Protein AF-0000000084595390 (afdb_homodimer)

pLDDT: mean 94.35, std 9.34, range [32.56, 98.94]

Sequence (746 aa):
MSGANEVYTLRWGIVATGNMAKQFVEDLLLDPSTRGVNDIRHIVHAVCSSSGADRAKQFIESNIGGNATAVAYGSLEEFLKDPEVDVVYVSSITSAHYANVKLCLEAKKPVLCEKAFTMNAAQTSALISLSKSTTTFLAEALWTRYFPITSHIYTLLHTQRALGKIHRVSSDLSLDFAVNLPNHGIKDPLVGGGALLAVGVYPLTWAMLALYEGEKEKELPEVAAQMVMQEIDEAKGVLEVADEQTNASLLFRKSRATAVVSCSLNMRTSPGRGVLIQGEKGHLMVPWSPHRPESYTLDIYKTKTSTASTETKEFPIPGKGLFFQADAVARALREGKIEPDEYKLEDSLALMKVLDEIRKQGGLKYRPELEALMSGANEVYTLRWGIVATGNMAKQFVEDLLLDPSTRGVNDIRHIVHAVCSSSGADRAKQFIESNIGGNATAVAYGSLEEFLKDPEVDVVYVSSITSAHYANVKLCLEAKKPVLCEKAFTMNAAQTSALISLSKSTTTFLAEALWTRYFPITSHIYTLLHTQRALGKIHRVSSDLSLDFAVNLPNHGIKDPLVGGGALLAVGVYPLTWAMLALYEGEKEKELPEVAAQMVMQEIDEAKGVLEVADEQTNASLLFRKSRATAVVSCSLNMRTSPGRGVLIQGEKGHLMVPWSPHRPESYTLDIYKTKTSTASTETKEFPIPGKGLFFQADAVARALREGKIEPDEYKLEDSLALMKVLDEIRKQGGLKYRPELEAL

Foldseek 3Di:
DDDDLAAQEAEEEEEAQDPVSLQLLLVLQPDPVVVPDDRYHYAHAEYEHCCAQVVRVVSCCVRVHDPHNHHGGNDLVVVLPDPRHQAYEADAQQLCQLVSLLVNLVSLHAYEYEFPNHLFLVSLVVSVVSCVVSVHAYHYLLLLLLAPVNVVVLCCCQVVVVQPQWAEKEAEFEAAPDPPPVPDSQWDVQRPHAFCRNPQLLRLVVVCSRPAPRDPDGDQWDKDKAFAWDDADVVVPRHATYTAKMWMKTADPVSNHIYITIYGHRDGDDQFRGMWIHHDFWIKGFGPPSSQTFKMKTFGAPDPVHTPDIDMDGHDDDRRRSVSVVVQVSVCVVVSHNYGPSDDSVSSSSSSNNSVVNCVNHVNDDDPSSVDD/DDDDLAAQEAEEEEEAQDPVSLQLLLVLQPDPVVVPDDRYHYAHAEYEHCCAQVVRVVSCCVRVHDPHNHHGGNDLVVVLPPPRHQAYEADAQQLCQLVSLLVNLVSLHAYEYEFPNHLFLVSLVVSVVSCVVSVHAYHYLLLLLLAPVNVVVLCCCQVVVVQPQWAEKEAEFEAAPVDDPDPDSQWDVQRPHAFCRNPQLLRLVVVCSRPAPRDPDGDQWDKDKAFAWDDADVVVPRPATYTAKMWMKTADPVSNHIYITIYGHRDGDDQFRGMWIHHDFWIKGFGPPSSQTFKMKTFGAPDPVHTPDIDMDGHDDDRRRSVSVVVQVSVCVVVSHNYGPSDDSVSSSSSSNNSVVNCVNHVNDDDPSSVDD

Structure (mmCIF, N/CA/C/O backbone):
data_AF-0000000084595390-model_v1
#
loop_
_entity.id
_entity.type
_entity.pdbx_description
1 polymer 'D-xylose 1-dehydrogenase (NADP(+), D-xylono-1,5-lactone-forming)'
#
loop_
_atom_site.group_PDB
_atom_site.id
_atom_site.type_symbol
_atom_site.label_atom_id
_atom_site.label_alt_id
_atom_site.label_comp_id
_atom_site.label_asym_id
_atom_site.label_entity_id
_atom_site.label_seq_id
_atom_site.pdbx_PDB_ins_code
_atom_site.Cartn_x
_atom_site.Cartn_y
_atom_site.Cartn_z
_atom_site.occupancy
_atom_site.B_iso_or_equiv
_atom_site.auth_seq_id
_atom_site.auth_comp_id
_atom_site.auth_asym_id
_atom_site.auth_atom_id
_atom_site.pdbx_PDB_model_num
ATOM 1 N N . MET A 1 1 ? 21.797 -31.141 -44 1 32.56 1 MET A N 1
ATOM 2 C CA . MET A 1 1 ? 20.625 -30.281 -44.219 1 32.56 1 MET A CA 1
ATOM 3 C C . MET A 1 1 ? 19.453 -30.719 -43.344 1 32.56 1 MET A C 1
ATOM 5 O O . MET A 1 1 ? 18.328 -30.266 -43.531 1 32.56 1 MET A O 1
ATOM 9 N N . SER A 1 2 ? 19.578 -32.031 -42.75 1 33.97 2 SER A N 1
ATOM 10 C CA . SER A 1 2 ? 18.688 -33.188 -42.562 1 33.97 2 SER A CA 1
ATOM 11 C C . SER A 1 2 ? 17.484 -32.812 -41.719 1 33.97 2 SER A C 1
ATOM 13 O O . SER A 1 2 ? 16.359 -33.219 -42 1 33.97 2 SER A O 1
ATOM 15 N N . GLY A 1 3 ? 17.625 -32.688 -40.281 1 40.16 3 GLY A N 1
ATOM 16 C CA . GLY A 1 3 ? 16.875 -33.312 -39.188 1 40.16 3 GLY A CA 1
ATOM 17 C C . GLY A 1 3 ? 15.508 -32.688 -39 1 40.16 3 GLY A C 1
ATOM 18 O O . GLY A 1 3 ? 15.398 -31.469 -38.75 1 40.16 3 GLY A O 1
ATOM 19 N N . ALA A 1 4 ? 14.469 -32.938 -39.625 1 45.81 4 ALA A N 1
ATOM 20 C CA . ALA A 1 4 ? 13.055 -32.562 -39.656 1 45.81 4 ALA A CA 1
ATOM 21 C C . ALA A 1 4 ? 12.531 -32.219 -38.281 1 45.81 4 ALA A C 1
ATOM 23 O O . ALA A 1 4 ? 12.711 -32.969 -37.312 1 45.81 4 ALA A O 1
ATOM 24 N N . ASN A 1 5 ? 12.5 -31 -37.688 1 58.16 5 ASN A N 1
ATOM 25 C CA . ASN A 1 5 ? 12.156 -30.375 -36.406 1 58.16 5 ASN A CA 1
ATOM 26 C C . ASN A 1 5 ? 10.906 -31 -35.812 1 58.16 5 ASN A C 1
ATOM 28 O O . ASN A 1 5 ? 9.789 -30.531 -36.094 1 58.16 5 ASN A O 1
ATOM 32 N N . GLU A 1 6 ? 10.867 -32.375 -35.469 1 84.25 6 GLU A N 1
ATOM 33 C CA . GLU A 1 6 ? 9.773 -33.219 -34.969 1 84.25 6 GLU A CA 1
ATOM 34 C C . GLU A 1 6 ? 9.102 -32.594 -33.75 1 84.25 6 GLU A C 1
ATOM 36 O O . GLU A 1 6 ? 9.781 -32.094 -32.844 1 84.25 6 GLU A O 1
ATOM 41 N N . VAL A 1 7 ? 7.754 -32.562 -33.812 1 94.75 7 VAL A N 1
ATOM 42 C CA . VAL A 1 7 ? 6.91 -32 -32.75 1 94.75 7 VAL A CA 1
ATOM 43 C C . VAL A 1 7 ? 6.965 -32.938 -31.516 1 94.75 7 VAL A C 1
ATOM 45 O O . VAL A 1 7 ? 6.805 -34.156 -31.641 1 94.75 7 VAL A O 1
ATOM 48 N N . TYR A 1 8 ? 7.406 -32.438 -30.438 1 97.25 8 TYR A N 1
ATOM 49 C CA . TYR A 1 8 ? 7.406 -33.156 -29.172 1 97.25 8 TYR A CA 1
ATOM 50 C C . TYR A 1 8 ? 6 -33.25 -28.609 1 97.25 8 TYR A C 1
ATOM 52 O O . TYR A 1 8 ? 5.391 -32.25 -28.25 1 97.25 8 TYR A O 1
ATOM 60 N N . THR A 1 9 ? 5.453 -34.5 -28.5 1 97.44 9 THR A N 1
ATOM 61 C CA . THR A 1 9 ? 4.105 -34.688 -27.984 1 97.44 9 THR A CA 1
ATOM 62 C C . THR A 1 9 ? 4.141 -35.094 -26.5 1 97.44 9 THR A C 1
ATOM 64 O O . THR A 1 9 ? 4.832 -36.031 -26.125 1 97.44 9 THR A O 1
ATOM 67 N N . LEU A 1 10 ? 3.492 -34.406 -25.719 1 98.31 10 LEU A N 1
ATOM 68 C CA . LEU A 1 10 ? 3.416 -34.656 -24.281 1 98.31 10 LEU A CA 1
ATOM 69 C C . LEU A 1 10 ? 2.018 -35.125 -23.891 1 98.31 10 LEU A C 1
ATOM 71 O O . LEU A 1 10 ? 1.027 -34.469 -24.188 1 98.31 10 LEU A O 1
ATOM 75 N N . ARG A 1 11 ? 1.816 -36.281 -23.234 1 98.44 11 ARG A N 1
ATOM 76 C CA . ARG A 1 11 ? 0.546 -36.844 -22.781 1 98.44 11 ARG A CA 1
ATOM 77 C C . ARG A 1 11 ? 0.302 -36.531 -21.312 1 98.44 11 ARG A C 1
ATOM 79 O O . ARG A 1 11 ? 1.022 -37.031 -20.438 1 98.44 11 ARG A O 1
ATOM 86 N N . TRP A 1 12 ? -0.708 -35.75 -21.125 1 98.75 12 TRP A N 1
ATOM 87 C CA . TRP A 1 12 ? -1.002 -35.25 -19.797 1 98.75 12 TRP A CA 1
ATOM 88 C C . TRP A 1 12 ? -1.979 -36.156 -19.062 1 98.75 12 TRP A C 1
ATOM 90 O O . TRP A 1 12 ? -2.936 -36.656 -19.656 1 98.75 12 TRP A O 1
ATOM 100 N N . GLY A 1 13 ? -1.714 -36.406 -17.844 1 98.81 13 GLY A N 1
ATOM 101 C CA . GLY A 1 13 ? -2.709 -36.875 -16.875 1 98.81 13 GLY A CA 1
ATOM 102 C C . GLY A 1 13 ? -3.234 -35.75 -15.992 1 98.81 13 GLY A C 1
ATOM 103 O O . GLY A 1 13 ? -2.455 -35 -15.422 1 98.81 13 GLY A O 1
ATOM 104 N N . ILE A 1 14 ? -4.551 -35.688 -15.859 1 98.81 14 ILE A N 1
ATOM 105 C CA . ILE A 1 14 ? -5.199 -34.625 -15.07 1 98.81 14 ILE A CA 1
ATOM 106 C C . ILE A 1 14 ? -5.715 -35.219 -13.758 1 98.81 14 ILE A C 1
ATOM 108 O O . ILE A 1 14 ? -6.488 -36.188 -13.766 1 98.81 14 ILE A O 1
ATOM 112 N N . VAL A 1 15 ? -5.191 -34.625 -12.648 1 98.69 15 VAL A N 1
ATOM 113 C CA . VAL A 1 15 ? -5.648 -35.094 -11.336 1 98.69 15 VAL A CA 1
ATOM 114 C C . VAL A 1 15 ? -6.629 -34.062 -10.758 1 98.69 15 VAL A C 1
ATOM 116 O O . VAL A 1 15 ? -6.266 -32.906 -10.516 1 98.69 15 VAL A O 1
ATOM 119 N N . ALA A 1 16 ? -7.812 -34.5 -10.375 1 97.5 16 ALA A N 1
ATOM 120 C CA . ALA A 1 16 ? -8.961 -33.75 -9.906 1 97.5 16 ALA A CA 1
ATOM 121 C C . ALA A 1 16 ? -9.695 -33.094 -11.078 1 97.5 16 ALA A C 1
ATOM 123 O O . ALA A 1 16 ? -9.156 -33 -12.18 1 97.5 16 ALA A O 1
ATOM 124 N N . THR A 1 17 ? -10.945 -32.719 -10.898 1 97.25 17 THR A N 1
ATOM 125 C CA . THR A 1 17 ? -11.805 -32.312 -12 1 97.25 17 THR A CA 1
ATOM 126 C C . THR A 1 17 ? -12.5 -30.984 -11.68 1 97.25 17 THR A C 1
ATOM 128 O O . THR A 1 17 ? -13.656 -30.766 -12.055 1 97.25 17 THR A O 1
ATOM 131 N N . GLY A 1 18 ? -11.828 -30.172 -10.898 1 94.19 18 GLY A N 1
ATOM 132 C CA . GLY A 1 18 ? -12.398 -28.875 -10.539 1 94.19 18 GLY A CA 1
ATOM 133 C C . GLY A 1 18 ? -12.242 -27.828 -11.633 1 94.19 18 GLY A C 1
ATOM 134 O O . GLY A 1 18 ? -11.914 -28.172 -12.773 1 94.19 18 GLY A O 1
ATOM 135 N N . ASN A 1 19 ? -12.539 -26.641 -11.32 1 93.31 19 ASN A N 1
ATOM 136 C CA . ASN A 1 19 ? -12.57 -25.531 -12.266 1 93.31 19 ASN A CA 1
ATOM 137 C C . ASN A 1 19 ? -11.203 -25.312 -12.914 1 93.31 19 ASN A C 1
ATOM 139 O O . ASN A 1 19 ? -11.125 -25.016 -14.109 1 93.31 19 ASN A O 1
ATOM 143 N N . MET A 1 20 ? -10.156 -25.422 -12.172 1 95.25 20 MET A N 1
ATOM 144 C CA . MET A 1 20 ? -8.828 -25.203 -12.742 1 95.25 20 MET A CA 1
ATOM 145 C C . MET A 1 20 ? -8.469 -26.297 -13.734 1 95.25 20 MET A C 1
ATOM 147 O O . MET A 1 20 ? -7.824 -26.047 -14.75 1 95.25 20 MET A O 1
ATOM 151 N N . ALA A 1 21 ? -8.836 -27.484 -13.398 1 98.12 21 ALA A N 1
ATOM 152 C CA . ALA A 1 21 ? -8.648 -28.578 -14.352 1 98.12 21 ALA A CA 1
ATOM 153 C C . ALA A 1 21 ? -9.352 -28.266 -15.672 1 98.12 21 ALA A C 1
ATOM 155 O O . ALA A 1 21 ? -8.766 -28.453 -16.75 1 98.12 21 ALA A O 1
ATOM 156 N N . LYS A 1 22 ? -10.586 -27.781 -15.539 1 97.81 22 LYS A N 1
ATOM 157 C CA . LYS A 1 22 ? -11.359 -27.422 -16.719 1 97.81 22 LYS A CA 1
ATOM 158 C C . LYS A 1 22 ? -10.648 -26.359 -17.547 1 97.81 22 LYS A C 1
ATOM 160 O O . LYS A 1 22 ? -10.453 -26.516 -18.75 1 97.81 22 LYS A O 1
ATOM 165 N N . GLN A 1 23 ? -10.242 -25.312 -16.906 1 97.81 23 GLN A N 1
ATOM 166 C CA . GLN A 1 23 ? -9.594 -24.203 -17.594 1 97.81 23 GLN A CA 1
ATOM 167 C C . GLN A 1 23 ? -8.273 -24.641 -18.219 1 97.81 23 GLN A C 1
ATOM 169 O O . GLN A 1 23 ? -7.945 -24.25 -19.344 1 97.81 23 GLN A O 1
ATOM 174 N N . PHE A 1 24 ? -7.559 -25.469 -17.516 1 98.44 24 PHE A N 1
ATOM 175 C CA . PHE A 1 24 ? -6.281 -25.953 -18.031 1 98.44 24 PHE A CA 1
ATOM 176 C C . PHE A 1 24 ? -6.477 -26.781 -19.281 1 98.44 24 PHE A C 1
ATOM 178 O O . PHE A 1 24 ? -5.801 -26.562 -20.297 1 98.44 24 PHE A O 1
ATOM 185 N N . VAL A 1 25 ? -7.387 -27.672 -19.25 1 98.12 25 VAL A N 1
ATOM 186 C CA . VAL A 1 25 ? -7.641 -28.578 -20.375 1 98.12 25 VAL A CA 1
ATOM 187 C C . VAL A 1 25 ? -8.148 -27.766 -21.562 1 98.12 25 VAL A C 1
ATOM 189 O O . VAL A 1 25 ? -7.715 -28 -22.703 1 98.12 25 VAL A O 1
ATOM 192 N N . GLU A 1 26 ? -9.016 -26.828 -21.312 1 97.06 26 GLU A N 1
ATOM 193 C CA . GLU A 1 26 ? -9.539 -25.969 -22.375 1 97.06 26 GLU A CA 1
ATOM 194 C C . GLU A 1 26 ? -8.406 -25.234 -23.094 1 97.06 26 GLU A C 1
ATOM 196 O O . GLU A 1 26 ? -8.375 -25.188 -24.328 1 97.06 26 GLU A O 1
ATOM 201 N N . ASP A 1 27 ? -7.488 -24.75 -22.344 1 97.69 27 ASP A N 1
ATOM 202 C CA . ASP A 1 27 ? -6.359 -24.016 -22.922 1 97.69 27 ASP A CA 1
ATOM 203 C C . ASP A 1 27 ? -5.367 -24.969 -23.578 1 97.69 27 ASP A C 1
ATOM 205 O O . ASP A 1 27 ? -4.812 -24.672 -24.641 1 97.69 27 ASP A O 1
ATOM 209 N N . LEU A 1 28 ? -5.156 -26.047 -22.906 1 97.06 28 LEU A N 1
ATOM 210 C CA . LEU A 1 28 ? -4.195 -27.047 -23.359 1 97.06 28 LEU A CA 1
ATOM 211 C C . LEU A 1 28 ? -4.52 -27.531 -24.766 1 97.06 28 LEU A C 1
ATOM 213 O O . LEU A 1 28 ? -3.615 -27.781 -25.562 1 97.06 28 LEU A O 1
ATOM 217 N N . LEU A 1 29 ? -5.754 -27.609 -25.078 1 94.81 29 LEU A N 1
ATOM 218 C CA . LEU A 1 29 ? -6.215 -28.25 -26.312 1 94.81 29 LEU A CA 1
ATOM 219 C C . LEU A 1 29 ? -6.344 -27.219 -27.438 1 94.81 29 LEU A C 1
ATOM 221 O O . LEU A 1 29 ? -6.633 -27.578 -28.578 1 94.81 29 LEU A O 1
ATOM 225 N N . LEU A 1 30 ? -6.094 -25.969 -27.125 1 95.5 30 LEU A N 1
ATOM 226 C CA . LEU A 1 30 ? -6.047 -24.969 -28.188 1 95.5 30 LEU A CA 1
ATOM 227 C C . LEU A 1 30 ? -4.898 -25.266 -29.156 1 95.5 30 LEU A C 1
ATOM 229 O O . LEU A 1 30 ? -3.828 -25.703 -28.734 1 95.5 30 LEU A O 1
ATOM 233 N N . ASP A 1 31 ? -5.133 -24.938 -30.391 1 94.62 31 ASP A N 1
ATOM 234 C CA . ASP A 1 31 ? -4.102 -25.109 -31.406 1 94.62 31 ASP A CA 1
ATOM 235 C C . ASP A 1 31 ? -2.846 -24.312 -31.062 1 94.62 31 ASP A C 1
ATOM 237 O O . ASP A 1 31 ? -2.906 -23.094 -30.875 1 94.62 31 ASP A O 1
ATOM 241 N N . PRO A 1 32 ? -1.761 -25.062 -30.953 1 94.38 32 PRO A N 1
ATOM 242 C CA . PRO A 1 32 ? -0.523 -24.375 -30.578 1 94.38 32 PRO A CA 1
ATOM 243 C C . PRO A 1 32 ? -0.166 -23.25 -31.547 1 94.38 32 PRO A C 1
ATOM 245 O O . PRO A 1 32 ? 0.532 -22.297 -31.172 1 94.38 32 PRO A O 1
ATOM 248 N N . SER A 1 33 ? -0.595 -23.266 -32.75 1 93.25 33 SER A N 1
ATOM 249 C CA . SER A 1 33 ? -0.293 -22.234 -33.75 1 93.25 33 SER A CA 1
ATOM 250 C C . SER A 1 33 ? -0.895 -20.891 -33.344 1 93.25 33 SER A C 1
ATOM 252 O O . SER A 1 33 ? -0.435 -19.844 -33.812 1 93.25 33 SER A O 1
ATOM 254 N N . THR A 1 34 ? -1.891 -20.906 -32.531 1 93.94 34 THR A N 1
ATOM 255 C CA . THR A 1 34 ? -2.539 -19.672 -32.062 1 93.94 34 THR A CA 1
ATOM 256 C C . THR A 1 34 ? -1.58 -18.844 -31.219 1 93.94 34 THR A C 1
ATOM 258 O O . THR A 1 34 ? -1.812 -17.641 -31 1 93.94 34 THR A O 1
ATOM 261 N N . ARG A 1 35 ? -0.532 -19.531 -30.766 1 94.25 35 ARG A N 1
ATOM 262 C CA . ARG A 1 35 ? 0.464 -18.812 -29.969 1 94.25 35 ARG A CA 1
ATOM 263 C C . ARG A 1 35 ? 1.858 -18.984 -30.562 1 94.25 35 ARG A C 1
ATOM 265 O O . ARG A 1 35 ? 2.859 -18.891 -29.859 1 94.25 35 ARG A O 1
ATOM 272 N N . GLY A 1 36 ? 1.902 -19.328 -31.797 1 93.19 36 GLY A N 1
ATOM 273 C CA . GLY A 1 36 ? 3.139 -19.359 -32.562 1 93.19 36 GLY A CA 1
ATOM 274 C C . GLY A 1 36 ? 4.02 -20.547 -32.219 1 93.19 36 GLY A C 1
ATOM 275 O O . GLY A 1 36 ? 5.238 -20.5 -32.375 1 93.19 36 GLY A O 1
ATOM 276 N N . VAL A 1 37 ? 3.441 -21.609 -31.625 1 95.56 37 VAL A N 1
ATOM 277 C CA . VAL A 1 37 ? 4.207 -22.781 -31.203 1 95.56 37 VAL A CA 1
ATOM 278 C C . VAL A 1 37 ? 4.051 -23.906 -32.219 1 95.56 37 VAL A C 1
ATOM 280 O O . VAL A 1 37 ? 2.934 -24.25 -32.625 1 95.56 37 VAL A O 1
ATOM 283 N N . ASN A 1 38 ? 5.168 -24.469 -32.688 1 95.31 38 ASN A N 1
ATOM 284 C CA . ASN A 1 38 ? 5.117 -25.547 -33.688 1 95.31 38 ASN A CA 1
ATOM 285 C C . ASN A 1 38 ? 6.004 -26.719 -33.281 1 95.31 38 ASN A C 1
ATOM 287 O O . ASN A 1 38 ? 6.098 -27.703 -34 1 95.31 38 ASN A O 1
ATOM 291 N N . ASP A 1 39 ? 6.559 -26.625 -32.125 1 95.62 39 ASP A N 1
ATOM 292 C CA . ASP A 1 39 ? 7.539 -27.625 -31.734 1 95.62 39 ASP A CA 1
ATOM 293 C C . ASP A 1 39 ? 6.961 -28.578 -30.688 1 95.62 39 ASP A C 1
ATOM 295 O O . ASP A 1 39 ? 7.555 -29.609 -30.391 1 95.62 39 ASP A O 1
ATOM 299 N N . ILE A 1 40 ? 5.809 -28.25 -30.156 1 95.81 40 ILE A N 1
ATOM 300 C CA . ILE A 1 40 ? 5.215 -29.031 -29.078 1 95.81 40 ILE A CA 1
ATOM 301 C C . ILE A 1 40 ? 3.746 -29.312 -29.391 1 95.81 40 ILE A C 1
ATOM 303 O O . ILE A 1 40 ? 3.1 -28.531 -30.109 1 95.81 40 ILE A O 1
ATOM 307 N N . ARG A 1 41 ? 3.277 -30.422 -28.938 1 96.31 41 ARG A N 1
ATOM 308 C CA . ARG A 1 41 ? 1.871 -30.812 -28.969 1 96.31 41 ARG A CA 1
ATOM 309 C C . ARG A 1 41 ? 1.451 -31.453 -27.641 1 96.31 41 ARG A C 1
ATOM 311 O O . ARG A 1 41 ? 2.195 -32.25 -27.078 1 96.31 41 ARG A O 1
ATOM 318 N N . HIS A 1 42 ? 0.271 -31.094 -27.172 1 97.75 42 HIS A N 1
ATOM 319 C CA . HIS A 1 42 ? -0.247 -31.641 -25.922 1 97.75 42 HIS A CA 1
ATOM 320 C C . HIS A 1 42 ? -1.458 -32.531 -26.172 1 97.75 42 HIS A C 1
ATOM 322 O O . HIS A 1 42 ? -2.293 -32.219 -27.031 1 97.75 42 HIS A O 1
ATOM 328 N N . ILE A 1 43 ? -1.557 -33.625 -25.469 1 96.56 43 ILE A N 1
ATOM 329 C CA . ILE A 1 43 ? -2.713 -34.5 -25.469 1 96.56 43 ILE A CA 1
ATOM 330 C C . ILE A 1 43 ? -3.143 -34.812 -24.031 1 96.56 43 ILE A C 1
ATOM 332 O O . ILE A 1 43 ? -2.303 -34.938 -23.141 1 96.56 43 ILE A O 1
ATOM 336 N N . VAL A 1 44 ? -4.457 -34.781 -23.844 1 98.38 44 VAL A N 1
ATOM 337 C CA . VAL A 1 44 ? -4.957 -35.312 -22.578 1 98.38 44 VAL A CA 1
ATOM 338 C C . VAL A 1 44 ? -5.141 -36.812 -22.672 1 98.38 44 VAL A C 1
ATOM 340 O O . VAL A 1 44 ? -6.02 -37.312 -23.391 1 98.38 44 VAL A O 1
ATOM 343 N N . HIS A 1 45 ? -4.367 -37.531 -21.906 1 98.25 45 HIS A N 1
ATOM 344 C CA . HIS A 1 45 ? -4.387 -38.969 -22.016 1 98.25 45 HIS A CA 1
ATOM 345 C C . HIS A 1 45 ? -5.262 -39.594 -20.938 1 98.25 45 HIS A C 1
ATOM 347 O O . HIS A 1 45 ? -5.902 -40.625 -21.188 1 98.25 45 HIS A O 1
ATOM 353 N N . ALA A 1 46 ? -5.25 -39 -19.75 1 98.56 46 ALA A N 1
ATOM 354 C CA . ALA A 1 46 ? -5.973 -39.594 -18.625 1 98.56 46 ALA A CA 1
ATOM 355 C C . ALA A 1 46 ? -6.492 -38.531 -17.672 1 98.56 46 ALA A C 1
ATOM 357 O O . ALA A 1 46 ? -5.93 -37.438 -17.578 1 98.56 46 ALA A O 1
ATOM 358 N N . VAL A 1 47 ? -7.609 -38.844 -17.031 1 98.62 47 VAL A N 1
ATOM 359 C CA . VAL A 1 47 ? -8.195 -38 -15.984 1 98.62 47 VAL A CA 1
ATOM 360 C C . VAL A 1 47 ? -8.523 -38.875 -14.766 1 98.62 47 VAL A C 1
ATOM 362 O O . VAL A 1 47 ? -9.047 -39.969 -14.906 1 98.62 47 VAL A O 1
ATOM 365 N N . CYS A 1 48 ? -8.133 -38.344 -13.609 1 98.31 48 CYS A N 1
ATOM 366 C CA . CYS A 1 48 ? -8.391 -39.031 -12.352 1 98.31 48 CYS A CA 1
ATOM 367 C C . CYS A 1 48 ? -9.25 -38.188 -11.422 1 98.31 48 CYS A C 1
ATOM 369 O O . CYS A 1 48 ? -9.016 -37 -11.289 1 98.31 48 CYS A O 1
ATOM 371 N N . SER A 1 49 ? -10.258 -38.812 -10.836 1 97.38 49 SER A N 1
ATOM 372 C CA . SER A 1 49 ? -11.07 -38.156 -9.812 1 97.38 49 SER A CA 1
ATOM 373 C C . SER A 1 49 ? -11.172 -39.031 -8.562 1 97.38 49 SER A C 1
ATOM 375 O O . SER A 1 49 ? -11.516 -40.219 -8.641 1 97.38 49 SER A O 1
ATOM 377 N N . SER A 1 50 ? -10.891 -38.344 -7.488 1 92.62 50 SER A N 1
ATOM 378 C CA . SER A 1 50 ? -11.016 -39.062 -6.227 1 92.62 50 SER A CA 1
ATOM 379 C C . SER A 1 50 ? -12.477 -39.406 -5.93 1 92.62 50 SER A C 1
ATOM 381 O O . SER A 1 50 ? -12.758 -40.25 -5.078 1 92.62 50 SER A O 1
ATOM 383 N N . SER A 1 51 ? -13.391 -38.781 -6.582 1 93.5 51 SER A N 1
ATOM 384 C CA . SER A 1 51 ? -14.812 -39.062 -6.406 1 93.5 51 SER A CA 1
ATOM 385 C C . SER A 1 51 ? -15.25 -40.281 -7.23 1 93.5 51 SER A C 1
ATOM 387 O O . SER A 1 51 ? -16.406 -40.688 -7.16 1 93.5 51 SER A O 1
ATOM 389 N N . GLY A 1 52 ? -14.375 -40.75 -8.125 1 95.31 52 GLY A N 1
ATOM 390 C CA . GLY A 1 52 ? -14.664 -41.938 -8.875 1 95.31 52 GLY A CA 1
ATOM 391 C C . GLY A 1 52 ? -14.43 -41.781 -10.367 1 95.31 52 GLY A C 1
ATOM 392 O O . GLY A 1 52 ? -14.305 -40.688 -10.867 1 95.31 52 GLY A O 1
ATOM 393 N N . ALA A 1 53 ? -14.391 -42.938 -11 1 96.69 53 ALA A N 1
ATOM 394 C CA . ALA A 1 53 ? -14.117 -42.969 -12.438 1 96.69 53 ALA A CA 1
ATOM 395 C C . ALA A 1 53 ? -15.242 -42.312 -13.219 1 96.69 53 ALA A C 1
ATOM 397 O O . ALA A 1 53 ? -15.008 -41.719 -14.273 1 96.69 53 ALA A O 1
ATOM 398 N N . ASP A 1 54 ? -16.438 -42.406 -12.672 1 97.44 54 ASP A N 1
ATOM 399 C CA . ASP A 1 54 ? -17.578 -41.781 -13.359 1 97.44 54 ASP A CA 1
ATOM 400 C C . ASP A 1 54 ? -17.422 -40.281 -13.469 1 97.44 54 ASP A C 1
ATOM 402 O O . ASP A 1 54 ? -17.75 -39.688 -14.508 1 97.44 54 ASP A O 1
ATOM 406 N N . ARG A 1 55 ? -16.953 -39.719 -12.391 1 97.31 55 ARG A N 1
ATOM 407 C CA . ARG A 1 55 ? -16.719 -38.281 -12.406 1 97.31 55 ARG A CA 1
ATOM 408 C C . ARG A 1 55 ? -15.641 -37.906 -13.422 1 97.31 55 ARG A C 1
ATOM 410 O O . ARG A 1 55 ? -15.758 -36.906 -14.125 1 97.31 55 ARG A O 1
ATOM 417 N N . ALA A 1 56 ? -14.602 -38.656 -13.453 1 97.88 56 ALA A N 1
ATOM 418 C CA . ALA A 1 56 ? -13.539 -38.469 -14.438 1 97.88 56 ALA A CA 1
ATOM 419 C C . ALA A 1 56 ? -14.078 -38.594 -15.859 1 97.88 56 ALA A C 1
ATOM 421 O O . ALA A 1 56 ? -13.734 -37.781 -16.734 1 97.88 56 ALA A O 1
ATOM 422 N N . LYS A 1 57 ? -14.93 -39.531 -16.078 1 97.12 57 LYS A N 1
ATOM 423 C CA . LYS A 1 57 ? -15.539 -39.719 -17.391 1 97.12 57 LYS A CA 1
ATOM 424 C C . LYS A 1 57 ? -16.391 -38.531 -17.781 1 97.12 57 LYS A C 1
ATOM 426 O O . LYS A 1 57 ? -16.359 -38.094 -18.922 1 97.12 57 LYS A O 1
ATOM 431 N N . GLN A 1 58 ? -17.156 -38.094 -16.844 1 97.12 58 GLN A N 1
ATOM 432 C CA . GLN A 1 58 ? -18 -36.938 -17.094 1 97.12 58 GLN A CA 1
ATOM 433 C C . GLN A 1 58 ? -17.141 -35.719 -17.469 1 97.12 58 GLN A C 1
ATOM 435 O O . GLN A 1 58 ? -17.516 -34.969 -18.375 1 97.12 58 GLN A O 1
ATOM 440 N N . PHE A 1 59 ? -16.094 -35.531 -16.734 1 97.75 59 PHE A N 1
ATOM 441 C CA . PHE A 1 59 ? -15.18 -34.438 -17.031 1 97.75 59 PHE A CA 1
ATOM 442 C C . PHE A 1 59 ? -14.648 -34.562 -18.453 1 97.75 59 PHE A C 1
ATOM 444 O O . PHE A 1 59 ? -14.609 -33.562 -19.188 1 97.75 59 PHE A O 1
ATOM 451 N N . ILE A 1 60 ? -14.227 -35.719 -18.875 1 97.81 60 ILE A N 1
ATOM 452 C CA . ILE A 1 60 ? -13.68 -35.969 -20.203 1 97.81 60 ILE A CA 1
ATOM 453 C C . ILE A 1 60 ? -14.727 -35.625 -21.266 1 97.81 60 ILE A C 1
ATOM 455 O O . ILE A 1 60 ? -14.445 -34.875 -22.219 1 97.81 60 ILE A O 1
ATOM 459 N N . GLU A 1 61 ? -15.898 -36.062 -21.109 1 96.31 61 GLU A N 1
ATOM 460 C CA . GLU A 1 61 ? -16.969 -35.844 -22.078 1 96.31 61 GLU A CA 1
ATOM 461 C C . GLU A 1 61 ? -17.312 -34.344 -22.203 1 96.31 61 GLU A C 1
ATOM 463 O O . GLU A 1 61 ? -17.5 -33.844 -23.312 1 96.31 61 GLU A O 1
ATOM 468 N N . SER A 1 62 ? -17.312 -33.719 -21.094 1 95.88 62 SER A N 1
ATOM 469 C CA . SER A 1 62 ? -17.766 -32.344 -21.047 1 95.88 62 SER A CA 1
ATOM 470 C C . SER A 1 62 ? -16.688 -31.391 -21.578 1 95.88 62 SER A C 1
ATOM 472 O O . SER A 1 62 ? -17 -30.359 -22.172 1 95.88 62 SER A O 1
ATOM 474 N N . ASN A 1 63 ? -15.383 -31.75 -21.344 1 95.94 63 ASN A N 1
ATOM 475 C CA . ASN A 1 63 ? -14.336 -30.75 -21.578 1 95.94 63 ASN A CA 1
ATOM 476 C C . ASN A 1 63 ? -13.43 -31.156 -22.734 1 95.94 63 ASN A C 1
ATOM 478 O O . ASN A 1 63 ? -12.703 -30.328 -23.281 1 95.94 63 ASN A O 1
ATOM 482 N N . ILE A 1 64 ? -13.414 -32.312 -23.094 1 94 64 ILE A N 1
ATOM 483 C CA . ILE A 1 64 ? -12.562 -32.781 -24.188 1 94 64 ILE A CA 1
ATOM 484 C C . ILE A 1 64 ? -13.43 -33.219 -25.359 1 94 64 ILE A C 1
ATOM 486 O O . ILE A 1 64 ? -13.133 -32.875 -26.516 1 94 64 ILE A O 1
ATOM 490 N N . GLY A 1 65 ? -14.539 -33.812 -25.062 1 89.5 65 GLY A N 1
ATOM 491 C CA . GLY A 1 65 ? -15.484 -34.219 -26.078 1 89.5 65 GLY A CA 1
ATOM 492 C C . GLY A 1 65 ? -15.789 -35.719 -26.047 1 89.5 65 GLY A C 1
ATOM 493 O O . GLY A 1 65 ? -15.047 -36.5 -25.453 1 89.5 65 GLY A O 1
ATOM 494 N N . GLY A 1 66 ? -16.828 -36.125 -26.703 1 82.19 66 GLY A N 1
ATOM 495 C CA . GLY A 1 66 ? -17.312 -37.5 -26.703 1 82.19 66 GLY A CA 1
ATOM 496 C C . GLY A 1 66 ? -16.391 -38.469 -27.391 1 82.19 66 GLY A C 1
ATOM 497 O O . GLY A 1 66 ? -16.406 -39.688 -27.109 1 82.19 66 GLY A O 1
ATOM 498 N N . ASN A 1 67 ? -15.594 -38.062 -28.328 1 82 67 ASN A N 1
ATOM 499 C CA . ASN A 1 67 ? -14.68 -38.938 -29.062 1 82 67 ASN A CA 1
ATOM 500 C C . ASN A 1 67 ? -13.281 -38.906 -28.453 1 82 67 ASN A C 1
ATOM 502 O O . ASN A 1 67 ? -12.312 -39.344 -29.078 1 82 67 ASN A O 1
ATOM 506 N N . ALA A 1 68 ? -13.305 -38.438 -27.234 1 85.69 68 ALA A N 1
ATOM 507 C CA . ALA A 1 68 ? -12.008 -38.375 -26.547 1 85.69 68 ALA A CA 1
ATOM 508 C C . ALA A 1 68 ? -11.477 -39.75 -26.25 1 85.69 68 ALA A C 1
ATOM 510 O O . ALA A 1 68 ? -12.242 -40.656 -25.922 1 85.69 68 ALA A O 1
ATOM 511 N N . THR A 1 69 ? -10.164 -39.938 -26.328 1 90.62 69 THR A N 1
ATOM 512 C CA . THR A 1 69 ? -9.523 -41.219 -26.062 1 90.62 69 THR A CA 1
ATOM 513 C C . THR A 1 69 ? -8.914 -41.25 -24.672 1 90.62 69 THR A C 1
ATOM 515 O O . THR A 1 69 ? -8.312 -42.25 -24.25 1 90.62 69 THR A O 1
ATOM 518 N N . ALA A 1 70 ? -9.172 -40.219 -23.938 1 96.81 70 ALA A N 1
ATOM 519 C CA . ALA A 1 70 ? -8.617 -40.125 -22.594 1 96.81 70 ALA A CA 1
ATOM 520 C C . ALA A 1 70 ? -9.219 -41.188 -21.688 1 96.81 70 ALA A C 1
ATOM 522 O O . ALA A 1 70 ? -10.414 -41.5 -21.781 1 96.81 70 ALA A O 1
ATOM 523 N N . VAL A 1 71 ? -8.461 -41.719 -20.828 1 97.81 71 VAL A N 1
ATOM 524 C CA . VAL A 1 71 ? -8.875 -42.812 -19.922 1 97.81 71 VAL A CA 1
ATOM 525 C C . VAL A 1 71 ? -9.312 -42.188 -18.578 1 97.81 71 VAL A C 1
ATOM 527 O O . VAL A 1 71 ? -8.664 -41.281 -18.062 1 97.81 71 VAL A O 1
ATOM 530 N N . ALA A 1 72 ? -10.383 -42.688 -18.047 1 98 72 ALA A N 1
ATOM 531 C CA . ALA A 1 72 ? -10.891 -42.25 -16.766 1 98 72 ALA A CA 1
ATOM 532 C C . ALA A 1 72 ? -10.461 -43.188 -15.641 1 98 72 ALA A C 1
ATOM 534 O O . ALA A 1 72 ? -10.578 -44.406 -15.758 1 98 72 ALA A O 1
ATOM 535 N N . TYR A 1 73 ? -9.93 -42.656 -14.586 1 98.19 73 TYR A N 1
ATOM 536 C CA . TYR A 1 73 ? -9.523 -43.406 -13.414 1 98.19 73 TYR A CA 1
ATOM 537 C C . TYR A 1 73 ? -10.25 -42.938 -12.164 1 98.19 73 TYR A C 1
ATOM 539 O O . TYR A 1 73 ? -10.508 -41.719 -12.008 1 98.19 73 TYR A O 1
ATOM 547 N N . GLY A 1 74 ? -10.484 -43.812 -11.234 1 97.19 74 GLY A N 1
ATOM 548 C CA . GLY A 1 74 ? -11.148 -43.5 -9.984 1 97.19 74 GLY A CA 1
ATOM 549 C C . GLY A 1 74 ? -10.195 -43.375 -8.805 1 97.19 74 GLY A C 1
ATOM 550 O O . GLY A 1 74 ? -10.625 -43.094 -7.684 1 97.19 74 GLY A O 1
ATOM 551 N N . SER A 1 75 ? -8.961 -43.656 -9.125 1 96.5 75 SER A N 1
ATOM 552 C CA . SER A 1 75 ? -7.961 -43.562 -8.07 1 96.5 75 SER A CA 1
ATOM 553 C C . SER A 1 75 ? -6.617 -43.125 -8.633 1 96.5 75 SER A C 1
ATOM 555 O O . SER A 1 75 ? -6.254 -43.469 -9.75 1 96.5 75 SER A O 1
ATOM 557 N N . LEU A 1 76 ? -5.906 -42.375 -7.781 1 97.5 76 LEU A N 1
ATOM 558 C CA . LEU A 1 76 ? -4.586 -41.906 -8.172 1 97.5 76 LEU A CA 1
ATOM 559 C C . LEU A 1 76 ? -3.609 -43.062 -8.328 1 97.5 76 LEU A C 1
ATOM 561 O O . LEU A 1 76 ? -2.75 -43.062 -9.211 1 97.5 76 LEU A O 1
ATOM 565 N N . GLU A 1 77 ? -3.746 -44.062 -7.527 1 96.62 77 GLU A N 1
ATOM 566 C CA . GLU A 1 77 ? -2.869 -45.219 -7.582 1 96.62 77 GLU A CA 1
ATOM 567 C C . GLU A 1 77 ? -2.951 -45.906 -8.945 1 96.62 77 GLU A C 1
ATOM 569 O O . GLU A 1 77 ? -1.923 -46.219 -9.547 1 96.62 77 GLU A O 1
ATOM 574 N N . GLU A 1 78 ? -4.168 -46.156 -9.406 1 97.12 78 GLU A N 1
ATOM 575 C CA . GLU A 1 78 ? -4.352 -46.781 -10.719 1 97.12 78 GLU A CA 1
ATOM 576 C C . GLU A 1 78 ? -3.889 -45.844 -11.836 1 97.12 78 GLU A C 1
ATOM 578 O O . GLU A 1 78 ? -3.27 -46.312 -12.805 1 97.12 78 GLU A O 1
ATOM 583 N N . PHE A 1 79 ? -4.266 -44.656 -11.68 1 97.69 79 PHE A N 1
ATOM 584 C CA . PHE A 1 79 ? -3.902 -43.594 -12.625 1 97.69 79 PHE A CA 1
ATOM 585 C C . PHE A 1 79 ? -2.393 -43.562 -12.836 1 97.69 79 PHE A C 1
ATOM 587 O O . PHE A 1 79 ? -1.926 -43.469 -13.977 1 97.69 79 PHE A O 1
ATOM 594 N N . LEU A 1 80 ? -1.559 -43.719 -11.773 1 98.31 80 LEU A N 1
ATOM 595 C CA . LEU A 1 80 ? -0.111 -43.562 -11.805 1 98.31 80 LEU A CA 1
ATOM 596 C C . LEU A 1 80 ? 0.572 -44.781 -12.406 1 98.31 80 LEU A C 1
ATOM 598 O O . LEU A 1 80 ? 1.751 -44.719 -12.766 1 98.31 80 LEU A O 1
ATOM 602 N N . LYS A 1 81 ? -0.139 -45.875 -12.594 1 97.75 81 LYS A N 1
ATOM 603 C CA . LYS A 1 81 ? 0.404 -47.062 -13.211 1 97.75 81 LYS A CA 1
ATOM 604 C C . LYS A 1 81 ? 0.331 -47 -14.734 1 97.75 81 LYS A C 1
ATOM 606 O O . LYS A 1 81 ? 0.93 -47.812 -15.438 1 97.75 81 LYS A O 1
ATOM 611 N N . ASP A 1 82 ? -0.395 -46.031 -15.242 1 98.19 82 ASP A N 1
ATOM 612 C CA . ASP A 1 82 ? -0.535 -45.875 -16.688 1 98.19 82 ASP A CA 1
ATOM 613 C C . ASP A 1 82 ? 0.777 -45.406 -17.312 1 98.19 82 ASP A C 1
ATOM 615 O O . ASP A 1 82 ? 1.209 -44.281 -17.094 1 98.19 82 ASP A O 1
ATOM 619 N N . PRO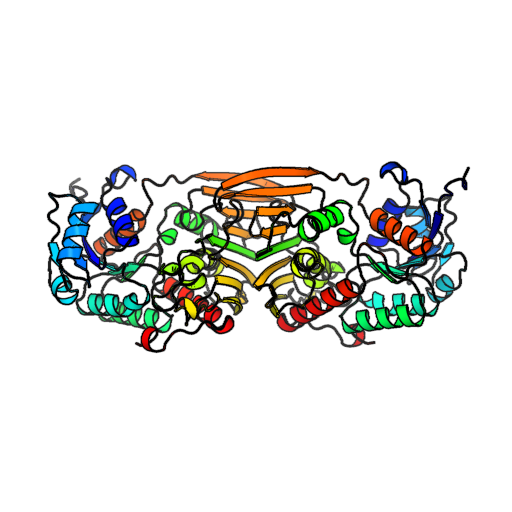 A 1 83 ? 1.396 -46.25 -18.094 1 97.56 83 PRO A N 1
ATOM 620 C CA . PRO A 1 83 ? 2.701 -45.906 -18.656 1 97.56 83 PRO A CA 1
ATOM 621 C C . PRO A 1 83 ? 2.604 -44.812 -19.734 1 97.56 83 PRO A C 1
ATOM 623 O O . PRO A 1 83 ? 3.623 -44.25 -20.141 1 97.56 83 PRO A O 1
ATOM 626 N N . GLU A 1 84 ? 1.415 -44.469 -20.141 1 97.75 84 GLU A N 1
ATOM 627 C CA . GLU A 1 84 ? 1.259 -43.531 -21.234 1 97.75 84 GLU A CA 1
ATOM 628 C C . GLU A 1 84 ? 1.022 -42.125 -20.703 1 97.75 84 GLU A C 1
ATOM 630 O O . GLU A 1 84 ? 0.858 -41.188 -21.469 1 97.75 84 GLU A O 1
ATOM 635 N N . VAL A 1 85 ? 1.009 -41.938 -19.406 1 98.5 85 VAL A N 1
ATOM 636 C CA . VAL A 1 85 ? 0.996 -40.625 -18.812 1 98.5 85 VAL A CA 1
ATOM 637 C C . VAL A 1 85 ? 2.426 -40.094 -18.672 1 98.5 85 VAL A C 1
ATOM 639 O O . VAL A 1 85 ? 3.205 -40.625 -17.875 1 98.5 85 VAL A O 1
ATOM 642 N N . ASP A 1 86 ? 2.736 -39.062 -19.391 1 98.62 86 ASP A N 1
ATOM 643 C CA . ASP A 1 86 ? 4.09 -38.5 -19.391 1 98.62 86 ASP A CA 1
ATOM 644 C C . ASP A 1 86 ? 4.277 -37.5 -18.25 1 98.62 86 ASP A C 1
ATOM 646 O O . ASP A 1 86 ? 5.383 -37.344 -17.734 1 98.62 86 ASP A O 1
ATOM 650 N N . VAL A 1 87 ? 3.258 -36.812 -17.906 1 98.88 87 VAL A N 1
ATOM 651 C CA . VAL A 1 87 ? 3.303 -35.75 -16.891 1 98.88 87 VAL A CA 1
ATOM 652 C C . VAL A 1 87 ? 1.923 -35.562 -16.266 1 98.88 87 VAL A C 1
ATOM 654 O O . VAL A 1 87 ? 0.903 -35.812 -16.906 1 98.88 87 VAL A O 1
ATOM 657 N N . VAL A 1 88 ? 1.931 -35.188 -15.039 1 98.94 88 VAL A N 1
ATOM 658 C CA . VAL A 1 88 ? 0.679 -35.062 -14.297 1 98.94 88 VAL A CA 1
ATOM 659 C C . VAL A 1 88 ? 0.433 -33.594 -13.938 1 98.94 88 VAL A C 1
ATOM 661 O O . VAL A 1 88 ? 1.328 -32.938 -13.422 1 98.94 88 VAL A O 1
ATOM 664 N N . TYR A 1 89 ? -0.725 -33.062 -14.242 1 98.88 89 TYR A N 1
ATOM 665 C CA . TYR A 1 89 ? -1.23 -31.812 -13.719 1 98.88 89 TYR A CA 1
ATOM 666 C C . TYR A 1 89 ? -2.078 -32.031 -12.469 1 98.88 89 TYR A C 1
ATOM 668 O O . TYR A 1 89 ? -3.166 -32.625 -12.547 1 98.88 89 TYR A O 1
ATOM 676 N N . VAL A 1 90 ? -1.562 -31.609 -11.344 1 98.88 90 VAL A N 1
ATOM 677 C CA . VAL A 1 90 ? -2.279 -31.781 -10.086 1 98.88 90 VAL A CA 1
ATOM 678 C C . VAL A 1 90 ? -3.078 -30.516 -9.781 1 98.88 90 VAL A C 1
ATOM 680 O O . VAL A 1 90 ? -2.502 -29.469 -9.477 1 98.88 90 VAL A O 1
ATOM 683 N N . SER A 1 91 ? -4.414 -30.641 -9.812 1 98 91 SER A N 1
ATOM 684 C CA . SER A 1 91 ? -5.297 -29.5 -9.602 1 98 91 SER A CA 1
ATOM 685 C C . SER A 1 91 ? -6.305 -29.781 -8.492 1 98 91 SER A C 1
ATOM 687 O O . SER A 1 91 ? -7.445 -29.312 -8.547 1 98 91 SER A O 1
ATOM 689 N N . SER A 1 92 ? -5.953 -30.672 -7.555 1 96.31 92 SER A N 1
ATOM 690 C CA . SER A 1 92 ? -6.766 -30.922 -6.371 1 96.31 92 SER A CA 1
ATOM 691 C C . SER A 1 92 ? -6.844 -29.703 -5.473 1 96.31 92 SER A C 1
ATOM 693 O O . SER A 1 92 ? -6.273 -28.656 -5.789 1 96.31 92 SER A O 1
ATOM 695 N N . ILE A 1 93 ? -7.648 -29.812 -4.43 1 94.5 93 ILE A N 1
ATOM 696 C CA . ILE A 1 93 ? -7.641 -28.766 -3.41 1 94.5 93 ILE A CA 1
ATOM 697 C C . ILE A 1 93 ? -6.242 -28.641 -2.807 1 94.5 93 ILE A C 1
ATOM 699 O O . ILE A 1 93 ? -5.496 -29.625 -2.744 1 94.5 93 ILE A O 1
ATOM 703 N N . THR A 1 94 ? -5.906 -27.516 -2.318 1 96.44 94 THR A N 1
ATOM 704 C CA . THR A 1 94 ? -4.543 -27.203 -1.893 1 96.44 94 THR A CA 1
ATOM 705 C C . THR A 1 94 ? -4.102 -28.156 -0.778 1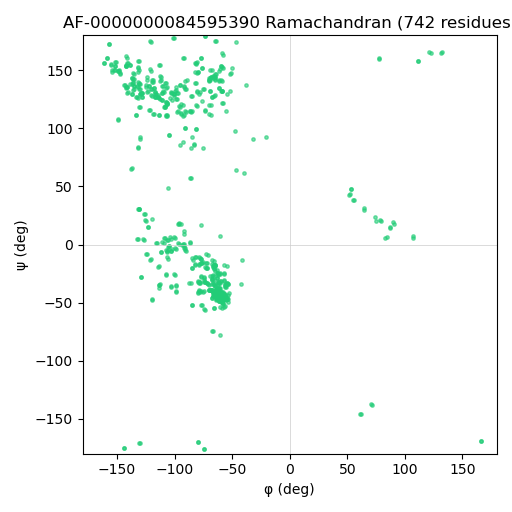 96.44 94 THR A C 1
ATOM 707 O O . THR A 1 94 ? -2.959 -28.609 -0.761 1 96.44 94 THR A O 1
ATOM 710 N N . SER A 1 95 ? -5.012 -28.469 0.057 1 96.12 95 SER A N 1
ATOM 711 C CA . SER A 1 95 ? -4.676 -29.312 1.195 1 96.12 95 SER A CA 1
ATOM 712 C C . SER A 1 95 ? -4.316 -30.719 0.746 1 96.12 95 SER A C 1
ATOM 714 O O . SER A 1 95 ? -3.766 -31.5 1.521 1 96.12 95 SER A O 1
ATOM 716 N N . ALA A 1 96 ? -4.602 -31.062 -0.466 1 96.56 96 ALA A N 1
ATOM 717 C CA . ALA A 1 96 ? -4.305 -32.375 -0.983 1 96.56 96 ALA A CA 1
ATOM 718 C C . ALA A 1 96 ? -3.074 -32.375 -1.886 1 96.56 96 ALA A C 1
ATOM 720 O O . ALA A 1 96 ? -2.619 -33.406 -2.352 1 96.56 96 ALA A O 1
ATOM 721 N N . HIS A 1 97 ? -2.521 -31.188 -2.158 1 98.5 97 HIS A N 1
ATOM 722 C CA . HIS A 1 97 ? -1.399 -31.062 -3.082 1 98.5 97 HIS A CA 1
ATOM 723 C C . HIS A 1 97 ? -0.216 -31.922 -2.625 1 98.5 97 HIS A C 1
ATOM 725 O O . HIS A 1 97 ? 0.304 -32.719 -3.395 1 98.5 97 HIS A O 1
ATOM 731 N N . TYR A 1 98 ? 0.132 -31.734 -1.38 1 98.62 98 TYR A N 1
ATOM 732 C CA . TYR A 1 98 ? 1.324 -32.406 -0.887 1 98.62 98 TYR A CA 1
ATOM 733 C C . TYR A 1 98 ? 1.213 -33.906 -1.084 1 98.62 98 TYR A C 1
ATOM 735 O O . TYR A 1 98 ? 2.096 -34.531 -1.678 1 98.62 98 TYR A O 1
ATOM 743 N N . ALA A 1 99 ? 0.146 -34.469 -0.604 1 98.06 99 ALA A N 1
ATOM 744 C CA . ALA A 1 99 ? -0.047 -35.906 -0.674 1 98.06 99 ALA A CA 1
ATOM 745 C C . ALA A 1 99 ? -0.081 -36.406 -2.123 1 98.06 99 ALA A C 1
ATOM 747 O O . ALA A 1 99 ? 0.559 -37.375 -2.469 1 98.06 99 ALA A O 1
ATOM 748 N N . ASN A 1 100 ? -0.833 -35.719 -2.98 1 98.56 100 ASN A N 1
ATOM 749 C CA . ASN A 1 100 ? -0.962 -36.125 -4.379 1 98.56 100 ASN A CA 1
ATOM 750 C C . ASN A 1 100 ? 0.367 -36 -5.117 1 98.56 100 ASN A C 1
ATOM 752 O O . ASN A 1 100 ? 0.75 -36.938 -5.855 1 98.56 100 ASN A O 1
ATOM 756 N N . VAL A 1 101 ? 1.067 -34.938 -4.938 1 98.88 101 VAL A N 1
ATOM 757 C CA . VAL A 1 101 ? 2.344 -34.719 -5.613 1 98.88 101 VAL A CA 1
ATOM 758 C C . VAL A 1 101 ? 3.361 -35.75 -5.133 1 98.88 101 VAL A C 1
ATOM 760 O O . VAL A 1 101 ? 4.129 -36.281 -5.93 1 98.88 101 VAL A O 1
ATOM 763 N N . LYS A 1 102 ? 3.367 -35.969 -3.83 1 98.81 102 LYS A N 1
ATOM 764 C CA . LYS A 1 102 ? 4.277 -36.938 -3.27 1 98.81 102 LYS A CA 1
ATOM 765 C C . LYS A 1 102 ? 4.09 -38.312 -3.943 1 98.81 102 LYS A C 1
ATOM 767 O O . LYS A 1 102 ? 5.062 -38.938 -4.352 1 98.81 102 LYS A O 1
ATOM 772 N N . LEU A 1 103 ? 2.869 -38.75 -4.059 1 98.56 103 LEU A N 1
ATOM 773 C CA . LEU A 1 103 ? 2.574 -40.031 -4.695 1 98.56 103 LEU A CA 1
ATOM 774 C C . LEU A 1 103 ? 3.057 -40.031 -6.141 1 98.56 103 LEU A C 1
ATOM 776 O O . LEU A 1 103 ? 3.602 -41.031 -6.609 1 98.56 103 LEU A O 1
ATOM 780 N N . CYS A 1 104 ? 2.846 -38.969 -6.844 1 98.88 104 CYS A N 1
ATOM 781 C CA . CYS A 1 104 ? 3.297 -38.844 -8.227 1 98.88 104 CYS A CA 1
ATOM 782 C C . CYS A 1 104 ? 4.812 -38.969 -8.32 1 98.88 104 CYS A C 1
ATOM 784 O O . CYS A 1 104 ? 5.328 -39.719 -9.156 1 98.88 104 CYS A O 1
ATOM 786 N N . LEU A 1 105 ? 5.527 -38.281 -7.496 1 98.81 105 LEU A N 1
ATOM 787 C CA . LEU A 1 105 ? 6.984 -38.281 -7.523 1 98.81 105 LEU A CA 1
ATOM 788 C C . LEU A 1 105 ? 7.527 -39.656 -7.156 1 98.81 105 LEU A C 1
ATOM 790 O O . LEU A 1 105 ? 8.5 -40.125 -7.75 1 98.81 105 LEU A O 1
ATOM 794 N N . GLU A 1 106 ? 6.895 -40.25 -6.184 1 98.38 106 GLU A N 1
ATOM 795 C CA . GLU A 1 106 ? 7.297 -41.625 -5.801 1 98.38 106 GLU A CA 1
ATOM 796 C C . GLU A 1 106 ? 7.129 -42.594 -6.961 1 98.38 106 GLU A C 1
ATOM 798 O O . GLU A 1 106 ? 7.895 -43.531 -7.094 1 98.38 106 GLU A O 1
ATOM 803 N N . ALA A 1 107 ? 6.168 -42.344 -7.809 1 98.44 107 ALA A N 1
ATOM 804 C CA . ALA A 1 107 ? 5.918 -43.156 -8.992 1 98.44 107 ALA A CA 1
ATOM 805 C C . ALA A 1 107 ? 6.766 -42.688 -10.172 1 98.44 107 ALA A C 1
ATOM 807 O O . ALA A 1 107 ? 6.613 -43.188 -11.297 1 98.44 107 ALA A O 1
ATOM 808 N N . LYS A 1 108 ? 7.598 -41.656 -9.953 1 98.12 108 LYS A N 1
ATOM 809 C CA . LYS A 1 108 ? 8.516 -41.094 -10.93 1 98.12 108 LYS A CA 1
ATOM 810 C C . LYS A 1 108 ? 7.746 -40.469 -12.094 1 98.12 108 LYS A C 1
ATOM 812 O O . LYS A 1 108 ? 8.164 -40.562 -13.25 1 98.12 108 LYS A O 1
ATOM 817 N N . LYS A 1 109 ? 6.609 -39.969 -11.781 1 98.69 109 LYS A N 1
ATOM 818 C CA . LYS A 1 109 ? 5.832 -39.219 -12.75 1 98.69 109 LYS A CA 1
ATOM 819 C C . LYS A 1 109 ? 6.102 -37.719 -12.617 1 98.69 109 LYS A C 1
ATOM 821 O O . LYS A 1 109 ? 5.934 -37.156 -11.531 1 98.69 109 LYS A O 1
ATOM 826 N N . PRO A 1 110 ? 6.602 -37.031 -13.688 1 98.88 110 PRO A N 1
ATOM 827 C CA . PRO A 1 110 ? 6.73 -35.594 -13.672 1 98.88 110 PRO A CA 1
ATOM 828 C C . PRO A 1 110 ? 5.438 -34.875 -13.266 1 98.88 110 PRO A C 1
ATOM 830 O O . PRO A 1 110 ? 4.344 -35.375 -13.594 1 98.88 110 PRO A O 1
ATOM 833 N N . VAL A 1 111 ? 5.605 -33.688 -12.562 1 98.94 111 VAL A N 1
ATOM 834 C CA . VAL A 1 111 ? 4.41 -33.062 -12 1 98.94 111 VAL A CA 1
ATOM 835 C C . VAL A 1 111 ? 4.434 -31.562 -12.266 1 98.94 111 VAL A C 1
ATOM 837 O O . VAL A 1 111 ? 5.473 -30.922 -12.109 1 98.94 111 VAL A O 1
ATOM 840 N N . LEU A 1 112 ? 3.33 -31 -12.719 1 98.94 112 LEU A N 1
ATOM 841 C CA . LEU A 1 112 ? 2.938 -29.594 -12.602 1 98.94 112 LEU A CA 1
ATOM 842 C C . LEU A 1 112 ? 1.8 -29.438 -11.594 1 98.94 112 LEU A C 1
ATOM 844 O O . LEU A 1 112 ? 0.676 -29.875 -11.852 1 98.94 112 LEU A O 1
ATOM 848 N N . CYS A 1 113 ? 2.062 -28.828 -10.469 1 98.94 113 C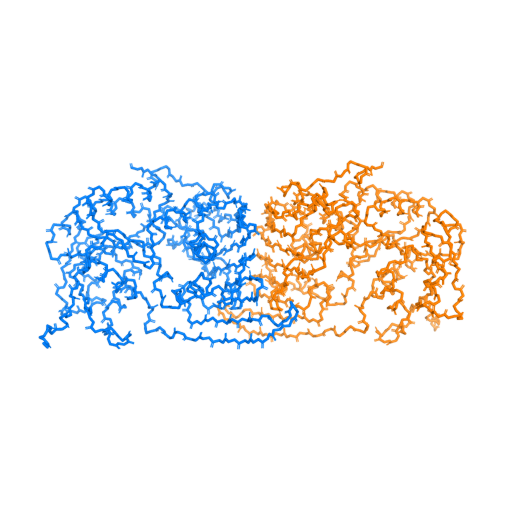YS A N 1
ATOM 849 C CA . CYS A 1 113 ? 1.085 -28.734 -9.391 1 98.94 113 CYS A CA 1
ATOM 850 C C . CYS A 1 113 ? 0.531 -27.312 -9.281 1 98.94 113 CYS A C 1
ATOM 852 O O . CYS A 1 113 ? 1.292 -26.344 -9.273 1 98.94 113 CYS A O 1
ATOM 854 N N . GLU A 1 114 ? -0.707 -27.156 -9.141 1 98.56 114 GLU A N 1
ATOM 855 C CA . GLU A 1 114 ? -1.393 -25.875 -9.016 1 98.56 114 GLU A CA 1
ATOM 856 C C . GLU A 1 114 ? -0.869 -25.078 -7.824 1 98.56 114 GLU A C 1
ATOM 858 O O . GLU A 1 114 ? -0.411 -25.656 -6.84 1 98.56 114 GLU A O 1
ATOM 863 N N . LYS A 1 115 ? -0.961 -23.797 -7.922 1 98.19 115 LYS A N 1
ATOM 864 C CA . LYS A 1 115 ? -0.665 -22.891 -6.824 1 98.19 115 LYS A CA 1
ATOM 865 C C . LYS A 1 115 ? -1.848 -22.766 -5.867 1 98.19 115 LYS A C 1
ATOM 867 O O . LYS A 1 115 ? -2.998 -22.953 -6.273 1 98.19 115 LYS A O 1
ATOM 872 N N . ALA A 1 116 ? -1.786 -22.438 -4.723 1 97.31 116 ALA A N 1
ATOM 873 C CA . ALA A 1 116 ? -0.511 -22.391 -4.012 1 97.31 116 ALA A CA 1
ATOM 874 C C . ALA A 1 116 ? 0.128 -23.781 -3.957 1 97.31 116 ALA A C 1
ATOM 876 O O . ALA A 1 116 ? -0.571 -24.797 -3.848 1 97.31 116 ALA A O 1
ATOM 877 N N . PHE A 1 117 ? 1.36 -23.828 -3.939 1 98.19 117 PHE A N 1
ATOM 878 C CA . PHE A 1 117 ? 2.07 -25.078 -4.164 1 98.19 117 PHE A CA 1
ATOM 879 C C . PHE A 1 117 ? 1.668 -26.125 -3.127 1 98.19 117 PHE A C 1
ATOM 881 O O . PHE A 1 117 ? 1.278 -27.25 -3.482 1 98.19 117 PHE A O 1
ATOM 888 N N . THR A 1 118 ? 1.786 -25.797 -1.905 1 98.44 118 THR A N 1
ATOM 889 C CA . THR A 1 118 ? 1.381 -26.609 -0.762 1 98.44 118 THR A CA 1
ATOM 890 C C . THR A 1 118 ? 0.834 -25.719 0.358 1 98.44 118 THR A C 1
ATOM 892 O O . THR A 1 118 ? 0.647 -24.516 0.174 1 98.44 118 THR A O 1
ATOM 895 N N . MET A 1 119 ? 0.527 -26.344 1.502 1 97.75 119 MET A N 1
ATOM 896 C CA . MET A 1 119 ? -0.053 -25.594 2.617 1 97.75 119 MET A CA 1
ATOM 897 C C . MET A 1 119 ? 1 -24.734 3.299 1 97.75 119 MET A C 1
ATOM 899 O O . MET A 1 119 ? 0.668 -23.719 3.928 1 97.75 119 MET A O 1
ATOM 903 N N . ASN A 1 120 ? 2.238 -25.172 3.244 1 97.94 120 ASN A N 1
ATOM 904 C CA . ASN A 1 120 ? 3.312 -24.422 3.889 1 97.94 120 ASN A CA 1
ATOM 905 C C . ASN A 1 120 ? 4.668 -24.734 3.264 1 97.94 120 ASN A C 1
ATOM 907 O O . ASN A 1 120 ? 4.77 -25.594 2.387 1 97.94 120 ASN A O 1
ATOM 911 N N . ALA A 1 121 ? 5.656 -24 3.678 1 98.69 121 ALA A N 1
ATOM 912 C CA . ALA A 1 121 ? 7 -24.109 3.115 1 98.69 121 ALA A CA 1
ATOM 913 C C . ALA A 1 121 ? 7.617 -25.469 3.424 1 98.69 121 ALA A C 1
ATOM 915 O O . ALA A 1 121 ? 8.375 -26.016 2.613 1 98.69 121 ALA A O 1
ATOM 916 N N . ALA A 1 122 ? 7.305 -26.016 4.566 1 98.75 122 ALA A N 1
ATOM 917 C CA . ALA A 1 122 ? 7.867 -27.312 4.938 1 98.75 122 ALA A CA 1
ATOM 918 C C . ALA A 1 122 ? 7.441 -28.391 3.955 1 98.75 122 ALA A C 1
ATOM 920 O O . ALA A 1 122 ? 8.266 -29.203 3.523 1 98.75 122 ALA A O 1
ATOM 921 N N . GLN A 1 123 ? 6.207 -28.406 3.588 1 98.81 123 GLN A N 1
ATOM 922 C CA . GLN A 1 123 ? 5.703 -29.359 2.605 1 98.81 123 GLN A CA 1
ATOM 923 C C . GLN A 1 123 ? 6.355 -29.141 1.243 1 98.81 123 GLN A C 1
ATOM 925 O O . GLN A 1 123 ? 6.738 -30.109 0.572 1 98.81 123 GLN A O 1
ATOM 930 N N . THR A 1 124 ? 6.453 -27.922 0.844 1 98.88 124 THR A N 1
ATOM 931 C CA . THR A 1 124 ? 7.105 -27.594 -0.42 1 98.88 124 THR A CA 1
ATOM 932 C C . THR A 1 124 ? 8.547 -28.094 -0.427 1 98.88 124 THR A C 1
ATOM 934 O O . THR A 1 124 ? 8.984 -28.719 -1.39 1 98.88 124 THR A O 1
ATOM 937 N N . SER A 1 125 ? 9.227 -27.781 0.645 1 98.88 125 SER A N 1
ATOM 938 C CA . SER A 1 125 ? 10.617 -28.203 0.772 1 98.88 125 SER A CA 1
ATOM 939 C C . SER A 1 125 ? 10.742 -29.719 0.667 1 98.88 125 SER A C 1
ATOM 941 O O . SER A 1 125 ? 11.648 -30.234 0.008 1 98.88 125 SER A O 1
ATOM 943 N N . ALA A 1 126 ? 9.867 -30.406 1.266 1 98.88 126 ALA A N 1
ATOM 944 C CA . ALA A 1 126 ? 9.883 -31.875 1.235 1 98.88 126 ALA A CA 1
ATOM 945 C C . ALA A 1 126 ? 9.672 -32.406 -0.183 1 98.88 126 ALA A C 1
ATOM 947 O O . ALA A 1 126 ? 10.344 -33.344 -0.613 1 98.88 126 ALA A O 1
ATOM 948 N N . LEU A 1 127 ? 8.758 -31.812 -0.888 1 98.94 127 LEU A N 1
ATOM 949 C CA . LEU A 1 127 ? 8.484 -32.25 -2.254 1 98.94 127 LEU A CA 1
ATOM 950 C C . LEU A 1 127 ? 9.68 -31.969 -3.162 1 98.94 127 LEU A C 1
ATOM 952 O O . LEU A 1 127 ? 10.008 -32.781 -4.031 1 98.94 127 LEU A O 1
ATOM 956 N N . ILE A 1 128 ? 10.289 -30.812 -2.977 1 98.94 128 ILE A N 1
ATOM 957 C CA . ILE A 1 128 ? 11.469 -30.469 -3.762 1 98.94 128 ILE A CA 1
ATOM 958 C C . ILE A 1 128 ? 12.57 -31.484 -3.508 1 98.94 128 ILE A C 1
ATOM 960 O O . ILE A 1 128 ? 13.211 -31.969 -4.449 1 98.94 128 ILE A O 1
ATOM 964 N N . SER A 1 129 ? 12.781 -31.797 -2.275 1 98.81 129 SER A N 1
ATOM 965 C CA . SER A 1 129 ? 13.781 -32.812 -1.919 1 98.81 129 SER A CA 1
ATOM 966 C C . SER A 1 129 ? 13.469 -34.156 -2.574 1 98.81 129 SER A C 1
ATOM 968 O O . SER A 1 129 ? 14.375 -34.812 -3.092 1 98.81 129 SER A O 1
ATOM 970 N N . LEU A 1 130 ? 12.227 -34.531 -2.533 1 98.81 130 LEU A N 1
ATOM 971 C CA . LEU A 1 130 ? 11.812 -35.781 -3.135 1 98.81 130 LEU A CA 1
ATOM 972 C C . LEU A 1 130 ? 12.023 -35.781 -4.645 1 98.81 130 LEU A C 1
ATOM 974 O O . LEU A 1 130 ? 12.492 -36.75 -5.227 1 98.81 130 LEU A O 1
ATOM 978 N N . SER A 1 131 ? 11.648 -34.719 -5.277 1 98.88 131 SER A N 1
ATOM 979 C CA . SER A 1 131 ? 11.867 -34.562 -6.707 1 98.88 131 SER A CA 1
ATOM 980 C C . SER A 1 131 ? 13.336 -34.75 -7.062 1 98.88 131 SER A C 1
ATOM 982 O O . SER A 1 131 ? 13.664 -35.438 -8.016 1 98.88 131 SER A O 1
ATOM 984 N N . LYS A 1 132 ? 14.211 -34.125 -6.316 1 98.5 132 LYS A N 1
ATOM 985 C CA . LYS A 1 132 ? 15.648 -34.25 -6.547 1 98.5 132 LYS A CA 1
ATOM 986 C C . LYS A 1 132 ? 16.125 -35.688 -6.328 1 98.5 132 LYS A C 1
ATOM 988 O O . LYS A 1 132 ? 16.891 -36.219 -7.141 1 98.5 132 LYS A O 1
ATOM 993 N N . SER A 1 133 ? 15.656 -36.281 -5.305 1 98.19 133 SER A N 1
ATOM 994 C CA . SER A 1 133 ? 16.109 -37.594 -4.953 1 98.19 133 SER A CA 1
ATOM 995 C C . SER A 1 133 ? 15.672 -38.625 -5.992 1 98.19 133 SER A C 1
ATOM 997 O O . SER A 1 133 ? 16.375 -39.625 -6.238 1 98.19 133 SER A O 1
ATOM 999 N N . THR A 1 134 ? 14.57 -38.406 -6.609 1 97.69 134 THR A N 1
ATOM 1000 C CA . THR A 1 134 ? 14.055 -39.344 -7.602 1 97.69 134 THR A CA 1
ATOM 1001 C C . THR A 1 134 ? 14.398 -38.875 -9.016 1 97.69 134 THR A C 1
ATOM 1003 O O . THR A 1 134 ? 14.086 -39.562 -9.992 1 97.69 134 THR A O 1
ATOM 1006 N N . THR A 1 135 ? 15.023 -37.688 -9.109 1 98.31 135 THR A N 1
ATOM 1007 C CA . THR A 1 135 ? 15.32 -37.062 -10.391 1 98.31 135 THR A CA 1
ATOM 1008 C C . THR A 1 135 ? 14.062 -36.969 -11.25 1 98.31 135 THR A C 1
ATOM 1010 O O . THR A 1 135 ? 14.086 -37.312 -12.43 1 98.31 135 THR A O 1
ATOM 1013 N N . THR A 1 136 ? 13 -36.594 -10.656 1 98.81 136 THR A N 1
ATOM 1014 C CA . THR A 1 136 ? 11.711 -36.469 -11.32 1 98.81 136 THR A CA 1
ATOM 1015 C C . THR A 1 136 ? 11.297 -35 -11.422 1 98.81 136 THR A C 1
ATOM 1017 O O . THR A 1 136 ? 11.422 -34.25 -10.453 1 98.81 136 THR A O 1
ATOM 1020 N N . PHE A 1 137 ? 10.797 -34.562 -12.523 1 98.88 137 PHE A N 1
ATOM 1021 C CA . PHE A 1 137 ? 10.406 -33.188 -12.812 1 98.88 137 PHE A CA 1
ATOM 1022 C C . PHE A 1 137 ? 9.305 -32.75 -11.867 1 98.88 137 PHE A C 1
ATOM 1024 O O . PHE A 1 137 ? 8.367 -33.5 -11.586 1 98.88 137 PHE A O 1
ATOM 1031 N N . LEU A 1 138 ? 9.477 -31.516 -11.336 1 98.94 138 LEU A N 1
ATOM 1032 C CA . LEU A 1 138 ? 8.484 -30.875 -10.484 1 98.94 138 LEU A CA 1
ATOM 1033 C C . LEU A 1 138 ? 8.391 -29.375 -10.797 1 98.94 138 LEU A C 1
ATOM 1035 O O . LEU A 1 138 ? 9.414 -28.719 -10.977 1 98.94 138 LEU A O 1
ATOM 1039 N N . ALA A 1 139 ? 7.152 -28.906 -10.883 1 98.94 139 ALA A N 1
ATOM 1040 C CA . ALA A 1 139 ? 6.941 -27.469 -11.094 1 98.94 139 ALA A CA 1
ATOM 1041 C C . ALA A 1 139 ? 5.652 -27 -10.43 1 98.94 139 ALA A C 1
ATOM 1043 O O . ALA A 1 139 ? 4.727 -27.797 -10.227 1 98.94 139 ALA A O 1
ATOM 1044 N N . GLU A 1 140 ? 5.707 -25.75 -10.016 1 98.94 140 GLU A N 1
ATOM 1045 C CA . GLU A 1 140 ? 4.5 -25.094 -9.531 1 98.94 140 GLU A CA 1
ATOM 1046 C C . GLU A 1 140 ? 3.762 -24.391 -10.656 1 98.94 140 GLU A C 1
ATOM 1048 O O . GLU A 1 140 ? 4.371 -23.672 -11.453 1 98.94 140 GLU A O 1
ATOM 1053 N N . ALA A 1 141 ? 2.465 -24.594 -10.688 1 98.75 141 ALA A N 1
ATOM 1054 C CA . ALA A 1 141 ? 1.61 -23.953 -11.68 1 98.75 141 ALA A CA 1
ATOM 1055 C C . ALA A 1 141 ? 1.166 -22.578 -11.227 1 98.75 141 ALA A C 1
ATOM 1057 O O . ALA A 1 141 ? -0.033 -22.297 -11.125 1 98.75 141 ALA A O 1
ATOM 1058 N N . LEU A 1 142 ? 2.086 -21.734 -10.945 1 98.56 142 LEU A N 1
ATOM 1059 C CA . LEU A 1 142 ? 1.847 -20.297 -10.828 1 98.56 142 LEU A CA 1
ATOM 1060 C C . LEU A 1 142 ? 1.87 -19.625 -12.203 1 98.56 142 LEU A C 1
ATOM 1062 O O . LEU A 1 142 ? 2.879 -19.031 -12.594 1 98.56 142 LEU A O 1
ATOM 1066 N N . TRP A 1 143 ? 0.783 -19.625 -12.844 1 98.5 143 TRP A N 1
ATOM 1067 C CA . TRP A 1 143 ? 0.713 -19.422 -14.289 1 98.5 143 TRP A CA 1
ATOM 1068 C C . TRP A 1 143 ? 1.237 -18.031 -14.656 1 98.5 143 TRP A C 1
ATOM 1070 O O . TRP A 1 143 ? 1.799 -17.844 -15.742 1 98.5 143 TRP A O 1
ATOM 1080 N N . THR A 1 144 ? 1.165 -17.078 -13.727 1 98.62 144 THR A N 1
ATOM 1081 C CA . THR A 1 144 ? 1.661 -15.727 -13.969 1 98.62 144 THR A CA 1
ATOM 1082 C C . THR A 1 144 ? 3.137 -15.75 -14.359 1 98.62 144 THR A C 1
ATOM 1084 O O . THR A 1 144 ? 3.586 -14.93 -15.156 1 98.62 144 THR A O 1
ATOM 1087 N N . ARG A 1 145 ? 3.871 -16.688 -13.875 1 98.62 145 ARG A N 1
ATOM 1088 C CA . ARG A 1 145 ? 5.312 -16.75 -14.094 1 98.62 145 ARG A CA 1
ATOM 1089 C C . ARG A 1 145 ? 5.633 -17.297 -15.477 1 98.62 145 ARG A C 1
ATOM 1091 O O . ARG A 1 145 ? 6.773 -17.219 -15.938 1 98.62 145 ARG A O 1
ATOM 1098 N N . TYR A 1 146 ? 4.652 -17.828 -16.172 1 98.62 146 TYR A N 1
ATOM 1099 C CA . TYR A 1 146 ? 4.93 -18.516 -17.422 1 98.62 146 TYR A CA 1
ATOM 1100 C C . TYR A 1 146 ? 4.484 -17.672 -18.609 1 98.62 146 TYR A C 1
ATOM 1102 O O . TYR A 1 146 ? 4.754 -18.016 -19.766 1 98.62 146 TYR A O 1
ATOM 1110 N N . PHE A 1 147 ? 3.822 -16.531 -18.344 1 98.5 147 PHE A N 1
ATOM 1111 C CA . PHE A 1 147 ? 3.391 -15.656 -19.422 1 98.5 147 PHE A CA 1
ATOM 1112 C C . PHE A 1 147 ? 4.586 -14.984 -20.094 1 98.5 147 PHE A C 1
ATOM 1114 O O . PHE A 1 147 ? 5.531 -14.578 -19.422 1 98.5 147 PHE A O 1
ATOM 1121 N N . PRO A 1 148 ? 4.547 -14.789 -21.422 1 97.81 148 PRO A N 1
ATOM 1122 C CA . PRO A 1 148 ? 5.617 -14.07 -22.125 1 97.81 148 PRO A CA 1
ATOM 1123 C C . PRO A 1 148 ? 5.867 -12.68 -21.547 1 97.81 148 PRO A C 1
ATOM 1125 O O . PRO A 1 148 ? 7.016 -12.242 -21.469 1 97.81 148 PRO A O 1
ATOM 1128 N N . ILE A 1 149 ? 4.887 -12 -21.125 1 98.5 149 ILE A N 1
ATOM 1129 C CA . ILE A 1 149 ? 5.023 -10.648 -20.578 1 98.5 149 ILE A CA 1
ATOM 1130 C C . ILE A 1 149 ? 5.855 -10.688 -19.297 1 98.5 149 ILE A C 1
ATOM 1132 O O . ILE A 1 149 ? 6.668 -9.797 -19.047 1 98.5 149 ILE A O 1
ATOM 1136 N N . THR A 1 150 ? 5.684 -11.688 -18.469 1 98.62 150 THR A N 1
ATOM 1137 C CA . THR A 1 150 ? 6.406 -11.766 -17.203 1 98.62 150 THR A CA 1
ATOM 1138 C C . THR A 1 150 ? 7.902 -11.969 -17.453 1 98.62 150 THR A C 1
ATOM 1140 O O . THR A 1 150 ? 8.734 -11.32 -16.812 1 98.62 150 THR A O 1
ATOM 1143 N N . SER A 1 151 ? 8.242 -12.852 -18.359 1 97.75 151 SER A N 1
ATOM 1144 C CA . SER A 1 151 ? 9.648 -13.031 -18.734 1 97.75 151 SER A CA 1
ATOM 1145 C C . SER A 1 151 ? 10.234 -11.75 -19.312 1 97.75 151 SER A C 1
ATOM 1147 O O . SER A 1 151 ? 11.383 -11.406 -19.031 1 97.75 151 SER A O 1
ATOM 1149 N N . HIS A 1 152 ? 9.438 -11.125 -20.156 1 98.44 152 HIS A N 1
ATOM 1150 C CA . HIS A 1 152 ? 9.867 -9.859 -20.734 1 98.44 152 HIS A CA 1
ATOM 1151 C C . HIS A 1 152 ? 10.156 -8.82 -19.656 1 98.44 152 HIS A C 1
ATOM 1153 O O . HIS A 1 152 ? 11.195 -8.164 -19.672 1 98.44 152 HIS A O 1
ATOM 1159 N N . ILE A 1 153 ? 9.281 -8.68 -18.688 1 98.75 153 ILE A N 1
ATOM 1160 C CA . ILE A 1 153 ? 9.438 -7.73 -17.594 1 98.75 153 ILE A CA 1
ATOM 1161 C C . ILE A 1 153 ? 10.664 -8.102 -16.766 1 98.75 153 ILE A C 1
ATOM 1163 O O . ILE A 1 153 ? 11.43 -7.23 -16.344 1 98.75 153 ILE A O 1
ATOM 1167 N N . TYR A 1 154 ? 10.852 -9.391 -16.484 1 98.44 154 TYR A N 1
ATOM 1168 C CA . TYR A 1 154 ? 12.039 -9.836 -15.781 1 98.44 154 TYR A CA 1
ATOM 1169 C C . TYR A 1 154 ? 13.305 -9.352 -16.484 1 98.44 154 TYR A C 1
ATOM 1171 O O . TYR A 1 154 ? 14.219 -8.828 -15.836 1 98.44 154 TYR A O 1
ATOM 1179 N N . THR A 1 155 ? 13.336 -9.516 -17.766 1 98.31 155 THR A N 1
ATOM 1180 C CA . THR A 1 155 ? 14.484 -9.086 -18.562 1 98.31 155 THR A CA 1
ATOM 1181 C C . THR A 1 155 ? 14.672 -7.574 -18.453 1 98.31 155 THR A C 1
ATOM 1183 O O . THR A 1 155 ? 15.797 -7.094 -18.281 1 98.31 155 THR A O 1
ATOM 1186 N N . LEU A 1 156 ? 13.594 -6.816 -18.578 1 98.31 156 LEU A N 1
ATOM 1187 C CA . LEU A 1 156 ? 13.641 -5.363 -18.469 1 98.31 156 LEU A CA 1
ATOM 1188 C C . LEU A 1 156 ? 14.234 -4.938 -17.141 1 98.31 156 LEU A C 1
ATOM 1190 O O . LEU A 1 156 ? 15.062 -4.023 -17.078 1 98.31 156 LEU A O 1
ATOM 1194 N N . LEU A 1 157 ? 13.844 -5.602 -16.047 1 98.38 157 LEU A N 1
ATOM 1195 C CA . LEU A 1 157 ? 14.203 -5.188 -14.703 1 98.38 157 LEU A CA 1
ATOM 1196 C C . LEU A 1 157 ? 15.633 -5.609 -14.367 1 98.38 157 LEU A C 1
ATOM 1198 O O . LEU A 1 157 ? 16.391 -4.836 -13.781 1 98.38 157 LEU A O 1
ATOM 1202 N N . HIS A 1 158 ? 16.031 -6.824 -14.789 1 97.56 158 HIS A N 1
ATOM 1203 C CA . HIS A 1 158 ? 17.234 -7.402 -14.195 1 97.56 158 HIS A CA 1
ATOM 1204 C C . HIS A 1 158 ? 18.359 -7.523 -15.227 1 97.56 158 HIS A C 1
ATOM 1206 O O . HIS A 1 158 ? 19.531 -7.461 -14.875 1 97.56 158 HIS A O 1
ATOM 1212 N N . THR A 1 159 ? 18 -7.797 -16.422 1 97.62 159 THR A N 1
ATOM 1213 C CA . THR A 1 159 ? 19.016 -7.891 -17.469 1 97.62 159 THR A CA 1
ATOM 1214 C C . THR A 1 159 ? 19.328 -6.512 -18.047 1 97.62 159 THR A C 1
ATOM 1216 O O . THR A 1 159 ? 20.484 -6.086 -18.047 1 97.62 159 THR A O 1
ATOM 1219 N N . GLN A 1 160 ? 18.297 -5.797 -18.453 1 97.81 160 GLN A N 1
ATOM 1220 C CA . GLN A 1 160 ? 18.484 -4.48 -19.047 1 97.81 160 GLN A CA 1
ATOM 1221 C C . GLN A 1 160 ? 18.594 -3.396 -17.984 1 97.81 160 GLN A C 1
ATOM 1223 O O . GLN A 1 160 ? 19.062 -2.291 -18.266 1 97.81 160 GLN A O 1
ATOM 1228 N N . ARG A 1 161 ? 18.125 -3.676 -16.812 1 97.44 161 ARG A N 1
ATOM 1229 C CA . ARG A 1 161 ? 18.141 -2.746 -15.688 1 97.44 161 ARG A CA 1
ATOM 1230 C C . ARG A 1 161 ? 17.516 -1.412 -16.062 1 97.44 161 ARG A C 1
ATOM 1232 O O . ARG A 1 161 ? 18.062 -0.351 -15.781 1 97.44 161 ARG A O 1
ATOM 1239 N N . ALA A 1 162 ? 16.359 -1.563 -16.688 1 97.12 162 ALA A N 1
ATOM 1240 C CA . ALA A 1 162 ? 15.664 -0.403 -17.25 1 97.12 162 ALA A CA 1
ATOM 1241 C C . ALA A 1 162 ? 15.281 0.586 -16.156 1 97.12 162 ALA A C 1
ATOM 1243 O O . ALA A 1 162 ? 15.195 1.791 -16.391 1 97.12 162 ALA A O 1
ATOM 1244 N N . LEU A 1 163 ? 15.133 0.166 -14.906 1 96.69 163 LEU A N 1
ATOM 1245 C CA . LEU A 1 163 ? 14.695 1.029 -13.812 1 96.69 163 LEU A CA 1
ATOM 1246 C C . LEU A 1 163 ? 15.859 1.364 -12.891 1 96.69 163 LEU A C 1
ATOM 1248 O O . LEU A 1 163 ? 15.68 2.049 -11.883 1 96.69 163 LEU A O 1
ATOM 1252 N N . GLY A 1 164 ? 17.062 0.91 -13.242 1 95.75 164 GLY A N 1
ATOM 1253 C CA . GLY A 1 164 ? 18.141 0.993 -12.266 1 95.75 164 GLY A CA 1
ATOM 1254 C C . GLY A 1 164 ? 17.859 0.2 -11 1 95.75 164 GLY A C 1
ATOM 1255 O O . GLY A 1 164 ? 17.281 -0.889 -11.062 1 95.75 164 GLY A O 1
ATOM 1256 N N . LYS A 1 165 ? 18.344 0.757 -9.898 1 94.88 165 LYS A N 1
ATOM 1257 C CA . LYS A 1 165 ? 18.031 0.119 -8.625 1 94.88 165 LYS A CA 1
ATOM 1258 C C . LYS A 1 165 ? 16.547 0.229 -8.305 1 94.88 165 LYS A C 1
ATOM 1260 O O . LYS A 1 165 ? 15.977 1.319 -8.359 1 94.88 165 LYS A O 1
ATOM 1265 N N . ILE A 1 166 ? 15.906 -0.893 -8.016 1 97.06 166 ILE A N 1
ATOM 1266 C CA . ILE A 1 166 ? 14.5 -0.877 -7.629 1 97.06 166 ILE A CA 1
ATOM 1267 C C . ILE A 1 166 ? 14.375 -0.502 -6.152 1 97.06 166 ILE A C 1
ATOM 1269 O O . ILE A 1 166 ? 15.07 -1.07 -5.301 1 97.06 166 ILE A O 1
ATOM 1273 N N . HIS A 1 167 ? 13.484 0.458 -5.824 1 95.88 167 HIS A N 1
ATOM 1274 C CA . HIS A 1 167 ? 13.328 0.955 -4.461 1 95.88 167 HIS A CA 1
ATOM 1275 C C . HIS A 1 167 ? 12.086 0.37 -3.799 1 95.88 167 HIS A C 1
ATOM 1277 O O . HIS A 1 167 ? 12.086 0.111 -2.594 1 95.88 167 HIS A O 1
ATOM 1283 N N . ARG A 1 168 ? 11.102 0.209 -4.586 1 97.69 168 ARG A N 1
ATOM 1284 C CA . ARG A 1 168 ? 9.914 -0.317 -3.922 1 97.69 168 ARG A CA 1
ATOM 1285 C C . ARG A 1 168 ? 8.938 -0.914 -4.934 1 97.69 168 ARG A C 1
ATOM 1287 O O . ARG A 1 168 ? 8.984 -0.575 -6.117 1 97.69 168 ARG A O 1
ATOM 1294 N N . VAL A 1 169 ? 8.117 -1.792 -4.484 1 98.62 169 VAL A N 1
ATOM 1295 C CA . VAL A 1 169 ? 7.051 -2.459 -5.227 1 98.62 169 VAL A CA 1
ATOM 1296 C C . VAL A 1 169 ? 5.738 -2.355 -4.453 1 98.62 169 VAL A C 1
ATOM 1298 O O . VAL A 1 169 ? 5.715 -2.523 -3.232 1 98.62 169 VAL A O 1
ATOM 1301 N N . SER A 1 170 ? 4.699 -1.951 -5.066 1 98.44 170 SER A N 1
ATOM 1302 C CA . SER A 1 170 ? 3.336 -2.084 -4.559 1 98.44 170 SER A CA 1
ATOM 1303 C C . SER A 1 170 ? 2.508 -3.018 -5.438 1 98.44 170 SER A C 1
ATOM 1305 O O . SER A 1 170 ? 2.455 -2.848 -6.656 1 98.44 170 SER A O 1
ATOM 1307 N N . SER A 1 171 ? 1.915 -3.975 -4.879 1 98.56 171 SER A N 1
ATOM 1308 C CA . SER A 1 171 ? 1.175 -4.98 -5.629 1 98.56 171 SER A CA 1
ATOM 1309 C C . SER A 1 171 ? -0.098 -5.395 -4.898 1 98.56 171 SER A C 1
ATOM 1311 O O . SER A 1 171 ? -0.084 -5.594 -3.684 1 98.56 171 SER A O 1
ATOM 1313 N N . ASP A 1 172 ? -1.199 -5.496 -5.645 1 98.31 172 ASP A N 1
ATOM 1314 C CA . ASP A 1 172 ? -2.51 -5.828 -5.094 1 98.31 172 ASP A CA 1
ATOM 1315 C C . ASP A 1 172 ? -3.283 -6.754 -6.027 1 98.31 172 ASP A C 1
ATOM 1317 O O . ASP A 1 172 ? -3.309 -6.543 -7.238 1 98.31 172 ASP A O 1
ATOM 1321 N N . LEU A 1 173 ? -3.787 -7.777 -5.504 1 98 173 LEU A N 1
ATOM 1322 C CA . LEU A 1 173 ? -4.84 -8.555 -6.148 1 98 173 LEU A CA 1
ATOM 1323 C C . LEU A 1 173 ? -5.961 -8.875 -5.168 1 98 173 LEU A C 1
ATOM 1325 O O . LEU A 1 173 ? -5.773 -9.672 -4.242 1 98 173 LEU A O 1
ATOM 1329 N N . SER A 1 174 ? -7.016 -8.297 -5.418 1 95.56 174 SER A N 1
ATOM 1330 C CA . SER A 1 174 ? -8.219 -8.477 -4.609 1 95.56 174 SER A CA 1
ATOM 1331 C C . SER A 1 174 ? -9.438 -8.727 -5.484 1 95.56 174 SER A C 1
ATOM 1333 O O . SER A 1 174 ? -9.578 -8.125 -6.551 1 95.56 174 SER A O 1
ATOM 1335 N N . LEU A 1 175 ? -10.141 -9.641 -5.039 1 91.19 175 LEU A N 1
ATOM 1336 C CA . LEU A 1 175 ? -11.359 -10.039 -5.723 1 91.19 175 LEU A CA 1
ATOM 1337 C C . LEU A 1 175 ? -12.562 -9.961 -4.785 1 91.19 175 LEU A C 1
ATOM 1339 O O . LEU A 1 175 ? -12.422 -10.188 -3.58 1 91.19 175 LEU A O 1
ATOM 1343 N N . ASP A 1 176 ? -13.641 -9.594 -5.34 1 86.81 176 ASP A N 1
ATOM 1344 C CA . ASP A 1 176 ? -14.852 -9.57 -4.527 1 86.81 176 ASP A CA 1
ATOM 1345 C C . ASP A 1 176 ? -15.648 -10.859 -4.699 1 86.81 176 ASP A C 1
ATOM 1347 O O . ASP A 1 176 ? -16.469 -10.969 -5.613 1 86.81 176 ASP A O 1
ATOM 1351 N N . PHE A 1 177 ? -15.234 -11.773 -3.91 1 77.19 177 PHE A N 1
ATOM 1352 C CA . PHE A 1 177 ? -15.992 -13.016 -3.908 1 77.19 177 PHE A CA 1
ATOM 1353 C C . PHE A 1 177 ? -17.188 -12.93 -2.961 1 77.19 177 PHE A C 1
ATOM 1355 O O . PHE A 1 177 ? -17.016 -12.648 -1.771 1 77.19 177 PHE A O 1
ATOM 1362 N N . ALA A 1 178 ? -18.375 -12.516 -3.527 1 59.69 178 ALA A N 1
ATOM 1363 C CA . ALA A 1 178 ? -19.625 -12.289 -2.801 1 59.69 178 ALA A CA 1
ATOM 1364 C C . ALA A 1 178 ? -19.812 -13.336 -1.71 1 59.69 178 ALA A C 1
ATOM 1366 O O . ALA A 1 178 ? -19.328 -14.461 -1.824 1 59.69 178 ALA A O 1
ATOM 1367 N N . VAL A 1 179 ? -20.266 -12.773 -0.528 1 51.34 179 VAL A N 1
ATOM 1368 C CA . VAL A 1 179 ? -20.578 -13.391 0.758 1 51.34 179 VAL A CA 1
ATOM 1369 C C . VAL A 1 179 ? -21.344 -14.695 0.537 1 51.34 179 VAL A C 1
ATOM 1371 O O . VAL A 1 179 ? -21.156 -15.656 1.286 1 51.34 179 VAL A O 1
ATOM 1374 N N . ASN A 1 180 ? -22.109 -14.719 -0.431 1 50.97 180 ASN A N 1
ATOM 1375 C CA . ASN A 1 180 ? -23.047 -15.836 -0.399 1 50.97 180 ASN A CA 1
ATOM 1376 C C . ASN A 1 180 ? -22.391 -17.141 -0.815 1 50.97 180 ASN A C 1
ATOM 1378 O O . ASN A 1 180 ? -23.062 -18.125 -1.117 1 50.97 180 ASN A O 1
ATOM 1382 N N . LEU A 1 181 ? -20.984 -16.969 -0.737 1 55.22 181 LEU A N 1
ATOM 1383 C CA . LEU A 1 181 ? -20.531 -18.281 -1.208 1 55.22 181 LEU A CA 1
ATOM 1384 C C . LEU A 1 181 ? -20.016 -19.125 -0.049 1 55.22 181 LEU A C 1
ATOM 1386 O O . LEU A 1 181 ? -18.812 -19.375 0.046 1 55.22 181 LEU A O 1
ATOM 1390 N N . PRO A 1 182 ? -20.797 -19.203 1.057 1 53.97 182 PRO A N 1
ATOM 1391 C CA . PRO A 1 182 ? -20.312 -19.984 2.191 1 53.97 182 PRO A CA 1
ATOM 1392 C C . PRO A 1 182 ? -19.656 -21.297 1.761 1 53.97 182 PRO A C 1
ATOM 1394 O O . PRO A 1 182 ? -18.812 -21.844 2.482 1 53.97 182 PRO A O 1
ATOM 1397 N N . ASN A 1 183 ? -19.875 -21.625 0.532 1 61.78 183 ASN A N 1
ATOM 1398 C CA . ASN A 1 183 ? -19.469 -22.984 0.209 1 61.78 183 ASN A CA 1
ATOM 1399 C C . ASN A 1 183 ? -18.406 -23 -0.89 1 61.78 183 ASN A C 1
ATOM 1401 O O . ASN A 1 183 ? -18.156 -24.047 -1.501 1 61.78 183 ASN A O 1
ATOM 1405 N N . HIS A 1 184 ? -17.797 -21.797 -0.917 1 75.44 184 HIS A N 1
ATOM 1406 C CA . HIS A 1 184 ? -16.75 -21.859 -1.938 1 75.44 184 HIS A CA 1
ATOM 1407 C C . HIS A 1 184 ? -15.383 -22.109 -1.312 1 75.44 184 HIS A C 1
ATOM 1409 O O . HIS A 1 184 ? -15.016 -21.453 -0.334 1 75.44 184 HIS A O 1
ATOM 1415 N N . GLY A 1 185 ? -14.688 -22.984 -1.92 1 82.75 185 GLY A N 1
ATOM 1416 C CA . GLY A 1 185 ? -13.398 -23.422 -1.411 1 82.75 185 GLY A CA 1
ATOM 1417 C C . GLY A 1 185 ? -12.414 -22.281 -1.238 1 82.75 185 GLY A C 1
ATOM 1418 O O . GLY A 1 185 ? -11.523 -22.344 -0.388 1 82.75 185 GLY A O 1
ATOM 1419 N N . ILE A 1 186 ? -12.727 -21.203 -1.881 1 85.31 186 ILE A N 1
ATOM 1420 C CA . ILE A 1 186 ? -11.773 -20.109 -1.888 1 85.31 186 ILE A CA 1
ATOM 1421 C C . ILE A 1 186 ? -11.734 -19.453 -0.509 1 85.31 186 ILE A C 1
ATOM 1423 O O . ILE A 1 186 ? -10.758 -18.781 -0.157 1 85.31 186 ILE A O 1
ATOM 1427 N N . LYS A 1 187 ? -12.797 -19.672 0.284 1 87.25 187 LYS A N 1
ATOM 1428 C CA . LYS A 1 187 ? -12.867 -19.062 1.608 1 87.25 187 LYS A CA 1
ATOM 1429 C C . LYS A 1 187 ? -12.625 -20.094 2.705 1 87.25 187 LYS A C 1
ATOM 1431 O O . LYS A 1 187 ? -12.523 -19.734 3.883 1 87.25 187 LYS A O 1
ATOM 1436 N N . ASP A 1 188 ? -12.531 -21.344 2.332 1 88.5 188 ASP A N 1
ATOM 1437 C CA . ASP A 1 188 ? -12.5 -22.438 3.293 1 88.5 188 ASP A CA 1
ATOM 1438 C C . ASP A 1 188 ? -11.07 -22.766 3.713 1 88.5 188 ASP A C 1
ATOM 1440 O O . ASP A 1 188 ? -10.281 -23.281 2.918 1 88.5 188 ASP A O 1
ATOM 1444 N N . PRO A 1 189 ? -10.742 -22.531 5.004 1 89.75 189 PRO A N 1
ATOM 1445 C CA . PRO A 1 189 ? -9.367 -22.797 5.441 1 89.75 189 PRO A CA 1
ATOM 1446 C C . PRO A 1 189 ? -9.008 -24.281 5.387 1 89.75 189 PRO A C 1
ATOM 1448 O O . PRO A 1 189 ? -7.824 -24.625 5.324 1 89.75 189 PRO A O 1
ATOM 1451 N N . LEU A 1 190 ? -9.945 -25.125 5.328 1 90.06 190 LEU A N 1
ATOM 1452 C CA . LEU A 1 190 ? -9.703 -26.562 5.367 1 90.06 190 LEU A CA 1
ATOM 1453 C C . LEU A 1 190 ? -9.172 -27.062 4.027 1 90.06 190 LEU A C 1
ATOM 1455 O O . LEU A 1 190 ? -8.617 -28.156 3.943 1 90.06 190 LEU A O 1
ATOM 1459 N N . VAL A 1 191 ? -9.32 -26.266 3.051 1 90.62 191 VAL A N 1
ATOM 1460 C CA . VAL A 1 191 ? -8.844 -26.688 1.738 1 90.62 191 VAL A CA 1
ATOM 1461 C C . VAL A 1 191 ? -7.836 -25.672 1.2 1 90.62 191 VAL A C 1
ATOM 1463 O O . VAL A 1 191 ? -7.602 -25.594 -0.008 1 90.62 191 VAL A O 1
ATOM 1466 N N . GLY A 1 192 ? -7.348 -24.828 2.066 1 87.94 192 GLY A N 1
ATOM 1467 C CA . GLY A 1 192 ? -6.328 -23.875 1.678 1 87.94 192 GLY A CA 1
ATOM 1468 C C . GLY A 1 192 ? -6.906 -22.547 1.19 1 87.94 192 GLY A C 1
ATOM 1469 O O . GLY A 1 192 ? -6.242 -21.797 0.472 1 87.94 192 GLY A O 1
ATOM 1470 N N . GLY A 1 193 ? -8.141 -22.344 1.528 1 90.25 193 GLY A N 1
ATOM 1471 C CA . GLY A 1 193 ? -8.766 -21.078 1.167 1 90.25 193 GLY A CA 1
ATOM 1472 C C . GLY A 1 193 ? -8.289 -19.906 2.008 1 90.25 193 GLY A C 1
ATOM 1473 O O . GLY A 1 193 ? -7.465 -20.078 2.906 1 90.25 193 GLY A O 1
ATOM 1474 N N . GLY A 1 194 ? -8.867 -18.703 1.673 1 94.31 194 GLY A N 1
ATOM 1475 C CA . GLY A 1 194 ? -8.43 -17.438 2.25 1 94.31 194 GLY A CA 1
ATOM 1476 C C . GLY A 1 194 ? -7.738 -16.531 1.249 1 94.31 194 GLY A C 1
ATOM 1477 O O . GLY A 1 194 ? -7.168 -17.016 0.264 1 94.31 194 GLY A O 1
ATOM 1478 N N . ALA A 1 195 ? -7.742 -15.305 1.554 1 96.69 195 ALA A N 1
ATOM 1479 C CA . ALA A 1 195 ? -7.195 -14.328 0.615 1 96.69 195 ALA A CA 1
ATOM 1480 C C . ALA A 1 195 ? -5.715 -14.594 0.349 1 96.69 195 ALA A C 1
ATOM 1482 O O . ALA A 1 195 ? -5.266 -14.547 -0.799 1 96.69 195 ALA A O 1
ATOM 1483 N N . LEU A 1 196 ? -4.988 -14.914 1.361 1 97.75 196 LEU A N 1
ATOM 1484 C CA . LEU A 1 196 ? -3.537 -15.016 1.25 1 97.75 196 LEU A CA 1
ATOM 1485 C C . LEU A 1 196 ? -3.141 -16.172 0.329 1 97.75 196 LEU A C 1
ATOM 1487 O O . LEU A 1 196 ? -2.479 -15.953 -0.69 1 97.75 196 LEU A O 1
ATOM 1491 N N . LEU A 1 197 ? -3.605 -17.344 0.582 1 95.88 197 LEU A N 1
ATOM 1492 C CA . LEU A 1 197 ? -3.146 -18.5 -0.18 1 95.88 197 LEU A CA 1
ATOM 1493 C C . LEU A 1 197 ? -3.836 -18.562 -1.538 1 95.88 197 LEU A C 1
ATOM 1495 O O . LEU A 1 197 ? -3.232 -19 -2.525 1 95.88 197 LEU A O 1
ATOM 1499 N N . ALA A 1 198 ? -5.066 -18.125 -1.56 1 93.75 198 ALA A N 1
ATOM 1500 C CA . ALA A 1 198 ? -5.844 -18.234 -2.791 1 93.75 198 ALA A CA 1
ATOM 1501 C C . ALA A 1 198 ? -5.445 -17.156 -3.793 1 93.75 198 ALA A C 1
ATOM 1503 O O . ALA A 1 198 ? -5.387 -17.406 -4.996 1 93.75 198 ALA A O 1
ATOM 1504 N N . VAL A 1 199 ? -5.203 -15.961 -3.283 1 95.81 199 VAL A N 1
ATOM 1505 C CA . VAL A 1 199 ? -5.023 -14.867 -4.23 1 95.81 199 VAL A CA 1
ATOM 1506 C C . VAL A 1 199 ? -3.738 -14.102 -3.9 1 95.81 199 VAL A C 1
ATOM 1508 O O . VAL A 1 199 ? -3.1 -13.539 -4.793 1 95.81 199 VAL A O 1
ATOM 1511 N N . GLY A 1 200 ? -3.303 -14.094 -2.643 1 98 200 GLY A N 1
ATOM 1512 C CA . GLY A 1 200 ? -2.154 -13.336 -2.186 1 98 200 GLY A CA 1
ATOM 1513 C C . GLY A 1 200 ? -0.846 -13.797 -2.795 1 98 200 GLY A C 1
ATOM 1514 O O . GLY A 1 200 ? 0.141 -13.062 -2.801 1 98 200 GLY A O 1
ATOM 1515 N N . VAL A 1 201 ? -0.804 -14.977 -3.344 1 98.44 201 VAL A N 1
ATOM 1516 C CA . VAL A 1 201 ? 0.393 -15.508 -3.986 1 98.44 201 VAL A CA 1
ATOM 1517 C C . VAL A 1 201 ? 0.77 -14.641 -5.184 1 98.44 201 VAL A C 1
ATOM 1519 O O . VAL A 1 201 ? 1.948 -14.516 -5.523 1 98.44 201 VAL A O 1
ATOM 1522 N N . TYR A 1 202 ? -0.222 -14.023 -5.781 1 98.62 202 TYR A N 1
ATOM 1523 C CA . TYR A 1 202 ? 0.02 -13.305 -7.027 1 98.62 202 TYR A CA 1
ATOM 1524 C C . TYR A 1 202 ? 0.706 -11.969 -6.766 1 98.62 202 TYR A C 1
ATOM 1526 O O . TYR A 1 202 ? 1.767 -11.688 -7.324 1 98.62 202 TYR A O 1
ATOM 1534 N N . PRO A 1 203 ? 0.133 -11.156 -5.855 1 98.69 203 PRO A N 1
ATOM 1535 C CA . PRO A 1 203 ? 0.887 -9.93 -5.586 1 98.69 203 PRO A CA 1
ATOM 1536 C C . PRO A 1 203 ? 2.27 -10.203 -5 1 98.69 203 PRO A C 1
ATOM 1538 O O . PRO A 1 203 ? 3.219 -9.469 -5.273 1 98.69 203 PRO A O 1
ATOM 1541 N N . LEU A 1 204 ? 2.383 -11.211 -4.227 1 98.81 204 LEU A N 1
ATOM 1542 C CA . LEU A 1 204 ? 3.688 -11.562 -3.68 1 98.81 204 LEU A CA 1
ATOM 1543 C C . LEU A 1 204 ? 4.648 -11.984 -4.789 1 98.81 204 LEU A C 1
ATOM 1545 O O . LEU A 1 204 ? 5.844 -11.703 -4.715 1 98.81 204 LEU A O 1
ATOM 1549 N N . THR A 1 205 ? 4.164 -12.641 -5.797 1 98.81 205 THR A N 1
ATOM 1550 C CA . THR A 1 205 ? 4.973 -13.062 -6.938 1 98.81 205 THR A CA 1
ATOM 1551 C C . THR A 1 205 ? 5.645 -11.859 -7.594 1 98.81 205 THR A C 1
ATOM 1553 O O . THR A 1 205 ? 6.836 -11.898 -7.906 1 98.81 205 THR A O 1
ATOM 1556 N N . TRP A 1 206 ? 4.961 -10.781 -7.77 1 98.88 206 TRP A N 1
ATOM 1557 C CA . TRP A 1 206 ? 5.52 -9.594 -8.406 1 98.88 206 TRP A CA 1
ATOM 1558 C C . TRP A 1 206 ? 6.582 -8.953 -7.52 1 98.88 206 TRP A C 1
ATOM 1560 O O . TRP A 1 206 ? 7.605 -8.477 -8.016 1 98.88 206 TRP A O 1
ATOM 1570 N N . ALA A 1 207 ? 6.328 -8.938 -6.227 1 98.81 207 ALA A N 1
ATOM 1571 C CA . ALA A 1 207 ? 7.312 -8.406 -5.289 1 98.81 207 ALA A CA 1
ATOM 1572 C C . ALA A 1 207 ? 8.602 -9.227 -5.312 1 98.81 207 ALA A C 1
ATOM 1574 O O . ALA A 1 207 ? 9.695 -8.664 -5.406 1 98.81 207 ALA A O 1
ATOM 1575 N N . MET A 1 208 ? 8.461 -10.539 -5.27 1 98.81 208 MET A N 1
ATOM 1576 C CA . MET A 1 208 ? 9.617 -11.43 -5.223 1 98.81 208 MET A CA 1
ATOM 1577 C C . MET A 1 208 ? 10.367 -11.422 -6.551 1 98.81 208 MET A C 1
ATOM 1579 O O . MET A 1 208 ? 11.602 -11.492 -6.574 1 98.81 208 MET A O 1
ATOM 1583 N N . LEU A 1 209 ? 9.594 -11.375 -7.633 1 98.62 209 LEU A N 1
ATOM 1584 C CA . LEU A 1 209 ? 10.211 -11.281 -8.953 1 98.62 209 LEU A CA 1
ATOM 1585 C C . LEU A 1 209 ? 11.094 -10.047 -9.055 1 98.62 209 LEU A C 1
ATOM 1587 O O . LEU A 1 209 ? 12.227 -10.125 -9.547 1 98.62 209 LEU A O 1
ATOM 1591 N N . ALA A 1 210 ? 10.648 -8.93 -8.555 1 98.56 210 ALA A N 1
ATOM 1592 C CA . ALA A 1 210 ? 11.312 -7.641 -8.734 1 98.56 210 ALA A CA 1
ATOM 1593 C C . ALA A 1 210 ? 12.484 -7.492 -7.766 1 98.56 210 ALA A C 1
ATOM 1595 O O . ALA A 1 210 ? 13.5 -6.875 -8.094 1 98.56 210 ALA A O 1
ATOM 1596 N N . LEU A 1 211 ? 12.359 -8.109 -6.547 1 98.44 211 LEU A N 1
ATOM 1597 C CA . LEU A 1 211 ? 13.281 -7.676 -5.496 1 98.44 211 LEU A CA 1
ATOM 1598 C C . LEU A 1 211 ? 14.117 -8.844 -4.996 1 98.44 211 LEU A C 1
ATOM 1600 O O . LEU A 1 211 ? 15.078 -8.648 -4.25 1 98.44 211 LEU A O 1
ATOM 1604 N N . TYR A 1 212 ? 13.766 -10.047 -5.336 1 98.12 212 TYR A N 1
ATOM 1605 C CA . TYR A 1 212 ? 14.453 -11.211 -4.797 1 98.12 212 TYR A CA 1
ATOM 1606 C C . TYR A 1 212 ? 15.094 -12.031 -5.91 1 98.12 212 TYR A C 1
ATOM 1608 O O . TYR A 1 212 ? 16.312 -12.25 -5.914 1 98.12 212 TYR A O 1
ATOM 1616 N N . GLU A 1 213 ? 14.414 -12.336 -6.977 1 94.94 213 GLU A N 1
ATOM 1617 C CA . GLU A 1 213 ? 14.781 -13.383 -7.926 1 94.94 213 GLU A CA 1
ATOM 1618 C C . GLU A 1 213 ? 15.961 -12.953 -8.789 1 94.94 213 GLU A C 1
ATOM 1620 O O . GLU A 1 213 ? 16.781 -13.781 -9.203 1 94.94 213 GLU A O 1
ATOM 1625 N N . GLY A 1 214 ? 16.031 -11.664 -9.047 1 92.44 214 GLY A N 1
ATOM 1626 C CA . GLY A 1 214 ? 17.094 -11.188 -9.914 1 92.44 214 GLY A CA 1
ATOM 1627 C C . GLY A 1 214 ? 18.344 -10.766 -9.156 1 92.44 214 GLY A C 1
ATOM 1628 O O . GLY A 1 214 ? 19.344 -10.375 -9.758 1 92.44 214 GLY A O 1
ATOM 1629 N N . GLU A 1 215 ? 18.312 -10.891 -7.852 1 91.69 215 GLU A N 1
ATOM 1630 C CA . GLU A 1 215 ? 19.422 -10.414 -7.035 1 91.69 215 GLU A CA 1
ATOM 1631 C C . GLU A 1 215 ? 20.562 -11.43 -6.992 1 91.69 215 GLU A C 1
ATOM 1633 O O . GLU A 1 215 ? 20.312 -12.633 -6.926 1 91.69 215 GLU A O 1
ATOM 1638 N N . LYS A 1 216 ? 21.734 -10.93 -7.078 1 87.38 216 LYS A N 1
ATOM 1639 C CA . LYS A 1 216 ? 22.906 -11.781 -6.977 1 87.38 216 LYS A CA 1
ATOM 1640 C C . LYS A 1 216 ? 22.969 -12.484 -5.621 1 87.38 216 LYS A C 1
ATOM 1642 O O . LYS A 1 216 ? 23.203 -13.688 -5.547 1 87.38 216 LYS A O 1
ATOM 1647 N N . GLU A 1 217 ? 22.781 -11.656 -4.621 1 89.69 217 GLU A N 1
ATOM 1648 C CA . GLU A 1 217 ? 22.672 -12.188 -3.266 1 89.69 217 GLU A CA 1
ATOM 1649 C C . GLU A 1 217 ? 21.219 -12.164 -2.777 1 89.69 217 GLU A C 1
ATOM 1651 O O . GLU A 1 217 ? 20.781 -11.172 -2.205 1 89.69 217 GLU A O 1
ATOM 1656 N N . LYS A 1 218 ? 20.562 -13.328 -2.975 1 93.12 218 LYS A N 1
ATOM 1657 C CA . LYS A 1 218 ? 19.156 -13.422 -2.604 1 93.12 218 LYS A CA 1
ATOM 1658 C C . LYS A 1 218 ? 18.984 -13.383 -1.087 1 93.12 218 LYS A C 1
ATOM 1660 O O . LYS A 1 218 ? 19.766 -13.977 -0.351 1 93.12 218 LYS A O 1
ATOM 1665 N N . GLU A 1 219 ? 18.094 -12.578 -0.655 1 94.44 219 GLU A N 1
ATOM 1666 C CA . GLU A 1 219 ? 17.719 -12.469 0.753 1 94.44 219 GLU A CA 1
ATOM 1667 C C . GLU A 1 219 ? 16.203 -12.469 0.927 1 94.44 219 GLU A C 1
ATOM 1669 O O . GLU A 1 219 ? 15.492 -11.703 0.274 1 94.44 219 GLU A O 1
ATOM 1674 N N . LEU A 1 220 ? 15.758 -13.414 1.809 1 98.19 220 LEU A N 1
ATOM 1675 C CA . LEU A 1 220 ? 14.336 -13.336 2.133 1 98.19 220 LEU A CA 1
ATOM 1676 C C . LEU A 1 220 ? 14.016 -12.039 2.861 1 98.19 220 LEU A C 1
ATOM 1678 O O . LEU A 1 220 ? 14.805 -11.578 3.691 1 98.19 220 LEU A O 1
ATOM 1682 N N . PRO A 1 221 ? 12.922 -11.484 2.637 1 98.69 221 PRO A N 1
ATOM 1683 C CA . PRO A 1 221 ? 12.57 -10.219 3.271 1 98.69 221 PRO A CA 1
ATOM 1684 C C . PRO A 1 221 ? 12.156 -10.383 4.73 1 98.69 221 PRO A C 1
ATOM 1686 O O . PRO A 1 221 ? 11.664 -11.445 5.121 1 98.69 221 PRO A O 1
ATOM 1689 N N . GLU A 1 222 ? 12.391 -9.32 5.523 1 98.69 222 GLU A N 1
ATOM 1690 C CA . GLU A 1 222 ? 11.633 -9.164 6.762 1 98.69 222 GLU A CA 1
ATOM 1691 C C . GLU A 1 222 ? 10.172 -8.82 6.48 1 98.69 222 GLU A C 1
ATOM 1693 O O . GLU A 1 222 ? 9.875 -8.055 5.566 1 98.69 222 GLU A O 1
ATOM 1698 N N . VAL A 1 223 ? 9.281 -9.414 7.301 1 98.88 223 VAL A N 1
ATOM 1699 C CA . VAL A 1 223 ? 7.859 -9.273 7.02 1 98.88 223 VAL A CA 1
ATOM 1700 C C . VAL A 1 223 ? 7.176 -8.547 8.18 1 98.88 223 VAL A C 1
ATOM 1702 O O . VAL A 1 223 ? 7.492 -8.789 9.344 1 98.88 223 VAL A O 1
ATOM 1705 N N . ALA A 1 224 ? 6.32 -7.586 7.91 1 98.88 224 ALA A N 1
ATOM 1706 C CA . ALA A 1 224 ? 5.305 -7.031 8.805 1 98.88 224 ALA A CA 1
ATOM 1707 C C . ALA A 1 224 ? 3.91 -7.164 8.195 1 98.88 224 ALA A C 1
ATOM 1709 O O . ALA A 1 224 ? 3.615 -6.543 7.168 1 98.88 224 ALA A O 1
ATOM 1710 N N . ALA A 1 225 ? 3.035 -7.949 8.828 1 98.81 225 ALA A N 1
ATOM 1711 C CA . ALA A 1 225 ? 1.78 -8.289 8.164 1 98.81 225 ALA A CA 1
ATOM 1712 C C . ALA A 1 225 ? 0.61 -8.242 9.141 1 98.81 225 ALA A C 1
ATOM 1714 O O . ALA A 1 225 ? 0.803 -8.359 10.352 1 98.81 225 ALA A O 1
ATOM 1715 N N . GLN A 1 226 ? -0.537 -8.016 8.625 1 98.69 226 GLN A N 1
ATOM 1716 C CA . GLN A 1 226 ? -1.8 -8.062 9.352 1 98.69 226 GLN A CA 1
ATOM 1717 C C . GLN A 1 226 ? -2.908 -8.664 8.5 1 98.69 226 GLN A C 1
ATOM 1719 O O . GLN A 1 226 ? -2.854 -8.609 7.266 1 98.69 226 GLN A O 1
ATOM 1724 N N . MET A 1 227 ? -3.916 -9.258 9.234 1 98.31 227 MET A N 1
ATOM 1725 C CA . MET A 1 227 ? -5.039 -9.883 8.539 1 98.31 227 MET A CA 1
ATOM 1726 C C . MET A 1 227 ? -6.363 -9.5 9.195 1 98.31 227 MET A C 1
ATOM 1728 O O . MET A 1 227 ? -6.422 -9.289 10.406 1 98.31 227 MET A O 1
ATOM 1732 N N . VAL A 1 228 ? -7.336 -9.312 8.367 1 97.56 228 VAL A N 1
ATOM 1733 C CA . VAL A 1 228 ? -8.719 -9.406 8.812 1 97.56 228 VAL A CA 1
ATOM 1734 C C . VAL A 1 228 ? -9.266 -10.812 8.531 1 97.56 228 VAL A C 1
ATOM 1736 O O . VAL A 1 228 ? -9.297 -11.25 7.379 1 97.56 228 VAL A O 1
ATOM 1739 N N . MET A 1 229 ? -9.648 -11.508 9.578 1 95.56 229 MET A N 1
ATOM 1740 C CA . MET A 1 229 ? -10.195 -12.852 9.422 1 95.56 229 MET A CA 1
ATOM 1741 C C . MET A 1 229 ? -11.656 -12.797 9 1 95.56 229 MET A C 1
ATOM 1743 O O . MET A 1 229 ? -12.375 -11.859 9.352 1 95.56 229 MET A O 1
ATOM 1747 N N . GLN A 1 230 ? -12.039 -13.773 8.25 1 92.62 230 GLN A N 1
ATOM 1748 C CA . GLN A 1 230 ? -13.461 -13.938 7.996 1 92.62 230 GLN A CA 1
ATOM 1749 C C . GLN A 1 230 ? -14.234 -14.109 9.305 1 92.62 230 GLN A C 1
ATOM 1751 O O . GLN A 1 230 ? -13.641 -14.383 10.344 1 92.62 230 GLN A O 1
ATOM 1756 N N . GLU A 1 231 ? -15.539 -13.922 9.203 1 90.31 231 GLU A N 1
ATOM 1757 C CA . GLU A 1 231 ? -16.344 -14.07 10.406 1 90.31 231 GLU A CA 1
ATOM 1758 C C . GLU A 1 231 ? -16.812 -15.508 10.594 1 90.31 231 GLU A C 1
ATOM 1760 O O . GLU A 1 231 ? -17.156 -16.188 9.617 1 90.31 231 GLU A O 1
ATOM 1765 N N . ILE A 1 232 ? -16.781 -15.867 11.859 1 88.69 232 ILE A N 1
ATOM 1766 C CA . ILE A 1 232 ? -17.359 -17.156 12.227 1 88.69 232 ILE A CA 1
ATOM 1767 C C . ILE A 1 232 ? -18.891 -17.047 12.203 1 88.69 232 ILE A C 1
ATOM 1769 O O . ILE A 1 232 ? -19.453 -16.047 12.656 1 88.69 232 ILE A O 1
ATOM 1773 N N . ASP A 1 233 ? -19.453 -18.016 11.602 1 87.12 233 ASP A N 1
ATOM 1774 C CA . ASP A 1 233 ? -20.906 -18.141 11.586 1 87.12 233 ASP A CA 1
ATOM 1775 C C . ASP A 1 233 ? -21.328 -19.547 12.008 1 87.12 233 ASP A C 1
ATOM 1777 O O . ASP A 1 233 ? -21.562 -20.406 11.164 1 87.12 233 ASP A O 1
ATOM 1781 N N . GLU A 1 234 ? -21.547 -19.594 13.266 1 87.5 234 GLU A N 1
ATOM 1782 C CA . GLU A 1 234 ? -21.859 -20.906 13.805 1 87.5 234 GLU A CA 1
ATOM 1783 C C . GLU A 1 234 ? -23.188 -21.422 13.281 1 87.5 234 GLU A C 1
ATOM 1785 O O . GLU A 1 234 ? -23.344 -22.625 13.023 1 87.5 234 GLU A O 1
ATOM 1790 N N . ALA A 1 235 ? -24.078 -20.547 13.18 1 87.75 235 ALA A N 1
ATOM 1791 C CA . ALA A 1 235 ? -25.406 -20.922 12.703 1 87.75 235 ALA A CA 1
ATOM 1792 C C . ALA A 1 235 ? -25.344 -21.5 11.289 1 87.75 235 ALA A C 1
ATOM 1794 O O . ALA A 1 235 ? -26.141 -22.375 10.93 1 87.75 235 ALA A O 1
ATOM 1795 N N . LYS A 1 236 ? -24.328 -21.109 10.617 1 83 236 LYS A N 1
ATOM 1796 C CA . LYS A 1 236 ? -24.172 -21.594 9.242 1 83 236 LYS A CA 1
ATOM 1797 C C . LYS A 1 236 ? -23.094 -22.672 9.164 1 83 236 LYS A C 1
ATOM 1799 O O . LYS A 1 236 ? -22.656 -23.031 8.07 1 83 236 LYS A O 1
ATOM 1804 N N . GLY A 1 237 ? -22.641 -23.016 10.359 1 80.5 237 GLY A N 1
ATOM 1805 C CA . GLY A 1 237 ? -21.672 -24.109 10.414 1 80.5 237 GLY A CA 1
ATOM 1806 C C . GLY A 1 237 ? -20.25 -23.656 10.125 1 80.5 237 GLY A C 1
ATOM 1807 O O . GLY A 1 237 ? -19.375 -24.484 9.875 1 80.5 237 GLY A O 1
ATOM 1808 N N . VAL A 1 238 ? -20.031 -22.344 9.977 1 82.5 238 VAL A N 1
ATOM 1809 C CA . VAL A 1 238 ? -18.703 -21.797 9.773 1 82.5 238 VAL A CA 1
ATOM 1810 C C . VAL A 1 238 ? -17.984 -21.672 11.125 1 82.5 238 VAL A C 1
ATOM 1812 O O . VAL A 1 238 ? -18.172 -20.672 11.828 1 82.5 238 VAL A O 1
ATOM 1815 N N . LEU A 1 239 ? -17.141 -22.625 11.414 1 85.81 239 LEU A N 1
ATOM 1816 C CA . LEU A 1 239 ? -16.5 -22.688 12.727 1 85.81 239 LEU A CA 1
ATOM 1817 C C . LEU A 1 239 ? -15.031 -22.297 12.625 1 85.81 239 LEU A C 1
ATOM 1819 O O . LEU A 1 239 ? -14.422 -21.906 13.625 1 85.81 239 LEU A O 1
ATOM 1823 N N . GLU A 1 240 ? -14.477 -22.484 11.484 1 89.44 240 GLU A N 1
ATOM 182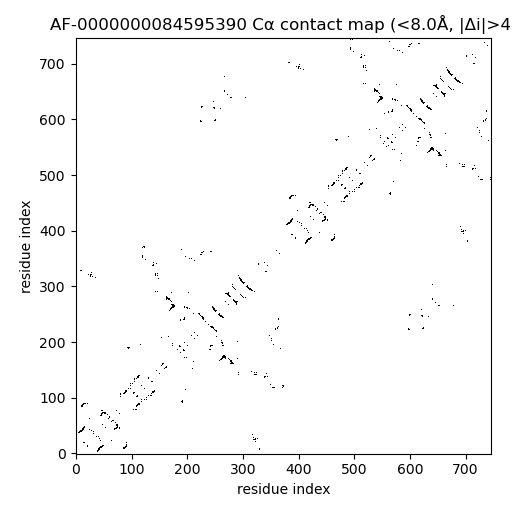4 C CA . GLU A 1 240 ? -13.102 -22.109 11.18 1 89.44 240 GLU A CA 1
ATOM 1825 C C . GLU A 1 240 ? -13.047 -21.188 9.961 1 89.44 240 GLU A C 1
ATOM 1827 O O . GLU A 1 240 ? -13.758 -21.406 8.977 1 89.44 240 GLU A O 1
ATOM 1832 N N . VAL A 1 241 ? -12.25 -20.156 10.109 1 91.5 241 VAL A N 1
ATOM 1833 C CA . VAL A 1 241 ? -12.234 -19.203 9.016 1 91.5 241 VAL A CA 1
ATOM 1834 C C . VAL A 1 241 ? -10.797 -18.875 8.617 1 91.5 241 VAL A C 1
ATOM 1836 O O . VAL A 1 241 ? -9.867 -19.078 9.406 1 91.5 241 VAL A O 1
ATOM 1839 N N . ALA A 1 242 ? -10.672 -18.516 7.379 1 94.56 242 ALA A N 1
ATOM 1840 C CA . ALA A 1 242 ? -9.414 -17.984 6.863 1 94.56 242 ALA A CA 1
ATOM 1841 C C . ALA A 1 242 ? -9.469 -16.469 6.754 1 94.56 242 ALA A C 1
ATOM 1843 O O . ALA A 1 242 ? -10.445 -15.844 7.176 1 94.56 242 ALA A O 1
ATOM 1844 N N . ASP A 1 243 ? -8.359 -15.906 6.344 1 96.69 243 ASP A N 1
ATOM 1845 C CA . ASP A 1 243 ? -8.289 -14.453 6.199 1 96.69 243 ASP A CA 1
ATOM 1846 C C . ASP A 1 243 ? -9.219 -13.969 5.086 1 96.69 243 ASP A C 1
ATOM 1848 O O . ASP A 1 243 ? -9.367 -14.633 4.062 1 96.69 243 ASP A O 1
ATOM 1852 N N . GLU A 1 244 ? -9.781 -12.82 5.305 1 95.44 244 GLU A N 1
ATOM 1853 C CA . GLU A 1 244 ? -10.57 -12.109 4.305 1 95.44 244 GLU A CA 1
ATOM 1854 C C . GLU A 1 244 ? -9.742 -11.031 3.609 1 95.44 244 GLU A C 1
ATOM 1856 O O . GLU A 1 244 ? -9.898 -10.789 2.412 1 95.44 244 GLU A O 1
ATOM 1861 N N . GLN A 1 245 ? -8.953 -10.367 4.375 1 97.38 245 GLN A N 1
ATOM 1862 C CA . GLN A 1 245 ? -8.016 -9.352 3.912 1 97.38 245 GLN A CA 1
ATOM 1863 C C . GLN A 1 245 ? -6.625 -9.578 4.5 1 97.38 245 GLN A C 1
ATOM 1865 O O . GLN A 1 245 ? -6.492 -9.945 5.668 1 97.38 245 GLN A O 1
ATOM 1870 N N . THR A 1 246 ? -5.645 -9.391 3.719 1 98.69 246 THR A N 1
ATOM 1871 C CA . THR A 1 246 ? -4.266 -9.492 4.18 1 98.69 246 THR A CA 1
ATOM 1872 C C . THR A 1 246 ? -3.418 -8.359 3.605 1 98.69 246 THR A C 1
ATOM 1874 O O . THR A 1 246 ? -3.5 -8.055 2.414 1 98.69 246 THR A O 1
ATOM 1877 N N . ASN A 1 247 ? -2.684 -7.645 4.449 1 98.88 247 ASN A N 1
ATOM 1878 C CA . ASN A 1 247 ? -1.646 -6.691 4.078 1 98.88 247 ASN A CA 1
ATOM 1879 C C . ASN A 1 247 ? -0.284 -7.098 4.633 1 98.88 247 ASN A C 1
ATOM 1881 O O . ASN A 1 247 ? -0.187 -7.559 5.773 1 98.88 247 ASN A O 1
ATOM 1885 N N . ALA A 1 248 ? 0.738 -6.918 3.822 1 98.88 248 ALA A N 1
ATOM 1886 C CA . ALA A 1 248 ? 2.092 -7.191 4.297 1 98.88 248 ALA A CA 1
ATOM 1887 C C . ALA A 1 248 ? 3.09 -6.191 3.719 1 98.88 248 ALA A C 1
ATOM 1889 O O . ALA A 1 248 ? 2.986 -5.805 2.553 1 98.88 248 ALA A O 1
ATOM 1890 N N . SER A 1 249 ? 3.957 -5.738 4.527 1 98.81 249 SER A N 1
ATOM 1891 C CA . SER A 1 249 ? 5.16 -5.02 4.117 1 98.81 249 SER A CA 1
ATOM 1892 C C . SER A 1 249 ? 6.383 -5.93 4.141 1 98.81 249 SER A C 1
ATOM 1894 O O . SER A 1 249 ? 6.602 -6.66 5.109 1 98.81 249 SER A O 1
ATOM 1896 N N . LEU A 1 250 ? 7.086 -5.906 3.064 1 98.88 250 LEU A N 1
ATOM 1897 C CA . LEU A 1 250 ? 8.328 -6.656 2.943 1 98.88 250 LEU A CA 1
ATOM 1898 C C . LEU A 1 250 ? 9.531 -5.719 2.912 1 98.88 250 LEU A C 1
ATOM 1900 O O . LEU A 1 250 ? 9.531 -4.73 2.172 1 98.88 250 LEU A O 1
ATOM 1904 N N . LEU A 1 251 ? 10.531 -6.023 3.709 1 98.69 251 LEU A N 1
ATOM 1905 C CA . LEU A 1 251 ? 11.766 -5.242 3.736 1 98.69 251 LEU A CA 1
ATOM 1906 C C . LEU A 1 251 ? 12.961 -6.094 3.332 1 98.69 251 LEU A C 1
ATOM 1908 O O . LEU A 1 251 ? 13.281 -7.078 4.004 1 98.69 251 LEU A O 1
ATOM 1912 N N . PHE A 1 252 ? 13.477 -5.758 2.209 1 98.12 252 PHE A N 1
ATOM 1913 C CA . PHE A 1 252 ? 14.734 -6.355 1.768 1 98.12 252 PHE A CA 1
ATOM 1914 C C . PHE A 1 252 ? 15.922 -5.516 2.221 1 98.12 252 PHE A C 1
ATOM 1916 O O . PHE A 1 252 ? 16.281 -4.527 1.574 1 98.12 252 PHE A O 1
ATOM 1923 N N . ARG A 1 253 ? 16.578 -5.891 3.264 1 95.19 253 A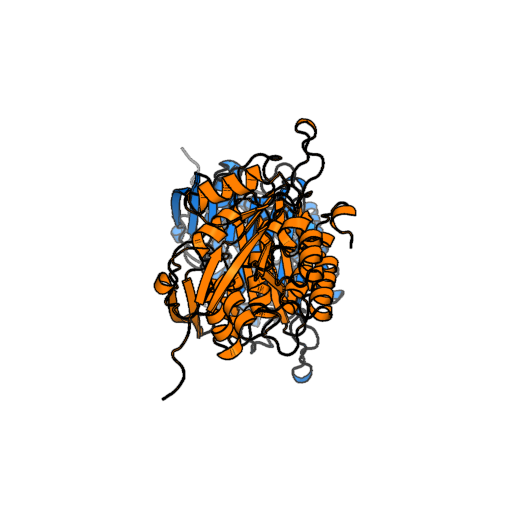RG A N 1
ATOM 1924 C CA . ARG A 1 253 ? 17.562 -5.059 3.965 1 95.19 253 ARG A CA 1
ATOM 1925 C C . ARG A 1 253 ? 18.797 -4.812 3.1 1 95.19 253 ARG A C 1
ATOM 1927 O O . ARG A 1 253 ? 19.281 -3.688 3.025 1 95.19 253 ARG A O 1
ATOM 1934 N N . LYS A 1 254 ? 19.266 -5.879 2.508 1 94.19 254 LYS A N 1
ATOM 1935 C CA . LYS A 1 254 ? 20.516 -5.758 1.753 1 94.19 254 LYS A CA 1
ATOM 1936 C C . LYS A 1 254 ? 20.359 -4.781 0.589 1 94.19 254 LYS A C 1
ATOM 1938 O O . LYS A 1 254 ? 21.219 -3.936 0.363 1 94.19 254 LYS A O 1
ATOM 1943 N N . SER A 1 255 ? 19.25 -4.871 -0.075 1 94.69 255 SER A N 1
ATOM 1944 C CA . SER A 1 255 ? 19.047 -3.992 -1.222 1 94.69 255 SER A CA 1
ATOM 1945 C C . SER A 1 255 ? 18.359 -2.693 -0.807 1 94.69 255 SER A C 1
ATOM 1947 O O . SER A 1 255 ? 18.203 -1.783 -1.622 1 94.69 255 SER A O 1
ATOM 1949 N N . ARG A 1 256 ? 17.953 -2.562 0.463 1 95.69 256 ARG A N 1
ATOM 1950 C CA . ARG A 1 256 ? 17.266 -1.392 0.994 1 95.69 256 ARG A CA 1
ATOM 1951 C C . ARG A 1 256 ? 16.016 -1.082 0.184 1 95.69 256 ARG A C 1
ATOM 1953 O O . ARG A 1 256 ? 15.773 0.07 -0.185 1 95.69 256 ARG A O 1
ATOM 1960 N N . ALA A 1 257 ? 15.305 -2.105 -0.241 1 97.25 257 ALA A N 1
ATOM 1961 C CA . ALA A 1 257 ? 14.055 -2.008 -0.991 1 97.25 257 ALA A CA 1
ATOM 1962 C C . ALA A 1 257 ? 12.875 -2.537 -0.173 1 97.25 257 ALA A C 1
ATOM 1964 O O . ALA A 1 257 ? 13.07 -3.305 0.773 1 97.25 257 ALA A O 1
ATOM 1965 N N . THR A 1 258 ? 11.734 -2.057 -0.488 1 98.44 258 THR A N 1
ATOM 1966 C CA . THR A 1 258 ? 10.547 -2.486 0.238 1 98.44 258 THR A CA 1
ATOM 1967 C C . THR A 1 258 ? 9.438 -2.881 -0.731 1 98.44 258 THR A C 1
ATOM 1969 O O . THR A 1 258 ? 9.469 -2.514 -1.907 1 98.44 258 THR A O 1
ATOM 1972 N N . ALA A 1 259 ? 8.516 -3.668 -0.274 1 98.81 259 ALA A N 1
ATOM 1973 C CA . ALA A 1 259 ? 7.301 -3.969 -1.021 1 98.81 259 ALA A CA 1
ATOM 1974 C C . ALA A 1 259 ? 6.074 -3.938 -0.112 1 98.81 259 ALA A C 1
ATOM 1976 O O . ALA A 1 259 ? 6.164 -4.266 1.073 1 98.81 259 ALA A O 1
ATOM 1977 N N . VAL A 1 260 ? 5.035 -3.482 -0.618 1 98.81 260 VAL A N 1
ATOM 1978 C CA . VAL A 1 260 ? 3.727 -3.607 0.015 1 98.81 260 VAL A CA 1
ATOM 1979 C C . VAL A 1 260 ? 2.832 -4.516 -0.825 1 98.81 260 VAL A C 1
ATOM 1981 O O . VAL A 1 260 ? 2.641 -4.281 -2.02 1 98.81 260 VAL A O 1
ATOM 1984 N N . VAL A 1 261 ? 2.301 -5.52 -0.207 1 98.75 261 VAL A N 1
ATOM 1985 C CA . VAL A 1 261 ? 1.429 -6.477 -0.876 1 98.75 261 VAL A CA 1
ATOM 1986 C C . VAL A 1 261 ? 0.074 -6.523 -0.172 1 98.75 261 VAL A C 1
ATOM 1988 O O . VAL A 1 261 ? 0.007 -6.52 1.059 1 98.75 261 VAL A O 1
ATOM 1991 N N . SER A 1 262 ? -0.984 -6.543 -0.987 1 98.69 262 SER A N 1
ATOM 1992 C CA . SER A 1 262 ? -2.34 -6.621 -0.451 1 98.69 262 SER A CA 1
ATOM 1993 C C . SER A 1 262 ? -3.186 -7.625 -1.228 1 98.69 262 SER A C 1
ATOM 1995 O O . SER A 1 262 ? -2.99 -7.809 -2.432 1 98.69 262 SER A O 1
ATOM 1997 N N . CYS A 1 263 ? -4.086 -8.242 -0.503 1 98 263 CYS A N 1
ATOM 1998 C CA . CYS A 1 263 ? -5.098 -9.086 -1.126 1 98 263 CYS A CA 1
ATOM 1999 C C . CYS A 1 263 ? -6.367 -9.125 -0.286 1 98 263 CYS A C 1
ATOM 2001 O O . CYS A 1 263 ? -6.32 -8.922 0.928 1 98 263 CYS A O 1
ATOM 2003 N N . SER A 1 264 ? -7.461 -9.375 -0.954 1 96.06 264 SER A N 1
ATOM 2004 C CA . SER A 1 264 ? -8.758 -9.43 -0.296 1 96.06 264 SER A CA 1
ATOM 2005 C C . SER A 1 264 ? -9.742 -10.289 -1.085 1 96.06 264 SER A C 1
ATOM 2007 O O . SER A 1 264 ? -9.562 -10.5 -2.285 1 96.06 264 SER A O 1
ATOM 2009 N N . LEU A 1 265 ? -10.719 -10.812 -0.366 1 93 265 LEU A N 1
ATOM 2010 C CA . LEU A 1 265 ? -11.789 -11.57 -1.002 1 93 265 LEU A CA 1
ATOM 2011 C C . LEU A 1 265 ? -13.094 -10.789 -0.97 1 93 265 LEU A C 1
ATOM 2013 O O . LEU A 1 265 ? -14.141 -11.297 -1.397 1 93 265 LEU A O 1
ATOM 2017 N N . ASN A 1 266 ? -13.031 -9.547 -0.507 1 89.31 266 ASN A N 1
ATOM 2018 C CA . ASN A 1 266 ? -14.297 -8.828 -0.399 1 89.31 266 ASN A CA 1
ATOM 2019 C C . ASN A 1 266 ? -14.242 -7.484 -1.118 1 89.31 266 ASN A C 1
ATOM 2021 O O . ASN A 1 266 ? -15.195 -6.703 -1.055 1 89.31 266 ASN A O 1
ATOM 2025 N N . MET A 1 267 ? -13.164 -7.234 -1.759 1 89.06 267 MET A N 1
ATOM 2026 C CA . MET A 1 267 ? -13 -6.039 -2.582 1 89.06 267 MET A CA 1
ATOM 2027 C C . MET A 1 267 ? -12.227 -6.352 -3.855 1 89.06 267 MET A C 1
ATOM 2029 O O . MET A 1 267 ? -11.523 -7.363 -3.926 1 89.06 267 MET A O 1
ATOM 2033 N N . ARG A 1 268 ? -12.391 -5.469 -4.77 1 91.12 268 ARG A N 1
ATOM 2034 C CA . ARG A 1 268 ? -11.648 -5.652 -6.012 1 91.12 268 ARG A CA 1
ATOM 2035 C C . ARG A 1 268 ? -10.516 -4.637 -6.129 1 91.12 268 ARG A C 1
ATOM 2037 O O . ARG A 1 268 ? -10.695 -3.463 -5.793 1 91.12 268 ARG A O 1
ATOM 2044 N N . THR A 1 269 ? -9.383 -5.102 -6.602 1 94.06 269 THR A N 1
ATOM 2045 C CA . THR A 1 269 ? -8.289 -4.195 -6.941 1 94.06 269 THR A CA 1
ATOM 2046 C C . THR A 1 269 ? -8.734 -3.184 -7.992 1 94.06 269 THR A C 1
ATOM 2048 O O . THR A 1 269 ? -9.367 -3.553 -8.992 1 94.06 269 THR A O 1
ATOM 2051 N N . SER A 1 270 ? -8.445 -1.941 -7.758 1 90 270 SER A N 1
ATOM 2052 C CA . SER A 1 270 ? -8.734 -0.927 -8.766 1 90 270 SER A CA 1
ATOM 2053 C C . SER A 1 270 ? -7.898 -1.145 -10.023 1 90 270 SER A C 1
ATOM 2055 O O . SER A 1 270 ? -6.719 -1.49 -9.938 1 90 270 SER A O 1
ATOM 2057 N N . PRO A 1 271 ? -8.406 -0.917 -11.227 1 86.5 271 PRO A N 1
ATOM 2058 C CA . PRO A 1 271 ? -7.746 -1.247 -12.492 1 86.5 271 PRO A CA 1
ATOM 2059 C C . PRO A 1 271 ? -6.348 -0.652 -12.602 1 86.5 271 PRO A C 1
ATOM 2061 O O . PRO A 1 271 ? -5.449 -1.271 -13.18 1 86.5 271 PRO A O 1
ATOM 2064 N N . GLY A 1 272 ? -6.031 0.41 -12.117 1 88.38 272 GLY A N 1
ATOM 2065 C CA . GLY A 1 272 ? -4.719 1.027 -12.234 1 88.38 272 GLY A CA 1
ATOM 2066 C C . GLY A 1 272 ? -3.826 0.757 -11.031 1 88.38 272 GLY A C 1
ATOM 2067 O O . GLY A 1 272 ? -2.742 1.331 -10.914 1 88.38 272 GLY A O 1
ATOM 2068 N N . ARG A 1 273 ? -4.227 -0.283 -10.273 1 92.31 273 ARG A N 1
ATOM 2069 C CA . ARG A 1 273 ? -3.488 -0.462 -9.023 1 92.31 273 ARG A CA 1
ATOM 2070 C C . ARG A 1 273 ? -3.047 -1.912 -8.852 1 92.31 273 ARG A C 1
ATOM 2072 O O . ARG A 1 273 ? -2.951 -2.408 -7.73 1 92.31 273 ARG A O 1
ATOM 2079 N N . GLY A 1 274 ? -2.818 -2.504 -10 1 96.56 274 GLY A N 1
ATOM 2080 C CA . GLY A 1 274 ? -2.328 -3.871 -9.945 1 96.56 274 GLY A CA 1
ATOM 2081 C C . GLY A 1 274 ? -0.93 -3.982 -9.367 1 96.56 274 GLY A C 1
ATOM 2082 O O . GLY A 1 274 ? -0.764 -4.344 -8.195 1 96.56 274 GLY A O 1
ATOM 2083 N N . VAL A 1 275 ? 0.059 -3.588 -10.172 1 98.62 275 VAL A N 1
ATOM 2084 C CA . VAL A 1 275 ? 1.451 -3.639 -9.734 1 98.62 275 VAL A CA 1
ATOM 2085 C C . VAL A 1 275 ? 2.162 -2.346 -10.125 1 98.62 275 VAL A C 1
ATOM 2087 O O . VAL A 1 275 ? 1.944 -1.817 -11.219 1 98.62 275 VAL A O 1
ATOM 2090 N N . LEU A 1 276 ? 2.93 -1.816 -9.242 1 98.5 276 LEU A N 1
ATOM 2091 C CA . LEU A 1 276 ? 3.846 -0.714 -9.516 1 98.5 276 LEU A CA 1
ATOM 2092 C C . LEU A 1 276 ? 5.242 -1.025 -8.992 1 98.5 276 LEU A C 1
ATOM 2094 O O . LEU A 1 276 ? 5.422 -1.309 -7.809 1 98.5 276 LEU A O 1
ATOM 2098 N N . ILE A 1 277 ? 6.176 -1.073 -9.875 1 98.56 277 ILE A N 1
ATOM 2099 C CA . ILE A 1 277 ? 7.586 -1.246 -9.547 1 98.56 277 ILE A CA 1
ATOM 2100 C C . ILE A 1 277 ? 8.336 0.059 -9.797 1 98.56 277 ILE A C 1
ATOM 2102 O O . ILE A 1 277 ? 8.367 0.558 -10.922 1 98.56 277 ILE A O 1
ATOM 2106 N N . GLN A 1 278 ? 8.93 0.631 -8.781 1 96.88 278 GLN A N 1
ATOM 2107 C CA . GLN A 1 278 ? 9.594 1.924 -8.914 1 96.88 278 GLN A CA 1
ATOM 2108 C C . GLN A 1 278 ? 11.086 1.804 -8.633 1 96.88 278 GLN A C 1
ATOM 2110 O O . GLN A 1 278 ? 11.492 1.229 -7.617 1 96.88 278 GLN A O 1
ATOM 2115 N N . GLY A 1 279 ? 11.836 2.355 -9.523 1 95.25 279 GLY A N 1
ATOM 2116 C CA . GLY A 1 279 ? 13.281 2.391 -9.367 1 95.25 279 GLY A CA 1
ATOM 2117 C C . GLY A 1 279 ? 13.875 3.771 -9.578 1 95.25 279 GLY A C 1
ATOM 2118 O O . GLY A 1 279 ? 13.141 4.766 -9.617 1 95.25 279 GLY A O 1
ATOM 2119 N N . GLU A 1 280 ? 15.133 3.822 -9.633 1 91.81 280 GLU A N 1
ATOM 2120 C CA . GLU A 1 280 ? 15.922 5.047 -9.742 1 91.81 280 GLU A CA 1
ATOM 2121 C C . GLU A 1 280 ? 15.617 5.789 -11.039 1 91.81 280 GLU A C 1
ATOM 2123 O O . GLU A 1 280 ? 15.617 7.023 -11.07 1 91.81 280 GLU A O 1
ATOM 2128 N N . LYS A 1 281 ? 15.297 5.051 -12.078 1 93.75 281 LYS A N 1
ATOM 2129 C CA . LYS A 1 281 ? 15.273 5.656 -13.406 1 93.75 281 LYS A CA 1
ATOM 2130 C C . LYS A 1 281 ? 13.844 5.73 -13.945 1 93.75 281 LYS A C 1
ATOM 2132 O O . LYS A 1 281 ? 13.609 6.309 -15.008 1 93.75 281 LYS A O 1
ATOM 2137 N N . GLY A 1 282 ? 12.938 5.18 -13.266 1 94.31 282 GLY A N 1
ATOM 2138 C CA . GLY A 1 282 ? 11.57 5.141 -13.75 1 94.31 282 GLY A CA 1
ATOM 2139 C C . GLY A 1 282 ? 10.695 4.16 -12.992 1 94.31 282 GLY A C 1
ATOM 2140 O O . GLY A 1 282 ? 11.047 3.723 -11.891 1 94.31 282 GLY A O 1
ATOM 2141 N N . HIS A 1 283 ? 9.547 3.922 -13.508 1 96.31 283 HIS A N 1
ATOM 2142 C CA . HIS A 1 283 ? 8.664 2.932 -12.906 1 96.31 283 HIS A CA 1
ATOM 2143 C C . HIS A 1 283 ? 7.918 2.135 -13.969 1 96.31 283 HIS A C 1
ATOM 2145 O O . HIS A 1 283 ? 7.816 2.57 -15.117 1 96.31 283 HIS A O 1
ATOM 2151 N N . LEU A 1 284 ? 7.551 0.962 -13.617 1 98.12 284 LEU A N 1
ATOM 2152 C CA . LEU A 1 284 ? 6.789 0.037 -14.445 1 98.12 284 LEU A CA 1
ATOM 2153 C C . LEU A 1 284 ? 5.465 -0.324 -13.781 1 98.12 284 LEU A C 1
ATOM 2155 O O . LEU A 1 284 ? 5.441 -0.722 -12.617 1 98.12 284 LEU A O 1
ATOM 2159 N N . MET A 1 285 ? 4.402 -0.167 -14.539 1 98.06 285 MET A N 1
ATOM 2160 C CA . MET A 1 285 ? 3.07 -0.454 -14.016 1 98.06 285 MET A CA 1
ATOM 2161 C C . MET A 1 285 ? 2.42 -1.604 -14.773 1 98.06 285 MET A C 1
ATOM 2163 O O . MET A 1 285 ? 2.439 -1.627 -16 1 98.06 285 MET A O 1
ATOM 2167 N N . VAL A 1 286 ? 1.917 -2.57 -14.055 1 98.44 286 VAL A N 1
ATOM 2168 C CA . VAL A 1 286 ? 1.044 -3.607 -14.594 1 98.44 286 VAL A CA 1
ATOM 2169 C C . VAL A 1 286 ? -0.393 -3.361 -14.133 1 98.44 286 VAL A C 1
ATOM 2171 O O . VAL A 1 286 ? -0.705 -3.492 -12.953 1 98.44 286 VAL A O 1
ATOM 2174 N N . PRO A 1 287 ? -1.26 -2.996 -15.07 1 96.31 287 PRO A N 1
ATOM 2175 C CA . PRO A 1 287 ? -2.65 -2.748 -14.688 1 96.31 287 PRO A CA 1
ATOM 2176 C C . PRO A 1 287 ? -3.424 -4.035 -14.414 1 96.31 287 PRO A C 1
ATOM 2178 O O . PRO A 1 287 ? -2.828 -5.113 -14.32 1 96.31 287 PRO A O 1
ATOM 2181 N N . TRP A 1 288 ? -4.738 -3.926 -14.133 1 92.31 288 TRP A N 1
ATOM 2182 C CA . TRP A 1 288 ? -5.613 -5.09 -14.023 1 92.31 288 TRP A CA 1
ATOM 2183 C C . TRP A 1 288 ? -5.625 -5.883 -15.328 1 92.31 288 TRP A C 1
ATOM 2185 O O . TRP A 1 288 ? -5.699 -5.305 -16.422 1 92.31 288 TRP A O 1
ATOM 2195 N N . SER A 1 289 ? -5.445 -7.238 -15.023 1 93.31 289 SER A N 1
ATOM 2196 C CA . SER A 1 289 ? -5.34 -8.156 -13.891 1 93.31 289 SER A CA 1
ATOM 2197 C C . SER A 1 289 ? -3.904 -8.641 -13.703 1 93.31 289 SER A C 1
ATOM 2199 O O . SER A 1 289 ? -3.357 -9.328 -14.57 1 93.31 289 SER A O 1
ATOM 2201 N N . PRO A 1 290 ? -3.318 -8.43 -12.555 1 95.5 290 PRO A N 1
ATOM 2202 C CA . PRO A 1 290 ? -1.89 -8.719 -12.406 1 95.5 290 PRO A CA 1
ATOM 2203 C C . PRO A 1 290 ? -1.59 -10.219 -12.375 1 95.5 290 PRO A C 1
ATOM 2205 O O . PRO A 1 290 ? -0.429 -10.617 -12.492 1 95.5 290 PRO A O 1
ATOM 2208 N N . HIS A 1 291 ? -2.623 -11.07 -12.148 1 97.69 291 HIS A N 1
ATOM 2209 C CA . HIS A 1 291 ? -2.402 -12.516 -12.18 1 97.69 291 HIS A CA 1
ATOM 2210 C C . HIS A 1 291 ? -2.434 -13.039 -13.609 1 97.69 291 HIS A C 1
ATOM 2212 O O . HIS A 1 291 ? -2.021 -14.172 -13.867 1 97.69 291 HIS A O 1
ATOM 2218 N N . ARG A 1 292 ? -2.959 -12.312 -14.562 1 98.06 292 ARG A N 1
ATOM 2219 C CA . ARG A 1 292 ? -3.012 -12.586 -15.992 1 98.06 292 ARG A CA 1
ATOM 2220 C C . ARG A 1 292 ? -2.711 -11.336 -16.812 1 98.06 292 ARG A C 1
ATOM 2222 O O . ARG A 1 292 ? -3.555 -10.867 -17.578 1 98.06 292 ARG A O 1
ATOM 2229 N N . PRO A 1 293 ? -1.483 -10.898 -16.656 1 98.12 293 PRO A N 1
ATOM 2230 C CA . PRO A 1 293 ? -1.159 -9.594 -17.219 1 98.12 293 PRO A CA 1
ATOM 2231 C C . PRO A 1 293 ? -1.129 -9.609 -18.75 1 98.12 293 PRO A C 1
ATOM 2233 O O . PRO A 1 293 ? -0.594 -10.539 -19.344 1 98.12 293 PRO A O 1
ATOM 2236 N N . GLU A 1 294 ? -1.63 -8.508 -19.359 1 98.06 294 GLU A N 1
ATOM 2237 C CA . GLU A 1 294 ? -1.662 -8.414 -20.812 1 98.06 294 GLU A CA 1
ATOM 2238 C C . GLU A 1 294 ? -0.945 -7.16 -21.312 1 98.06 294 GLU A C 1
ATOM 2240 O O . GLU A 1 294 ? -0.796 -6.953 -22.516 1 98.06 294 GLU A O 1
ATOM 2245 N N . SER A 1 295 ? -0.589 -6.336 -20.406 1 98.38 295 SER A N 1
ATOM 2246 C CA . SER A 1 295 ? 0.13 -5.125 -20.781 1 98.38 295 SER A CA 1
ATOM 2247 C C . SER A 1 295 ? 0.91 -4.551 -19.609 1 98.38 295 SER A C 1
ATOM 2249 O O . SER A 1 295 ? 0.683 -4.938 -18.453 1 98.38 295 SER A O 1
ATOM 2251 N N . TYR A 1 296 ? 1.848 -3.762 -19.891 1 98.31 296 TYR A N 1
ATOM 2252 C CA . TYR A 1 296 ? 2.516 -2.924 -18.906 1 98.31 296 TYR A CA 1
ATOM 2253 C C . TYR A 1 296 ? 2.824 -1.545 -19.469 1 98.31 296 TYR A C 1
ATOM 2255 O O . TYR A 1 296 ? 2.781 -1.348 -20.688 1 98.31 296 TYR A O 1
ATOM 2263 N N . THR A 1 297 ? 2.975 -0.587 -18.656 1 97.88 297 THR A N 1
ATOM 2264 C CA . THR A 1 297 ? 3.461 0.74 -19.016 1 97.88 297 THR A CA 1
ATOM 2265 C C . THR A 1 297 ? 4.781 1.041 -18.312 1 97.88 297 THR A C 1
ATOM 2267 O O . THR A 1 297 ? 4.906 0.854 -17.094 1 97.88 297 THR A O 1
ATOM 2270 N N . LEU A 1 298 ? 5.75 1.408 -19.062 1 97.56 298 LEU A N 1
ATOM 2271 C CA . LEU A 1 298 ? 7.074 1.78 -18.562 1 97.56 298 LEU A CA 1
ATOM 2272 C C . LEU A 1 298 ? 7.301 3.283 -18.703 1 97.56 298 LEU A C 1
ATOM 2274 O O . LEU A 1 298 ? 7.207 3.832 -19.812 1 97.56 298 LEU A O 1
ATOM 2278 N N . ASP A 1 299 ? 7.492 3.941 -17.609 1 95.44 299 ASP A N 1
ATOM 2279 C CA . ASP A 1 299 ? 7.867 5.352 -17.578 1 95.44 299 ASP A CA 1
ATOM 2280 C C . ASP A 1 299 ? 9.328 5.523 -17.172 1 95.44 299 ASP A C 1
ATOM 2282 O O . ASP A 1 299 ? 9.742 5.07 -16.109 1 95.44 299 ASP A O 1
ATOM 2286 N N . ILE A 1 300 ? 10.047 6.141 -18.047 1 95.44 300 ILE A N 1
ATOM 2287 C CA . ILE A 1 300 ? 11.43 6.473 -17.734 1 95.44 300 ILE A CA 1
ATOM 2288 C C . ILE A 1 300 ? 11.539 7.957 -17.391 1 95.44 300 ILE A C 1
ATOM 2290 O O . ILE A 1 300 ? 11.031 8.812 -18.109 1 95.44 300 ILE A O 1
ATOM 2294 N N . TYR A 1 301 ? 12.188 8.18 -16.312 1 89.25 301 TYR A N 1
ATOM 2295 C CA . TYR A 1 301 ? 12.266 9.547 -15.789 1 89.25 301 TYR A CA 1
ATOM 2296 C C . TYR A 1 301 ? 13.289 10.367 -16.547 1 89.25 301 TYR A C 1
ATOM 2298 O O . TYR A 1 301 ? 14.359 9.875 -16.906 1 89.25 301 TYR A O 1
ATOM 2306 N N . LYS A 1 302 ? 12.922 11.602 -17.031 1 82.75 302 LYS A N 1
ATOM 2307 C CA . LYS A 1 302 ? 13.914 12.594 -17.438 1 82.75 302 LYS A CA 1
ATOM 2308 C C . LYS A 1 302 ? 14.602 13.211 -16.219 1 82.75 302 LYS A C 1
ATOM 2310 O O . LYS A 1 302 ? 15.828 13.281 -16.172 1 82.75 302 LYS A O 1
ATOM 2315 N N . THR A 1 303 ? 13.727 13.695 -15.484 1 72.75 303 THR A N 1
ATOM 2316 C CA . THR A 1 303 ? 14.062 14.102 -14.125 1 72.75 303 THR A CA 1
ATOM 2317 C C . THR A 1 303 ? 13.211 13.344 -13.109 1 72.75 303 THR A C 1
ATOM 2319 O O . THR A 1 303 ? 12.352 12.539 -13.484 1 72.75 303 THR A O 1
ATOM 2322 N N . LYS A 1 304 ? 13.492 13.539 -11.922 1 61.5 304 LYS A N 1
ATOM 2323 C CA . LYS A 1 304 ? 12.742 12.812 -10.898 1 61.5 304 LYS A CA 1
ATOM 2324 C C . LYS A 1 304 ? 11.281 13.227 -10.883 1 61.5 304 LYS A C 1
ATOM 2326 O O . LYS A 1 304 ? 10.43 12.5 -10.359 1 61.5 304 LYS A O 1
ATOM 2331 N N . THR A 1 305 ? 11.008 14.352 -11.477 1 63.09 305 THR A N 1
ATOM 2332 C CA . THR A 1 305 ? 9.633 14.836 -11.445 1 63.09 305 THR A CA 1
ATOM 2333 C C . THR A 1 305 ? 9.039 14.867 -12.852 1 63.09 305 THR A C 1
ATOM 2335 O O . THR A 1 305 ? 7.918 15.336 -13.047 1 63.09 305 THR A O 1
ATOM 2338 N N . SER A 1 306 ? 9.883 14.43 -13.766 1 75.88 306 SER A N 1
ATOM 2339 C CA . SER A 1 306 ? 9.375 14.477 -15.133 1 75.88 306 SER A CA 1
ATOM 2340 C C . SER A 1 306 ? 9.711 13.195 -15.891 1 75.88 306 SER A C 1
ATOM 2342 O O . SER A 1 306 ? 10.797 12.633 -15.719 1 75.88 306 SER A O 1
ATOM 2344 N N . THR A 1 307 ? 8.703 12.797 -16.641 1 79.81 307 THR A N 1
ATOM 2345 C CA . THR A 1 307 ? 8.883 11.602 -17.469 1 79.81 307 THR A CA 1
ATOM 2346 C C . THR A 1 307 ? 9.531 11.945 -18.797 1 79.81 307 THR A C 1
ATOM 2348 O O . THR A 1 307 ? 9.141 12.922 -19.453 1 79.81 307 THR A O 1
ATOM 2351 N N . ALA A 1 308 ? 10.555 11.234 -19.062 1 84 308 ALA A N 1
ATOM 2352 C CA . ALA A 1 308 ? 11.219 11.375 -20.359 1 84 308 ALA A CA 1
ATOM 2353 C C . ALA A 1 308 ? 10.469 10.617 -21.438 1 84 308 ALA A C 1
ATOM 2355 O O . ALA A 1 308 ? 10.328 11.102 -22.562 1 84 308 ALA A O 1
ATOM 2356 N N . SER A 1 309 ? 10.023 9.445 -21.078 1 91.38 309 SER A N 1
ATOM 2357 C CA . SER A 1 309 ? 9.289 8.633 -22.047 1 91.38 309 SER A CA 1
ATOM 2358 C C . SER A 1 309 ? 8.312 7.695 -21.344 1 91.38 309 SER A C 1
ATOM 2360 O O . SER A 1 309 ? 8.508 7.332 -20.188 1 91.38 309 SER A O 1
ATOM 2362 N N . THR A 1 310 ? 7.285 7.438 -22.062 1 94.38 310 THR A N 1
ATOM 2363 C CA . THR A 1 310 ? 6.281 6.457 -21.656 1 94.38 310 THR A CA 1
ATOM 2364 C C . THR A 1 310 ? 6.027 5.453 -22.781 1 94.38 310 THR A C 1
ATOM 2366 O O . THR A 1 310 ? 5.793 5.844 -23.922 1 94.38 310 THR A O 1
ATOM 2369 N N . GLU A 1 311 ? 6.145 4.188 -22.422 1 96.94 311 GLU A N 1
ATOM 2370 C CA . GLU A 1 311 ? 5.883 3.129 -23.391 1 96.94 311 GLU A CA 1
ATOM 2371 C C . GLU A 1 311 ? 4.926 2.086 -22.828 1 96.94 311 GLU A C 1
ATOM 2373 O O . GLU A 1 311 ? 5.09 1.633 -21.688 1 96.94 311 GLU A O 1
ATOM 2378 N N . THR A 1 312 ? 3.926 1.836 -23.625 1 98 312 THR A N 1
ATOM 2379 C CA . THR A 1 312 ? 3.025 0.74 -23.281 1 98 312 THR A CA 1
ATOM 2380 C C . THR A 1 312 ? 3.18 -0.411 -24.281 1 98 312 THR A C 1
ATOM 2382 O O . THR A 1 312 ? 3.17 -0.197 -25.484 1 98 312 THR A O 1
ATOM 2385 N N . LYS A 1 313 ? 3.346 -1.59 -23.75 1 98.38 313 LYS A N 1
ATOM 2386 C CA . LYS A 1 313 ? 3.428 -2.783 -24.594 1 98.38 313 LYS A CA 1
ATOM 2387 C C . LYS A 1 313 ? 2.309 -3.766 -24.25 1 98.38 313 LYS A C 1
ATOM 2389 O O . LYS A 1 313 ? 1.974 -3.961 -23.078 1 98.38 313 LYS A O 1
ATOM 2394 N N . GLU A 1 314 ? 1.81 -4.359 -25.266 1 98.12 314 GLU A N 1
ATOM 2395 C CA . GLU A 1 314 ? 0.708 -5.305 -25.141 1 98.12 314 GLU A CA 1
ATOM 2396 C C . GLU A 1 314 ? 1.157 -6.723 -25.484 1 98.12 314 GLU A C 1
ATOM 2398 O O . GLU A 1 314 ? 1.992 -6.922 -26.359 1 98.12 314 GLU A O 1
ATOM 2403 N N . PHE A 1 315 ? 0.578 -7.633 -24.766 1 97.88 315 PHE A N 1
ATOM 2404 C CA . PHE A 1 315 ? 0.83 -9.055 -24.938 1 97.88 315 PHE A CA 1
ATOM 2405 C C . PHE A 1 315 ? -0.478 -9.836 -25 1 97.88 315 PHE A C 1
ATOM 2407 O O . PHE A 1 315 ? -0.9 -10.43 -24 1 97.88 315 PHE A O 1
ATOM 2414 N N . PRO A 1 316 ? -1.063 -9.859 -26.172 1 95.81 316 PRO A N 1
ATOM 2415 C CA . PRO A 1 316 ? -2.32 -10.602 -26.266 1 95.81 316 PRO A CA 1
ATOM 2416 C C . PRO A 1 316 ? -2.17 -12.07 -25.875 1 95.81 316 PRO A C 1
ATOM 2418 O O . PRO A 1 316 ? -1.142 -12.688 -26.172 1 95.81 316 PRO A O 1
ATOM 2421 N N . ILE A 1 317 ? -3.117 -12.602 -25.203 1 96.38 317 ILE A N 1
ATOM 2422 C CA . ILE A 1 317 ? -3.139 -13.984 -24.766 1 96.38 317 ILE A CA 1
ATOM 2423 C C . ILE A 1 317 ? -4.258 -14.742 -25.484 1 96.38 317 ILE A C 1
ATOM 2425 O O . ILE A 1 317 ? -5.441 -14.484 -25.234 1 96.38 317 ILE A O 1
ATOM 2429 N N . PRO A 1 318 ? -3.912 -15.664 -26.359 1 93.56 318 PRO A N 1
ATOM 2430 C CA . PRO A 1 318 ? -4.977 -16.547 -26.859 1 93.56 318 PRO A CA 1
ATOM 2431 C C . PRO A 1 318 ? -5.566 -17.438 -25.766 1 93.56 318 PRO A C 1
ATOM 2433 O O . PRO A 1 318 ? -4.824 -18.016 -24.969 1 93.56 318 PRO A O 1
ATOM 2436 N N . GLY A 1 319 ? -6.879 -17.453 -25.625 1 94.81 319 GLY A N 1
ATOM 2437 C CA . GLY A 1 319 ? -7.484 -18.188 -24.531 1 94.81 319 GLY A CA 1
ATOM 2438 C C . GLY A 1 319 ? -7.246 -17.562 -23.188 1 94.81 319 GLY A C 1
ATOM 2439 O O . GLY A 1 319 ? -7.266 -16.328 -23.047 1 94.81 319 GLY A O 1
ATOM 2440 N N . LYS A 1 320 ? -6.926 -18.469 -22.172 1 97 320 LYS A N 1
ATOM 2441 C CA . LYS A 1 320 ? -6.691 -17.953 -20.828 1 97 320 LYS A CA 1
ATOM 2442 C C . LYS A 1 320 ? -5.199 -17.859 -20.531 1 97 320 LYS A C 1
ATOM 2444 O O . LYS A 1 320 ? -4.785 -17.094 -19.641 1 97 320 LYS A O 1
ATOM 2449 N N . GLY A 1 321 ? -4.438 -18.609 -21.156 1 97.81 321 GLY A N 1
ATOM 2450 C CA . GLY A 1 321 ? -2.996 -18.484 -21.016 1 97.81 321 GLY A CA 1
ATOM 2451 C C . GLY A 1 321 ? -2.373 -19.609 -20.203 1 97.81 321 GLY A C 1
ATOM 2452 O O . GLY A 1 321 ? -1.156 -19.625 -20.016 1 97.81 321 GLY A O 1
ATOM 2453 N N . LEU A 1 322 ? -3.15 -20.609 -19.828 1 98.38 322 LEU A N 1
ATOM 2454 C CA . LEU A 1 322 ? -2.617 -21.703 -19.031 1 98.38 322 LEU A CA 1
ATOM 2455 C C . LEU A 1 322 ? -1.722 -22.609 -19.859 1 98.38 322 LEU A C 1
ATOM 2457 O O . LEU A 1 322 ? -0.886 -23.344 -19.312 1 98.38 322 LEU A O 1
ATOM 2461 N N . PHE A 1 323 ? -1.827 -22.594 -21.219 1 98.12 323 PHE A N 1
ATOM 2462 C CA . PHE A 1 323 ? -1.002 -23.391 -22.109 1 98.12 323 PHE A CA 1
ATOM 2463 C C . PHE A 1 323 ? 0.454 -22.953 -22.047 1 98.12 323 PHE A C 1
ATOM 2465 O O . PHE A 1 323 ? 1.354 -23.688 -22.453 1 98.12 323 PHE A O 1
ATOM 2472 N N . PHE A 1 324 ? 0.732 -21.688 -21.578 1 98.31 324 PHE A N 1
ATOM 2473 C CA . PHE A 1 324 ? 2.117 -21.25 -21.516 1 98.31 324 PHE A CA 1
ATOM 2474 C C . PHE A 1 324 ? 2.912 -22.094 -20.531 1 98.31 324 PHE A C 1
ATOM 2476 O O . PHE A 1 324 ? 4.062 -22.453 -20.797 1 98.31 324 PHE A O 1
ATOM 2483 N N . GLN A 1 325 ? 2.275 -22.422 -19.375 1 98.75 325 GLN A N 1
ATOM 2484 C CA . GLN A 1 325 ? 2.977 -23.266 -18.422 1 98.75 325 GLN A CA 1
ATOM 2485 C C . GLN A 1 325 ? 3.098 -24.703 -18.938 1 98.75 325 GLN A C 1
ATOM 2487 O O . GLN A 1 325 ? 4.098 -25.375 -18.688 1 98.75 325 GLN A O 1
ATOM 2492 N N . ALA A 1 326 ? 2.109 -25.156 -19.656 1 98.75 326 ALA A N 1
ATOM 2493 C CA . ALA A 1 326 ? 2.197 -26.484 -20.266 1 98.75 326 ALA A CA 1
ATOM 2494 C C . ALA A 1 326 ? 3.336 -26.547 -21.281 1 98.75 326 ALA A C 1
ATOM 2496 O O . ALA A 1 326 ? 4.09 -27.516 -21.328 1 98.75 326 ALA A O 1
ATOM 2497 N N . ASP A 1 327 ? 3.441 -25.5 -22.094 1 98.44 327 ASP A N 1
ATOM 2498 C CA . ASP A 1 327 ? 4.52 -25.438 -23.062 1 98.44 327 ASP A CA 1
ATOM 2499 C C . ASP A 1 327 ? 5.887 -25.453 -22.391 1 98.44 327 ASP A C 1
ATOM 2501 O O . ASP A 1 327 ? 6.812 -26.125 -22.844 1 98.44 327 ASP A O 1
ATOM 2505 N N . ALA A 1 328 ? 6.004 -24.719 -21.297 1 98.5 328 ALA A N 1
ATOM 2506 C CA . ALA A 1 328 ? 7.254 -24.688 -20.547 1 98.5 328 ALA A CA 1
ATOM 2507 C C . ALA A 1 328 ? 7.609 -26.062 -20 1 98.5 328 ALA A C 1
ATOM 2509 O O . ALA A 1 328 ? 8.773 -26.484 -20.062 1 98.5 328 ALA A O 1
ATOM 2510 N N . VAL A 1 329 ? 6.641 -26.75 -19.469 1 98.81 329 VAL A N 1
ATOM 2511 C CA . VAL A 1 329 ? 6.844 -28.094 -18.953 1 98.81 329 VAL A CA 1
ATOM 2512 C C . VAL A 1 329 ? 7.305 -29.031 -20.078 1 98.81 329 VAL A C 1
ATOM 2514 O O . VAL A 1 329 ? 8.266 -29.781 -19.906 1 98.81 329 VAL A O 1
ATOM 2517 N N . ALA A 1 330 ? 6.637 -28.984 -21.219 1 98.56 330 ALA A N 1
ATOM 2518 C CA . ALA A 1 330 ? 6.984 -29.828 -22.359 1 98.56 330 ALA A CA 1
ATOM 2519 C C . ALA A 1 330 ? 8.43 -29.594 -22.781 1 98.56 330 ALA A C 1
ATOM 2521 O O . ALA A 1 330 ? 9.18 -30.547 -23 1 98.56 330 ALA A O 1
ATOM 2522 N N . ARG A 1 331 ? 8.797 -28.359 -22.891 1 98.06 331 ARG A N 1
ATOM 2523 C CA . ARG A 1 331 ? 10.148 -28.047 -23.328 1 98.06 331 ARG A CA 1
ATOM 2524 C C . ARG A 1 331 ? 11.18 -28.516 -22.297 1 98.06 331 ARG A C 1
ATOM 2526 O O . ARG A 1 331 ? 12.234 -29.031 -22.656 1 98.06 331 ARG A O 1
ATOM 2533 N N . ALA A 1 332 ? 10.914 -28.312 -21.031 1 98.62 332 ALA A N 1
ATOM 2534 C CA . ALA A 1 332 ? 11.82 -28.766 -19.984 1 98.62 332 ALA A CA 1
ATOM 2535 C C . ALA A 1 332 ? 12 -30.281 -20.031 1 98.62 332 ALA A C 1
ATOM 2537 O O . ALA A 1 332 ? 13.125 -30.766 -19.984 1 98.62 332 ALA A O 1
ATOM 2538 N N . LEU A 1 333 ? 10.859 -30.953 -20.141 1 98.56 333 LEU A N 1
ATOM 2539 C CA . LEU A 1 333 ? 10.914 -32.406 -20.172 1 98.56 333 LEU A CA 1
ATOM 2540 C C . LEU A 1 333 ? 11.648 -32.906 -21.422 1 98.56 333 LEU A C 1
ATOM 2542 O O . LEU A 1 333 ? 12.438 -33.844 -21.344 1 98.56 333 LEU A O 1
ATOM 2546 N N . ARG A 1 334 ? 11.383 -32.281 -22.531 1 97.94 334 ARG A N 1
ATOM 2547 C CA . ARG A 1 334 ? 12.078 -32.625 -23.766 1 97.94 334 ARG A CA 1
ATOM 2548 C C . ARG A 1 334 ? 13.586 -32.5 -23.594 1 97.94 334 ARG A C 1
ATOM 2550 O O . ARG A 1 334 ? 14.344 -33.312 -24.156 1 97.94 334 ARG A O 1
ATOM 2557 N N . GLU A 1 335 ? 13.992 -31.594 -22.828 1 97.75 335 GLU A N 1
ATOM 2558 C CA . GLU A 1 335 ? 15.414 -31.297 -22.641 1 97.75 335 GLU A CA 1
ATOM 2559 C C . GLU A 1 335 ? 15.977 -32.062 -21.438 1 97.75 335 GLU A C 1
ATOM 2561 O O . GLU A 1 335 ? 17.156 -31.922 -21.094 1 97.75 335 GLU A O 1
ATOM 2566 N N . GLY A 1 336 ? 15.172 -32.812 -20.781 1 97.56 336 GLY A N 1
ATOM 2567 C CA . GLY A 1 336 ? 15.625 -33.625 -19.688 1 97.56 336 GLY A CA 1
ATOM 2568 C C . GLY A 1 336 ? 15.836 -32.844 -18.391 1 97.56 336 GLY A C 1
ATOM 2569 O O . GLY A 1 336 ? 16.547 -33.312 -17.5 1 97.56 336 GLY A O 1
ATOM 2570 N N . LYS A 1 337 ? 15.211 -31.688 -18.266 1 97.94 337 LYS A N 1
ATOM 2571 C CA . LYS A 1 337 ? 15.312 -30.875 -17.062 1 97.94 337 LYS A CA 1
ATOM 2572 C C . LYS A 1 337 ? 14.344 -31.359 -15.977 1 97.94 337 LYS A C 1
ATOM 2574 O O . LYS A 1 337 ? 13.312 -31.953 -16.281 1 97.94 337 LYS A O 1
ATOM 2579 N N . ILE A 1 338 ? 14.664 -31.047 -14.727 1 97.69 338 ILE A N 1
ATOM 2580 C CA . ILE A 1 338 ? 13.805 -31.5 -13.641 1 97.69 338 ILE A CA 1
ATOM 2581 C C . ILE A 1 338 ? 12.969 -30.328 -13.117 1 97.69 338 ILE A C 1
ATOM 2583 O O . ILE A 1 338 ? 12.188 -30.484 -12.18 1 97.69 338 ILE A O 1
ATOM 2587 N N . GLU A 1 339 ? 13.109 -29.156 -13.625 1 98.31 339 GLU A N 1
ATOM 2588 C CA . GLU A 1 339 ? 12.273 -27.984 -13.383 1 98.31 339 GLU A CA 1
ATOM 2589 C C . GLU A 1 339 ? 12.273 -27.047 -14.594 1 98.31 339 GLU A C 1
ATOM 2591 O O . GLU A 1 339 ? 13.188 -27.094 -15.422 1 98.31 339 GLU A O 1
ATOM 2596 N N . PRO A 1 340 ? 11.289 -26.234 -14.758 1 97.94 340 PRO A N 1
ATOM 2597 C CA . PRO A 1 340 ? 11.266 -25.312 -15.883 1 97.94 340 PRO A CA 1
ATOM 2598 C C . PRO A 1 340 ? 12.195 -24.109 -15.68 1 97.94 340 PRO A C 1
ATOM 2600 O O . PRO A 1 340 ? 12.539 -23.781 -14.539 1 97.94 340 PRO A O 1
ATOM 2603 N N . ASP A 1 341 ? 12.555 -23.438 -16.734 1 96.38 341 ASP A N 1
ATOM 2604 C CA . ASP A 1 341 ? 13.438 -22.281 -16.688 1 96.38 341 ASP A CA 1
ATOM 2605 C C . ASP A 1 341 ? 12.688 -21.031 -16.188 1 96.38 341 ASP A C 1
ATOM 2607 O O . ASP A 1 341 ? 13.281 -20.141 -15.578 1 96.38 341 ASP A O 1
ATOM 2611 N N . GLU A 1 342 ? 11.383 -20.969 -16.422 1 97 342 GLU A N 1
ATOM 2612 C CA . GLU A 1 342 ? 10.578 -19.781 -16.219 1 97 342 GLU A CA 1
ATOM 2613 C C . GLU A 1 342 ? 10.344 -19.531 -14.727 1 97 342 GLU A C 1
ATOM 2615 O O . GLU A 1 342 ? 10.211 -18.375 -14.297 1 97 342 GLU A O 1
ATOM 2620 N N . TYR A 1 343 ? 10.266 -20.609 -13.961 1 98 343 TYR A N 1
ATOM 2621 C CA . TYR A 1 343 ? 9.961 -20.484 -12.547 1 98 343 TYR A CA 1
ATOM 2622 C C . TYR A 1 343 ? 10.625 -21.594 -11.742 1 98 343 TYR A C 1
ATOM 2624 O O . TYR A 1 343 ? 10.117 -22.719 -11.695 1 98 343 TYR A O 1
ATOM 2632 N N . LYS A 1 344 ? 11.641 -21.234 -11.016 1 97.75 344 LYS A N 1
ATOM 2633 C CA . LYS A 1 344 ? 12.484 -22.203 -10.312 1 97.75 344 LYS A CA 1
ATOM 2634 C C . LYS A 1 344 ? 11.844 -22.656 -9 1 97.75 344 LYS A C 1
ATOM 2636 O O . LYS A 1 344 ? 11.164 -21.859 -8.344 1 97.75 344 LYS A O 1
ATOM 2641 N N . LEU A 1 345 ? 12.117 -23.891 -8.656 1 98.62 345 LEU A N 1
ATOM 2642 C CA . LEU A 1 345 ? 11.602 -24.438 -7.41 1 98.62 345 LEU A CA 1
ATOM 2643 C C . LEU A 1 345 ? 12.117 -23.656 -6.207 1 98.62 345 LEU A C 1
ATOM 2645 O O . LEU A 1 345 ? 11.406 -23.5 -5.215 1 98.62 345 LEU A O 1
ATOM 2649 N N . GLU A 1 346 ? 13.32 -23.141 -6.27 1 97.75 346 GLU A N 1
ATOM 2650 C CA . GLU A 1 346 ? 13.867 -22.344 -5.18 1 97.75 346 GLU A CA 1
ATOM 2651 C C . GLU A 1 346 ? 13.047 -21.078 -4.957 1 97.75 346 GLU A C 1
ATOM 2653 O O . GLU A 1 346 ? 12.914 -20.609 -3.822 1 97.75 346 GLU A O 1
ATOM 2658 N N . ASP A 1 347 ? 12.57 -20.484 -6.039 1 98.19 347 ASP A N 1
ATOM 2659 C CA . ASP A 1 347 ? 11.734 -19.297 -5.934 1 98.19 347 ASP A CA 1
ATOM 2660 C C . ASP A 1 347 ? 10.367 -19.625 -5.355 1 98.19 347 ASP A C 1
ATOM 2662 O O . ASP A 1 347 ? 9.812 -18.859 -4.562 1 98.19 347 ASP A O 1
ATOM 2666 N N . SER A 1 348 ? 9.82 -20.781 -5.777 1 98.56 348 SER A N 1
ATOM 2667 C CA . SER A 1 348 ? 8.578 -21.266 -5.18 1 98.56 348 SER A CA 1
ATOM 2668 C C . SER A 1 348 ? 8.719 -21.438 -3.672 1 98.56 348 SER A C 1
ATOM 2670 O O . SER A 1 348 ? 7.84 -21.031 -2.908 1 98.56 348 SER A O 1
ATOM 2672 N N . LEU A 1 349 ? 9.797 -22.062 -3.27 1 98.81 349 LEU A N 1
ATOM 2673 C CA . LEU A 1 349 ? 10.039 -22.281 -1.849 1 98.81 349 LEU A CA 1
ATOM 2674 C C . LEU A 1 349 ? 10.172 -20.969 -1.097 1 98.81 349 LEU A C 1
ATOM 2676 O O . LEU A 1 349 ? 9.617 -20.812 -0.009 1 98.81 349 LEU A O 1
ATOM 2680 N N . ALA A 1 350 ? 10.922 -20.016 -1.652 1 98.81 350 ALA A N 1
ATOM 2681 C CA . ALA A 1 350 ? 11.086 -18.703 -1.037 1 98.81 350 ALA A CA 1
ATOM 2682 C C . ALA A 1 350 ? 9.734 -18.016 -0.86 1 98.81 350 ALA A C 1
ATOM 2684 O O . ALA A 1 350 ? 9.461 -17.438 0.194 1 98.81 350 ALA A O 1
ATOM 2685 N N . LEU A 1 351 ? 8.953 -18.125 -1.885 1 98.81 351 LEU A N 1
ATOM 2686 C CA . LEU A 1 351 ? 7.621 -17.516 -1.816 1 98.81 351 LEU A CA 1
ATOM 2687 C C . LEU A 1 351 ? 6.801 -18.141 -0.696 1 98.81 351 LEU A C 1
ATOM 2689 O O . LEU A 1 351 ? 6.156 -17.438 0.081 1 98.81 351 LEU A O 1
ATOM 2693 N N . MET A 1 352 ? 6.816 -19.453 -0.588 1 98.81 352 MET A N 1
ATOM 2694 C CA . MET A 1 352 ? 6.062 -20.156 0.443 1 98.81 352 MET A CA 1
ATOM 2695 C C . MET A 1 352 ? 6.535 -19.766 1.836 1 98.81 352 MET A C 1
ATOM 2697 O O . MET A 1 352 ? 5.73 -19.656 2.76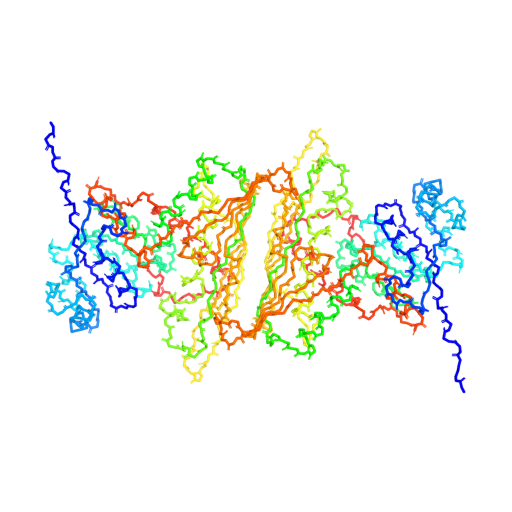4 1 98.81 352 MET A O 1
ATOM 2701 N N . LYS A 1 353 ? 7.824 -19.578 2 1 98.88 353 LYS A N 1
ATOM 2702 C CA . LYS A 1 353 ? 8.352 -19.141 3.291 1 98.88 353 LYS A CA 1
ATOM 2703 C C . LYS A 1 353 ? 7.801 -17.781 3.689 1 98.88 353 LYS A C 1
ATOM 2705 O O . LYS A 1 353 ? 7.453 -17.562 4.852 1 98.88 353 LYS A O 1
ATOM 2710 N N . VAL A 1 354 ? 7.723 -16.859 2.762 1 98.94 354 VAL A N 1
ATOM 2711 C CA . VAL A 1 354 ? 7.18 -15.539 3.039 1 98.94 354 VAL A CA 1
ATOM 2712 C C . VAL A 1 354 ? 5.691 -15.656 3.373 1 98.94 354 VAL A C 1
ATOM 2714 O O . VAL A 1 354 ? 5.211 -15.016 4.309 1 98.94 354 VAL A O 1
ATOM 2717 N N . LEU A 1 355 ? 4.984 -16.5 2.613 1 98.81 355 LEU A N 1
ATOM 2718 C CA . LEU A 1 355 ? 3.574 -16.734 2.898 1 98.81 355 LEU A CA 1
ATOM 2719 C C . LEU A 1 355 ? 3.383 -17.266 4.316 1 98.81 355 LEU A C 1
ATOM 2721 O O . LEU A 1 355 ? 2.475 -16.828 5.027 1 98.81 355 LEU A O 1
ATOM 2725 N N . ASP A 1 356 ? 4.246 -18.188 4.703 1 98.62 356 ASP A N 1
ATOM 2726 C CA . ASP A 1 356 ? 4.172 -18.75 6.055 1 98.62 356 ASP A CA 1
ATOM 2727 C C . ASP A 1 356 ? 4.348 -17.656 7.105 1 98.62 356 ASP A C 1
ATOM 2729 O O . ASP A 1 356 ? 3.627 -17.625 8.109 1 98.62 356 ASP A O 1
ATOM 2733 N N . GLU A 1 357 ? 5.305 -16.781 6.891 1 98.88 357 GLU A N 1
ATOM 2734 C CA . GLU A 1 357 ? 5.578 -15.719 7.852 1 98.88 357 GLU A CA 1
ATOM 2735 C C . GLU A 1 357 ? 4.406 -14.742 7.941 1 98.88 357 GLU A C 1
ATOM 2737 O O . GLU A 1 357 ? 4.035 -14.305 9.031 1 98.88 357 GLU A O 1
ATOM 2742 N N . ILE A 1 358 ? 3.82 -14.391 6.824 1 98.88 358 ILE A N 1
ATOM 2743 C CA . ILE A 1 358 ? 2.654 -13.516 6.789 1 98.88 358 ILE A CA 1
ATOM 2744 C C . ILE A 1 358 ? 1.508 -14.156 7.57 1 98.88 358 ILE A C 1
ATOM 2746 O O . ILE A 1 358 ? 0.862 -13.5 8.391 1 98.88 358 ILE A O 1
ATOM 2750 N N . ARG A 1 359 ? 1.267 -15.438 7.281 1 98 359 ARG A N 1
ATOM 2751 C CA . ARG A 1 359 ? 0.213 -16.172 7.965 1 98 359 ARG A CA 1
ATOM 2752 C C . ARG A 1 359 ? 0.436 -16.188 9.477 1 98 359 ARG A C 1
ATOM 2754 O O . ARG A 1 359 ? -0.493 -15.938 10.242 1 98 359 ARG A O 1
ATOM 2761 N N . LYS A 1 360 ? 1.642 -16.484 9.875 1 98.25 360 LYS A N 1
ATOM 2762 C CA . LYS A 1 360 ? 2.002 -16.531 11.289 1 98.25 360 LYS A CA 1
ATOM 2763 C C . LYS A 1 360 ? 1.694 -15.203 11.984 1 98.25 360 LYS A C 1
ATOM 2765 O O . LYS A 1 360 ? 1.055 -15.18 13.031 1 98.25 360 LYS A O 1
ATOM 2770 N N . GLN A 1 361 ? 2.037 -14.125 11.391 1 98.44 361 GLN A N 1
ATOM 2771 C CA . GLN A 1 361 ? 1.838 -12.805 11.984 1 98.44 361 GLN A CA 1
ATOM 2772 C C . GLN A 1 361 ? 0.362 -12.414 11.984 1 98.44 361 GLN A C 1
ATOM 2774 O O . GLN A 1 361 ? -0.105 -11.727 12.898 1 98.44 361 GLN A O 1
ATOM 2779 N N . GLY A 1 362 ? -0.302 -12.875 10.961 1 97 362 GLY A N 1
ATOM 2780 C CA . GLY A 1 362 ? -1.722 -12.586 10.859 1 97 362 GLY A CA 1
ATOM 2781 C C . GLY A 1 362 ? -2.574 -13.438 11.781 1 97 362 GLY A C 1
ATOM 2782 O O . GLY A 1 362 ? -3.768 -13.172 11.953 1 97 362 GLY A O 1
ATOM 2783 N N . GLY A 1 363 ? -2.025 -14.516 12.312 1 95.56 363 GLY A N 1
ATOM 2784 C CA . GLY A 1 363 ? -2.721 -15.391 13.242 1 95.56 363 GLY A CA 1
ATOM 2785 C C . GLY A 1 363 ? -3.533 -16.469 12.555 1 95.56 363 GLY A C 1
ATOM 2786 O O . GLY A 1 363 ? -4.449 -17.047 13.148 1 95.56 363 GLY A O 1
ATOM 2787 N N . LEU A 1 364 ? -3.293 -16.688 11.281 1 96 364 LEU A N 1
ATOM 2788 C CA . LEU A 1 364 ? -3.984 -17.75 10.57 1 96 364 LEU A CA 1
ATOM 2789 C C . LEU A 1 364 ? -3.316 -19.094 10.836 1 96 364 LEU A C 1
ATOM 2791 O O . LEU A 1 364 ? -2.166 -19.312 10.453 1 96 364 LEU A O 1
ATOM 2795 N N . LYS A 1 365 ? -4.062 -20.031 11.406 1 92.44 365 LYS A N 1
ATOM 2796 C CA . LYS A 1 365 ? -3.564 -21.359 11.75 1 92.44 365 LYS A CA 1
ATOM 2797 C C . LYS A 1 365 ? -4.402 -22.438 11.094 1 92.44 365 LYS A C 1
ATOM 2799 O O . LYS A 1 365 ? -5.633 -22.406 11.164 1 92.44 365 LYS A O 1
ATOM 2804 N N . TYR A 1 366 ? -3.656 -23.344 10.484 1 93.19 366 TYR A N 1
ATOM 2805 C CA . TYR A 1 366 ? -4.332 -24.516 9.922 1 93.19 366 TYR A CA 1
ATOM 2806 C C . TYR A 1 366 ? -4.363 -25.656 10.93 1 93.19 366 TYR A C 1
ATOM 2808 O O . TYR A 1 366 ? -3.553 -25.703 11.859 1 93.19 366 TYR A O 1
ATOM 2816 N N . ARG A 1 367 ? -5.273 -26.562 10.656 1 94.06 367 ARG A N 1
ATOM 2817 C CA . ARG A 1 367 ? -5.227 -27.812 11.414 1 94.06 367 ARG A CA 1
ATOM 2818 C C . ARG A 1 367 ? -3.914 -28.547 11.18 1 94.06 367 ARG A C 1
ATOM 2820 O O . ARG A 1 367 ? -3.398 -28.562 10.062 1 94.06 367 ARG A O 1
ATOM 2827 N N . PRO A 1 368 ? -3.445 -29.109 12.219 1 94.19 368 PRO A N 1
ATOM 2828 C CA . PRO A 1 368 ? -2.152 -29.781 12.094 1 94.19 368 PRO A CA 1
ATOM 2829 C C . PRO A 1 368 ? -2.133 -30.812 10.977 1 94.19 368 PRO A C 1
ATOM 2831 O O . PRO A 1 368 ? -1.111 -30.984 10.305 1 94.19 368 PRO A O 1
ATOM 2834 N N . GLU A 1 369 ? -3.186 -31.469 10.695 1 94.5 369 GLU A N 1
ATOM 2835 C CA . GLU A 1 369 ? -3.244 -32.5 9.68 1 94.5 369 GLU A CA 1
ATOM 2836 C C . GLU A 1 369 ? -3.029 -31.938 8.281 1 94.5 369 GLU A C 1
ATOM 2838 O O . GLU A 1 369 ? -2.531 -32.625 7.391 1 94.5 369 GLU A O 1
ATOM 2843 N N . LEU A 1 370 ? -3.379 -30.656 8.133 1 94.44 370 LEU A N 1
ATOM 2844 C CA . LEU A 1 370 ? -3.242 -30.016 6.832 1 94.44 370 LEU A CA 1
ATOM 2845 C C . LEU A 1 370 ? -1.791 -29.625 6.57 1 94.44 370 LEU A C 1
ATOM 2847 O O . LEU A 1 370 ? -1.405 -29.391 5.422 1 94.44 370 LEU A O 1
ATOM 2851 N N . GLU A 1 371 ? -1.02 -29.578 7.621 1 94.06 371 GLU A N 1
ATOM 2852 C CA . GLU A 1 371 ? 0.365 -29.141 7.508 1 94.06 371 GLU A CA 1
ATOM 2853 C C . GLU A 1 371 ? 1.339 -30.297 7.691 1 94.06 371 GLU A C 1
ATOM 2855 O O . GLU A 1 371 ? 2.557 -30.109 7.641 1 94.06 371 GLU A O 1
ATOM 2860 N N . ALA A 1 372 ? 0.781 -31.469 7.879 1 91.31 372 ALA A N 1
ATOM 2861 C CA . ALA A 1 372 ? 1.586 -32.625 8.195 1 91.31 372 ALA A CA 1
ATOM 2862 C C . ALA A 1 372 ? 2.447 -33.062 7.004 1 91.31 372 ALA A C 1
ATOM 2864 O O . ALA A 1 372 ? 2.053 -32.875 5.852 1 91.31 372 ALA A O 1
ATOM 2865 N N . LEU A 1 373 ? 3.633 -33.656 7.312 1 93.94 373 LEU A N 1
ATOM 2866 C CA . LEU A 1 373 ? 4.551 -34.188 6.312 1 93.94 373 LEU A CA 1
ATOM 2867 C C . LEU A 1 373 ? 4.375 -35.688 6.168 1 93.94 373 LEU A C 1
ATOM 2869 O O . LEU A 1 373 ? 4.023 -36.375 7.129 1 93.94 373 LEU A O 1
ATOM 2873 N N . MET B 1 1 ? -33.688 45.625 11.766 1 35.12 1 MET B N 1
ATOM 2874 C CA . MET B 1 1 ? -32.969 45.5 10.492 1 35.12 1 MET B CA 1
ATOM 2875 C C . MET B 1 1 ? -31.516 45.156 10.711 1 35.12 1 MET B C 1
ATOM 2877 O O . MET B 1 1 ? -30.734 46 11.172 1 35.12 1 MET B O 1
ATOM 2881 N N . SER B 1 2 ? -31.141 44.031 11.164 1 36.69 2 SER B N 1
ATOM 2882 C CA . SER B 1 2 ? -30.016 43.75 12.039 1 36.69 2 SER B CA 1
ATOM 2883 C C . SER B 1 2 ? -28.75 44.469 11.562 1 36.69 2 SER B C 1
ATOM 2885 O O . SER B 1 2 ? -28.719 44.969 10.438 1 36.69 2 SER B O 1
ATOM 2887 N N . GLY B 1 3 ? -27.516 44.438 12.336 1 40.53 3 GLY B N 1
ATOM 2888 C CA . GLY B 1 3 ? -26.125 44.75 12.633 1 40.53 3 GLY B CA 1
ATOM 2889 C C . GLY B 1 3 ? -25.203 44.531 11.453 1 40.53 3 GLY B C 1
ATOM 2890 O O . GLY B 1 3 ? -25.281 43.5 10.781 1 40.53 3 GLY B O 1
ATOM 2891 N N . ALA B 1 4 ? -24.781 45.406 10.633 1 45.47 4 ALA B N 1
ATOM 2892 C CA . ALA B 1 4 ? -23.781 45.594 9.578 1 45.47 4 ALA B CA 1
ATOM 2893 C C . ALA B 1 4 ? -22.656 44.562 9.703 1 45.47 4 ALA B C 1
ATOM 2895 O O . ALA B 1 4 ? -22.047 44.406 10.766 1 45.47 4 ALA B O 1
ATOM 2896 N N . ASN B 1 5 ? -22.516 43.281 9.102 1 57.84 5 ASN B N 1
ATOM 2897 C CA . ASN B 1 5 ? -21.719 42.062 9.117 1 57.84 5 ASN B CA 1
ATOM 2898 C C . ASN B 1 5 ? -20.219 42.375 9.125 1 57.84 5 ASN B C 1
ATOM 2900 O O . ASN B 1 5 ? -19.609 42.531 8.062 1 57.84 5 ASN B O 1
ATOM 2904 N N . GLU B 1 6 ? -19.594 43.031 10.156 1 84.19 6 GLU B N 1
ATOM 2905 C CA . GLU B 1 6 ? -18.234 43.531 10.359 1 84.19 6 GLU B CA 1
ATOM 2906 C C . GLU B 1 6 ? -17.203 42.438 10.156 1 84.19 6 GLU B C 1
ATOM 2908 O O . GLU B 1 6 ? -17.375 41.312 10.625 1 84.19 6 GLU B O 1
ATOM 2913 N N . VAL B 1 7 ? -16.156 42.75 9.312 1 94.88 7 VAL B N 1
ATOM 2914 C CA . VAL B 1 7 ? -15.039 41.844 9.008 1 94.88 7 VAL B CA 1
ATOM 2915 C C . VAL B 1 7 ? -14.188 41.656 10.258 1 94.88 7 VAL B C 1
ATOM 2917 O O . VAL B 1 7 ? -13.82 42.594 10.938 1 94.88 7 VAL B O 1
ATOM 2920 N N . TYR B 1 8 ? -14.086 40.469 10.68 1 97.31 8 TYR B N 1
ATOM 2921 C CA . TYR B 1 8 ? -13.219 40.094 11.797 1 97.31 8 TYR B CA 1
ATOM 2922 C C . TYR B 1 8 ? -11.75 40.125 11.383 1 97.31 8 TYR B C 1
ATOM 2924 O O . TYR B 1 8 ? -11.328 39.344 10.531 1 97.31 8 TYR B O 1
ATOM 2932 N N . THR B 1 9 ? -10.945 41.031 11.969 1 97.44 9 THR B N 1
ATOM 2933 C CA . THR B 1 9 ? -9.531 41.156 11.625 1 97.44 9 THR B CA 1
ATOM 2934 C C . THR B 1 9 ? -8.664 40.406 12.641 1 97.44 9 THR B C 1
ATOM 2936 O O . THR B 1 9 ? -8.773 40.625 13.844 1 97.44 9 THR B O 1
ATOM 2939 N N . LEU B 1 10 ? -7.891 39.562 12.188 1 98.31 10 LEU B N 1
ATOM 2940 C CA . LEU B 1 10 ? -6.988 38.781 13.023 1 98.31 10 LEU B CA 1
ATOM 2941 C C . LEU B 1 10 ? -5.535 39.188 12.773 1 98.31 10 LEU B C 1
ATOM 2943 O O . LEU B 1 10 ? -5.066 39.156 11.633 1 98.31 10 LEU B O 1
ATOM 2947 N N . ARG B 1 11 ? -4.738 39.594 13.797 1 98.56 11 ARG B N 1
ATOM 2948 C CA . ARG B 1 11 ? -3.336 39.969 13.711 1 98.56 11 ARG B CA 1
ATOM 2949 C C . ARG B 1 11 ? -2.422 38.812 14.086 1 98.56 11 ARG B C 1
ATOM 2951 O O . ARG B 1 11 ? -2.404 38.375 15.234 1 98.56 11 ARG B O 1
ATOM 2958 N N . TRP B 1 12 ? -1.702 38.406 13.078 1 98.75 12 TRP B N 1
ATOM 2959 C CA . TRP B 1 12 ? -0.871 37.219 13.219 1 98.75 12 TRP B CA 1
ATOM 2960 C C . TRP B 1 12 ? 0.538 37.562 13.672 1 98.75 12 TRP B C 1
ATOM 2962 O O . TRP B 1 12 ? 1.106 38.562 13.203 1 98.75 12 TRP B O 1
ATOM 2972 N N . GLY B 1 13 ? 1.056 36.844 14.602 1 98.88 13 GLY B N 1
ATOM 2973 C CA . GLY B 1 13 ? 2.488 36.75 14.836 1 98.88 13 GLY B CA 1
ATOM 2974 C C . GLY B 1 13 ? 3.111 35.5 14.227 1 98.88 13 GLY B C 1
ATOM 2975 O O . GLY B 1 13 ? 2.602 34.406 14.406 1 98.88 13 GLY B O 1
ATOM 2976 N N . ILE B 1 14 ? 4.223 35.688 13.531 1 98.81 14 ILE B N 1
ATOM 2977 C CA . ILE B 1 14 ? 4.91 34.594 12.859 1 98.81 14 ILE B CA 1
ATOM 2978 C C . ILE B 1 14 ? 6.184 34.25 13.625 1 98.81 14 ILE B C 1
ATOM 2980 O O . ILE B 1 14 ? 7.043 35.094 13.844 1 98.81 14 ILE B O 1
ATOM 2984 N N . VAL B 1 15 ? 6.223 32.969 14.055 1 98.69 15 VAL B N 1
ATOM 2985 C CA . VAL B 1 15 ? 7.414 32.469 14.75 1 98.69 15 VAL B CA 1
ATOM 2986 C C . VAL B 1 15 ? 8.258 31.625 13.812 1 98.69 15 VAL B C 1
ATOM 2988 O O . VAL B 1 15 ? 7.812 30.578 13.352 1 98.69 15 VAL B O 1
ATOM 2991 N N . ALA B 1 16 ? 9.531 31.969 13.648 1 97.56 16 ALA B N 1
ATOM 2992 C CA . ALA B 1 16 ? 10.508 31.406 12.727 1 97.56 16 ALA B CA 1
ATOM 2993 C C . ALA B 1 16 ? 10.297 31.922 11.312 1 97.56 16 ALA B C 1
ATOM 2995 O O . ALA B 1 16 ? 9.242 32.469 11 1 97.56 16 ALA B O 1
ATOM 2996 N N . THR B 1 17 ? 11.312 31.844 10.461 1 97.19 17 THR B N 1
ATOM 2997 C CA . THR B 1 17 ? 11.297 32.531 9.172 1 97.19 17 THR B CA 1
ATOM 2998 C C . THR B 1 17 ? 11.695 31.578 8.047 1 97.19 17 THR B C 1
ATOM 3000 O O . THR B 1 17 ? 12.359 31.969 7.09 1 97.19 17 THR B O 1
ATOM 3003 N N . GLY B 1 18 ? 11.383 30.312 8.234 1 94.06 18 GLY B N 1
ATOM 3004 C CA . GLY B 1 18 ? 11.703 29.328 7.223 1 94.06 18 GLY B CA 1
ATOM 3005 C C . GLY B 1 18 ? 10.719 29.312 6.066 1 94.06 18 GLY B C 1
ATOM 3006 O O . GLY B 1 18 ? 9.922 30.234 5.914 1 94.06 18 GLY B O 1
ATOM 3007 N N . ASN B 1 19 ? 10.828 28.344 5.242 1 92.94 19 ASN B N 1
ATOM 3008 C CA . ASN B 1 19 ? 10.062 28.234 4.008 1 92.94 19 ASN B CA 1
ATOM 3009 C C . ASN B 1 19 ? 8.562 28.188 4.281 1 92.94 19 ASN B C 1
ATOM 3011 O O . ASN B 1 19 ? 7.773 28.781 3.545 1 92.94 19 ASN B O 1
ATOM 3015 N N . MET B 1 20 ? 8.156 27.5 5.297 1 95 20 MET B N 1
ATOM 3016 C CA . MET B 1 20 ? 6.73 27.406 5.586 1 95 20 MET B CA 1
ATOM 3017 C C . MET B 1 20 ? 6.176 28.75 6.047 1 95 20 MET B C 1
ATOM 3019 O O . MET B 1 20 ? 5.039 29.094 5.723 1 95 20 MET B O 1
ATOM 3023 N N . ALA B 1 21 ? 6.949 29.422 6.816 1 98.06 21 ALA B N 1
ATOM 3024 C CA . ALA B 1 21 ? 6.547 30.781 7.191 1 98.06 21 ALA B CA 1
ATOM 3025 C C . ALA B 1 21 ? 6.316 31.641 5.957 1 98.06 21 ALA B C 1
ATOM 3027 O O . ALA B 1 21 ? 5.316 32.344 5.867 1 98.06 21 ALA B O 1
ATOM 3028 N N . LYS B 1 22 ? 7.258 31.531 5.016 1 97.62 22 LYS B N 1
ATOM 3029 C CA . LYS B 1 22 ? 7.152 32.281 3.77 1 97.62 22 LYS B CA 1
ATOM 3030 C C . LYS B 1 22 ? 5.867 31.922 3.023 1 97.62 22 LYS B C 1
ATOM 3032 O O . LYS B 1 22 ? 5.098 32.812 2.654 1 97.62 22 LYS B O 1
ATOM 3037 N N . GLN B 1 23 ? 5.625 30.672 2.859 1 97.69 23 GLN B N 1
ATOM 3038 C CA . GLN B 1 23 ? 4.453 30.219 2.117 1 97.69 23 GLN B CA 1
ATOM 3039 C C . GLN B 1 23 ? 3.164 30.625 2.826 1 97.69 23 GLN B C 1
ATOM 3041 O O . GLN B 1 23 ? 2.195 31.016 2.178 1 97.69 23 GLN B O 1
ATOM 3046 N N . PHE B 1 24 ? 3.178 30.531 4.109 1 98.44 24 PHE B N 1
ATOM 3047 C CA . PHE B 1 24 ? 2.002 30.891 4.891 1 98.44 24 PHE B CA 1
ATOM 3048 C C . PHE B 1 24 ? 1.683 32.375 4.734 1 98.44 24 PHE B C 1
ATOM 3050 O O . PHE B 1 24 ? 0.538 32.75 4.457 1 98.44 24 PHE B O 1
ATOM 3057 N N . VAL B 1 25 ? 2.662 33.188 4.867 1 98.12 25 VAL B N 1
ATOM 3058 C CA . VAL B 1 25 ? 2.479 34.625 4.793 1 98.12 25 VAL B CA 1
ATOM 3059 C C . VAL B 1 25 ? 2.035 35 3.383 1 98.12 25 VAL B C 1
ATOM 3061 O O . VAL B 1 25 ? 1.128 35.844 3.217 1 98.12 25 VAL B O 1
ATOM 3064 N N . GLU B 1 26 ? 2.639 34.406 2.379 1 97 26 GLU B N 1
ATOM 3065 C CA . GLU B 1 26 ? 2.262 34.656 0.994 1 97 26 GLU B CA 1
ATOM 3066 C C . GLU B 1 26 ? 0.784 34.375 0.757 1 97 26 GLU B C 1
ATOM 3068 O O . GLU B 1 26 ? 0.075 35.156 0.134 1 97 26 GLU B O 1
ATOM 3073 N N . ASP B 1 27 ? 0.33 33.281 1.293 1 97.62 27 ASP B N 1
ATOM 3074 C CA . ASP B 1 27 ? -1.067 32.906 1.132 1 97.62 27 ASP B CA 1
ATOM 3075 C C . ASP B 1 27 ? -1.981 33.75 1.999 1 97.62 27 ASP B C 1
ATOM 3077 O O . ASP B 1 27 ? -3.076 34.125 1.574 1 97.62 27 ASP B O 1
ATOM 3081 N N . LEU B 1 28 ? -1.519 34 3.172 1 97 28 LEU B N 1
ATOM 3082 C CA . LEU B 1 28 ? -2.281 34.781 4.156 1 97 28 LEU B CA 1
ATOM 3083 C C . LEU B 1 28 ? -2.666 36.125 3.609 1 97 28 LEU B C 1
ATOM 3085 O O . LEU B 1 28 ? -3.76 36.625 3.881 1 97 28 LEU B O 1
ATOM 3089 N N . LEU B 1 29 ? -1.823 36.719 2.846 1 94.81 29 LEU B N 1
ATOM 3090 C CA . LEU B 1 29 ? -1.963 38.094 2.416 1 94.81 29 LEU B CA 1
ATOM 3091 C C . LEU B 1 29 ? -2.723 38.188 1.097 1 94.81 29 LEU B C 1
ATOM 3093 O O . LEU B 1 29 ? -3.023 39.281 0.62 1 94.81 29 LEU B O 1
ATOM 3097 N N . LEU B 1 30 ? -3.078 37.062 0.537 1 95.5 30 LEU B N 1
ATOM 3098 C CA . LEU B 1 30 ? -3.941 37.094 -0.639 1 95.5 30 LEU B CA 1
ATOM 3099 C C . LEU B 1 30 ? -5.312 37.656 -0.294 1 95.5 30 LEU B C 1
ATOM 3101 O O . LEU B 1 30 ? -5.836 37.406 0.797 1 95.5 30 LEU B O 1
ATOM 3105 N N . ASP B 1 31 ? -5.879 38.344 -1.238 1 94.62 31 ASP B N 1
ATOM 3106 C CA . ASP B 1 31 ? -7.215 38.906 -1.067 1 94.62 31 ASP B CA 1
ATOM 3107 C C . ASP B 1 31 ? -8.234 37.812 -0.748 1 94.62 31 ASP B C 1
ATOM 3109 O O . ASP B 1 31 ? -8.383 36.844 -1.512 1 94.62 31 ASP B O 1
ATOM 3113 N N . PRO B 1 32 ? -8.859 38 0.4 1 94.44 32 PRO B N 1
ATOM 3114 C CA . PRO B 1 32 ? -9.82 36.969 0.789 1 94.44 32 PRO B CA 1
ATOM 3115 C C . PRO B 1 32 ? -10.914 36.75 -0.261 1 94.44 32 PRO B C 1
ATOM 3117 O O . PRO B 1 32 ? -11.492 35.656 -0.334 1 94.44 32 PRO B O 1
ATOM 3120 N N . SER B 1 33 ? -11.227 37.719 -1.068 1 93.19 33 SER B N 1
ATOM 3121 C CA . SER B 1 33 ? -12.258 37.594 -2.092 1 93.19 33 SER B CA 1
ATOM 3122 C C . SER B 1 33 ? -11.891 36.531 -3.135 1 93.19 33 SER B C 1
ATOM 3124 O O . SER B 1 33 ? -12.766 36 -3.824 1 93.19 33 SER B O 1
ATOM 3126 N N . THR B 1 34 ? -10.641 36.219 -3.266 1 93.94 34 THR B N 1
ATOM 3127 C CA . THR B 1 34 ? -10.172 35.219 -4.223 1 93.94 34 THR B CA 1
ATOM 3128 C C . THR B 1 34 ? -10.695 33.844 -3.857 1 93.94 34 THR B C 1
ATOM 3130 O O . THR B 1 34 ? -10.68 32.938 -4.688 1 93.94 34 THR B O 1
ATOM 3133 N N . ARG B 1 35 ? -11.117 33.75 -2.604 1 94.25 35 ARG B N 1
ATOM 3134 C CA . ARG B 1 35 ? -11.664 32.469 -2.158 1 94.25 35 ARG B CA 1
ATOM 3135 C C . ARG B 1 35 ? -13.07 32.656 -1.585 1 94.25 35 ARG B C 1
ATOM 3137 O O . ARG B 1 35 ? -13.508 31.844 -0.749 1 94.25 35 ARG B O 1
ATOM 3144 N N . GLY B 1 36 ? -13.688 33.719 -1.921 1 93.31 36 GLY B N 1
ATOM 3145 C CA . GLY B 1 36 ? -15.078 33.969 -1.598 1 93.31 36 GLY B CA 1
ATOM 3146 C C . GLY B 1 36 ? -15.297 34.312 -0.138 1 93.31 36 GLY B C 1
ATOM 3147 O O . GLY B 1 36 ? -16.391 34.094 0.402 1 93.31 36 GLY B O 1
ATOM 3148 N N . VAL B 1 37 ? -14.258 34.812 0.553 1 95.62 37 VAL B N 1
ATOM 3149 C CA . VAL B 1 37 ? -14.359 35.125 1.974 1 95.62 37 VAL B CA 1
ATOM 3150 C C . VAL B 1 37 ? -14.508 36.625 2.152 1 95.62 37 VAL B C 1
ATOM 3152 O O . VAL B 1 37 ? -13.734 37.406 1.592 1 95.62 37 VAL B O 1
ATOM 3155 N N . ASN B 1 38 ? -15.5 37.062 2.934 1 95.38 38 ASN B N 1
ATOM 3156 C CA . ASN B 1 38 ? -15.727 38.5 3.152 1 95.38 38 ASN B CA 1
ATOM 3157 C C . ASN B 1 38 ? -15.93 38.812 4.633 1 95.38 38 ASN B C 1
ATOM 3159 O O . ASN B 1 38 ? -16.141 39.969 5 1 95.38 38 ASN B O 1
ATOM 3163 N N . ASP B 1 39 ? -15.773 37.812 5.422 1 95.75 39 ASP B N 1
ATOM 3164 C CA . ASP B 1 39 ? -16.094 37.969 6.836 1 95.75 39 ASP B CA 1
ATOM 3165 C C . ASP B 1 39 ? -14.828 38.062 7.684 1 95.75 39 ASP B C 1
ATOM 3167 O O . ASP B 1 39 ? -14.891 38.438 8.859 1 95.75 39 ASP B O 1
ATOM 3171 N N . ILE B 1 40 ? -13.703 37.75 7.102 1 95.81 40 ILE B N 1
ATOM 3172 C CA . ILE B 1 40 ? -12.445 37.719 7.844 1 95.81 40 ILE B CA 1
ATOM 3173 C C . ILE B 1 40 ? -11.375 38.5 7.074 1 95.81 40 ILE B C 1
ATOM 3175 O O . ILE B 1 40 ? -11.438 38.594 5.848 1 95.81 40 ILE B O 1
ATOM 3179 N N . ARG B 1 41 ? -10.461 39.062 7.809 1 96.31 41 ARG B N 1
ATOM 3180 C CA . ARG B 1 41 ? -9.258 39.688 7.289 1 96.31 41 ARG B CA 1
ATOM 3181 C C . ARG B 1 41 ? -8.039 39.344 8.148 1 96.31 41 ARG B C 1
ATOM 3183 O O . ARG B 1 41 ? -8.125 39.344 9.375 1 96.31 41 ARG B O 1
ATOM 3190 N N . HIS B 1 42 ? -6.938 39.062 7.469 1 97.75 42 HIS B N 1
ATOM 3191 C CA . HIS B 1 42 ? -5.707 38.719 8.172 1 97.75 42 HIS B CA 1
ATOM 3192 C C . HIS B 1 42 ? -4.652 39.812 7.996 1 97.75 42 HIS B C 1
ATOM 3194 O O . HIS B 1 42 ? -4.523 40.375 6.91 1 97.75 42 HIS B O 1
ATOM 3200 N N . ILE B 1 43 ? -3.9 40.094 9.031 1 96.56 43 ILE B N 1
ATOM 3201 C CA . ILE B 1 43 ? -2.754 41 9.008 1 96.56 43 ILE B CA 1
ATOM 3202 C C . ILE B 1 43 ? -1.558 40.312 9.68 1 96.56 43 ILE B C 1
ATOM 3204 O O . ILE B 1 43 ? -1.719 39.594 10.664 1 96.56 43 ILE B O 1
ATOM 3208 N N . VAL B 1 44 ? -0.401 40.5 9.055 1 98.38 44 VAL B N 1
ATOM 3209 C CA . VAL B 1 44 ? 0.816 40.125 9.758 1 98.38 44 VAL B CA 1
ATOM 3210 C C . VAL B 1 44 ? 1.293 41.281 10.641 1 98.38 44 VAL B C 1
ATOM 3212 O O . VAL B 1 44 ? 1.727 42.312 10.133 1 98.38 44 VAL B O 1
ATOM 3215 N N . HIS B 1 45 ? 1.256 41.031 11.922 1 98.25 45 HIS B N 1
ATOM 3216 C CA . HIS B 1 45 ? 1.568 42.125 12.836 1 98.25 45 HIS B CA 1
ATOM 3217 C C . HIS B 1 45 ? 3.012 42.031 13.32 1 98.25 45 HIS B C 1
ATOM 3219 O O . HIS B 1 45 ? 3.656 43.062 13.555 1 98.25 45 HIS B O 1
ATOM 3225 N N . ALA B 1 46 ? 3.498 40.812 13.492 1 98.62 46 ALA B N 1
ATOM 3226 C CA . ALA B 1 46 ? 4.832 40.625 14.055 1 98.62 46 ALA B CA 1
ATOM 3227 C C . ALA B 1 46 ? 5.504 39.375 13.523 1 98.62 46 ALA B C 1
ATOM 3229 O O . ALA B 1 46 ? 4.828 38.406 13.133 1 98.62 46 ALA B O 1
ATOM 3230 N N . VAL B 1 47 ? 6.824 39.406 13.422 1 98.62 47 VAL B N 1
ATOM 3231 C CA . VAL B 1 47 ? 7.656 38.281 13.062 1 98.62 47 VAL B CA 1
ATOM 3232 C C . VAL B 1 47 ? 8.797 38.125 14.07 1 98.62 47 VAL B C 1
ATOM 3234 O O . VAL B 1 47 ? 9.414 39.125 14.469 1 98.62 47 VAL B O 1
ATOM 3237 N N . CYS B 1 48 ? 8.992 36.875 14.492 1 98.38 48 CYS B N 1
ATOM 3238 C CA . CYS B 1 48 ? 10.055 36.562 15.438 1 98.38 48 CYS B CA 1
ATOM 3239 C C . CYS B 1 48 ? 11.031 35.562 14.852 1 98.38 48 CYS B C 1
ATOM 3241 O O . CYS B 1 48 ? 10.617 34.594 14.219 1 98.38 48 CYS B O 1
ATOM 3243 N N . SER B 1 49 ? 12.305 35.844 15.016 1 97.38 49 SER B N 1
ATOM 3244 C CA . SER B 1 49 ? 13.359 34.875 14.633 1 97.38 49 SER B CA 1
ATOM 3245 C C . SER B 1 49 ? 14.328 34.656 15.781 1 97.38 49 SER B C 1
ATOM 3247 O O . SER B 1 49 ? 14.852 35.625 16.359 1 97.38 49 SER B O 1
ATOM 3249 N N . SER B 1 50 ? 14.508 33.406 15.992 1 92.75 50 SER B N 1
ATOM 3250 C CA . SER B 1 50 ? 15.477 33.062 17.031 1 92.75 50 SER B CA 1
ATOM 3251 C C . SER B 1 50 ? 16.891 33.469 16.609 1 92.75 50 SER B C 1
ATOM 3253 O O . SER B 1 50 ? 17.797 33.531 17.453 1 92.75 50 SER B O 1
ATOM 3255 N N . SER B 1 51 ? 17.125 33.688 15.383 1 93.69 51 SER B N 1
ATOM 3256 C CA . SER B 1 51 ? 18.438 34.125 14.883 1 93.69 51 SER B CA 1
ATOM 3257 C C . SER B 1 51 ? 18.625 35.625 15.055 1 93.69 51 SER B C 1
ATOM 3259 O O . SER B 1 51 ? 19.703 36.156 14.742 1 93.69 51 SER B O 1
ATOM 3261 N N . GLY B 1 52 ? 17.547 36.344 15.406 1 95.5 52 GLY B N 1
ATOM 3262 C CA . GLY B 1 52 ? 17.688 37.75 15.703 1 95.5 52 GLY B CA 1
ATOM 3263 C C . GLY B 1 52 ? 16.641 38.594 14.992 1 95.5 52 GLY B C 1
ATOM 3264 O O . GLY B 1 52 ? 16 38.156 14.055 1 95.5 52 GLY B O 1
ATOM 3265 N N . ALA B 1 53 ? 16.562 39.812 15.469 1 96.75 53 ALA B N 1
ATOM 3266 C CA . ALA B 1 53 ? 15.57 40.75 14.938 1 96.75 53 ALA B CA 1
ATOM 3267 C C . ALA B 1 53 ? 15.883 41.125 13.484 1 96.75 53 ALA B C 1
ATOM 3269 O O . ALA B 1 53 ? 14.977 41.344 12.688 1 96.75 53 ALA B O 1
ATOM 3270 N N . ASP B 1 54 ? 17.172 41.094 13.164 1 97.44 54 ASP B N 1
ATOM 3271 C CA . ASP B 1 54 ? 17.562 41.438 11.797 1 97.44 54 ASP B CA 1
ATOM 3272 C C . ASP B 1 54 ? 17 40.438 10.797 1 97.44 54 ASP B C 1
ATOM 3274 O O . ASP B 1 54 ? 16.547 40.812 9.711 1 97.44 54 ASP B O 1
ATOM 3278 N N . ARG B 1 55 ? 17.078 39.156 11.195 1 97.38 55 ARG B N 1
ATOM 3279 C CA . ARG B 1 55 ? 16.516 38.125 10.336 1 97.38 55 ARG B CA 1
ATOM 3280 C C . ARG B 1 55 ? 15 38.312 10.18 1 97.38 55 ARG B C 1
ATOM 3282 O O . ARG B 1 55 ? 14.461 38.125 9.094 1 97.38 55 ARG B O 1
ATOM 3289 N N . ALA B 1 56 ? 14.344 38.594 11.234 1 97.94 56 ALA B N 1
ATOM 3290 C CA . ALA B 1 56 ? 12.906 38.844 11.188 1 97.94 56 ALA B CA 1
ATOM 3291 C C . ALA B 1 56 ? 12.594 40.031 10.281 1 97.94 56 ALA B C 1
ATOM 3293 O O . ALA B 1 56 ? 11.641 40 9.492 1 97.94 56 ALA B O 1
ATOM 3294 N N . LYS B 1 57 ? 13.398 41.062 10.375 1 97.19 57 LYS B N 1
ATOM 3295 C CA . LYS B 1 57 ? 13.219 42.219 9.539 1 97.19 57 LYS B CA 1
ATOM 3296 C C . LYS B 1 57 ? 13.391 41.875 8.062 1 97.19 57 LYS B C 1
ATOM 3298 O O . LYS B 1 57 ? 12.625 42.344 7.215 1 97.19 57 LYS B O 1
ATOM 3303 N N . GLN B 1 58 ? 14.406 41.156 7.809 1 97.12 58 GLN B N 1
ATOM 3304 C CA . GLN B 1 58 ? 14.648 40.719 6.438 1 97.12 58 GLN B CA 1
ATOM 3305 C C . GLN B 1 58 ? 13.453 39.938 5.887 1 97.12 58 GLN B C 1
ATOM 3307 O O . GLN B 1 58 ? 13.07 40.094 4.73 1 97.12 58 GLN B O 1
ATOM 3312 N N . PHE B 1 59 ? 12.969 39.031 6.691 1 97.75 59 PHE B N 1
ATOM 3313 C CA . PHE B 1 59 ? 11.797 38.25 6.301 1 97.75 59 PHE B CA 1
ATOM 3314 C C . PHE B 1 59 ? 10.625 39.188 5.969 1 97.75 59 PHE B C 1
ATOM 3316 O O . PHE B 1 59 ? 9.953 39 4.953 1 97.75 59 PHE B O 1
ATOM 3323 N N . ILE B 1 60 ? 10.352 40.156 6.777 1 97.81 60 ILE B N 1
ATOM 3324 C CA . ILE B 1 60 ? 9.25 41.094 6.594 1 97.81 60 ILE B CA 1
ATOM 3325 C C . ILE B 1 60 ? 9.43 41.844 5.273 1 97.81 60 ILE B C 1
ATOM 3327 O O . ILE B 1 60 ? 8.508 41.906 4.457 1 97.81 60 ILE B O 1
ATOM 3331 N N . GLU B 1 61 ? 10.562 42.344 5.012 1 96.25 61 GLU B N 1
ATOM 3332 C CA . GLU B 1 61 ? 10.844 43.094 3.805 1 96.25 61 GLU B CA 1
ATOM 3333 C C . GLU B 1 61 ? 10.68 42.25 2.551 1 96.25 61 GLU B C 1
ATOM 3335 O O . GLU B 1 61 ? 10.109 42.719 1.556 1 96.25 61 GLU B O 1
ATOM 3340 N N . SER B 1 62 ? 11.125 41.062 2.652 1 95.81 62 SER B N 1
ATOM 3341 C CA . SER B 1 62 ? 11.164 40.188 1.482 1 95.81 62 SER B CA 1
ATOM 3342 C C . SER B 1 62 ? 9.781 39.625 1.166 1 95.81 62 SER B C 1
ATOM 3344 O O . SER B 1 62 ? 9.453 39.406 0.001 1 95.81 62 SER B O 1
ATOM 3346 N N . ASN B 1 63 ? 8.945 39.406 2.24 1 95.88 63 ASN B N 1
ATOM 3347 C CA . ASN B 1 63 ? 7.734 38.625 2.018 1 95.88 63 ASN B CA 1
ATOM 3348 C C . ASN B 1 63 ? 6.477 39.469 2.221 1 95.88 63 ASN B C 1
ATOM 3350 O O . ASN B 1 63 ? 5.391 39.062 1.778 1 95.88 63 ASN B O 1
ATOM 3354 N N . ILE B 1 64 ? 6.559 40.5 2.848 1 93.94 64 ILE B N 1
ATOM 3355 C CA . ILE B 1 64 ? 5.406 41.344 3.094 1 93.94 64 ILE B CA 1
ATOM 3356 C C . ILE B 1 64 ? 5.57 42.688 2.34 1 93.94 64 ILE B C 1
ATOM 3358 O O . ILE B 1 64 ? 4.617 43.188 1.741 1 93.94 64 ILE B O 1
ATOM 3362 N N . GLY B 1 65 ? 6.766 43.125 2.271 1 89.44 65 GLY B N 1
ATOM 3363 C CA . GLY B 1 65 ? 7.074 44.344 1.538 1 89.44 65 GLY B CA 1
ATOM 3364 C C . GLY B 1 65 ? 7.707 45.406 2.402 1 89.44 65 GLY B C 1
ATOM 3365 O O . GLY B 1 65 ? 7.625 45.375 3.631 1 89.44 65 GLY B O 1
ATOM 3366 N N . GLY B 1 66 ? 8.289 46.438 1.812 1 82.38 66 GLY B N 1
ATOM 3367 C CA . GLY B 1 66 ? 9.031 47.5 2.482 1 82.38 66 GLY B CA 1
ATOM 3368 C C . GLY B 1 66 ? 8.148 48.406 3.307 1 82.38 66 GLY B C 1
ATOM 3369 O O . GLY B 1 66 ? 8.617 49.031 4.254 1 82.38 66 GLY B O 1
ATOM 3370 N N . ASN B 1 67 ? 6.902 48.562 2.988 1 82.38 67 ASN B N 1
ATOM 3371 C CA . ASN B 1 67 ? 5.984 49.406 3.719 1 82.38 67 ASN B CA 1
ATOM 3372 C C . ASN B 1 67 ? 5.188 48.625 4.762 1 82.38 67 ASN B C 1
ATOM 3374 O O . ASN B 1 67 ? 4.184 49.125 5.277 1 82.38 67 ASN B O 1
ATOM 3378 N N . ALA B 1 68 ? 5.75 47.469 5.039 1 85.81 68 ALA B N 1
ATOM 3379 C CA . ALA B 1 68 ? 5.066 46.656 6.027 1 85.81 68 ALA B CA 1
ATOM 3380 C C . ALA B 1 68 ? 5.148 47.281 7.414 1 85.81 68 ALA B C 1
ATOM 3382 O O . ALA B 1 68 ? 6.164 47.875 7.777 1 85.81 68 ALA B O 1
ATOM 3383 N N . THR B 1 69 ? 4.113 47.156 8.219 1 90.62 69 THR B N 1
ATOM 3384 C CA . THR B 1 69 ? 4.059 47.688 9.578 1 90.62 69 THR B CA 1
ATOM 3385 C C . THR B 1 69 ? 4.336 46.594 10.609 1 90.62 69 THR B C 1
ATOM 3387 O O . THR B 1 69 ? 4.328 46.844 11.812 1 90.62 69 THR B O 1
ATOM 3390 N N . ALA B 1 70 ? 4.672 45.438 10.117 1 96.81 70 ALA B N 1
ATOM 3391 C CA . ALA B 1 70 ? 4.941 44.344 11.031 1 96.81 70 ALA B CA 1
ATOM 3392 C C . ALA B 1 70 ? 6.184 44.625 11.867 1 96.81 70 ALA B C 1
ATOM 3394 O O . ALA B 1 70 ? 7.168 45.188 11.375 1 96.81 70 ALA B O 1
ATOM 3395 N N . VAL B 1 71 ? 6.184 44.219 13.078 1 97.88 71 VAL B N 1
ATOM 3396 C CA . VAL B 1 71 ? 7.273 44.438 14.016 1 97.88 71 VAL B CA 1
ATOM 3397 C C . VAL B 1 71 ? 8.195 43.219 14.031 1 97.88 71 VAL B C 1
ATOM 3399 O O . VAL B 1 71 ? 7.73 42.062 14.008 1 97.88 71 VAL B O 1
ATOM 3402 N N . ALA B 1 72 ? 9.469 43.469 14.039 1 98.06 72 ALA B N 1
ATOM 3403 C CA . ALA B 1 72 ? 10.461 42.406 14.086 1 98.06 72 ALA B CA 1
ATOM 3404 C C . ALA B 1 72 ? 10.953 42.156 15.516 1 98.06 72 ALA B C 1
ATOM 3406 O O . ALA B 1 72 ? 11.289 43.125 16.219 1 98.06 72 ALA B O 1
ATOM 3407 N N . TYR B 1 73 ? 10.969 40.969 15.945 1 98.25 73 TYR B N 1
ATOM 3408 C CA . TYR B 1 73 ? 11.469 40.594 17.266 1 98.25 73 TYR B CA 1
ATOM 3409 C C . TYR B 1 73 ? 12.617 39.594 17.141 1 98.25 73 TYR B C 1
ATOM 3411 O O . TYR B 1 73 ? 12.609 38.719 16.266 1 98.25 73 TYR B O 1
ATOM 3419 N N . GLY B 1 74 ? 13.531 39.594 18.094 1 97.31 74 GLY B N 1
ATOM 3420 C CA . GLY B 1 74 ? 14.656 38.688 18.125 1 97.31 74 GLY B CA 1
ATOM 3421 C C . GLY B 1 74 ? 14.508 37.594 19.156 1 97.31 74 GLY B C 1
ATOM 3422 O O . GLY B 1 74 ? 15.391 36.719 19.281 1 97.31 74 GLY B O 1
ATOM 3423 N N . SER B 1 75 ? 13.422 37.688 19.844 1 96.5 75 SER B N 1
ATOM 3424 C CA . SER B 1 75 ? 13.164 36.656 20.844 1 96.5 75 SER B CA 1
ATOM 3425 C C . SER B 1 75 ? 11.672 36.375 21 1 96.5 75 SER B C 1
ATOM 3427 O O . SER B 1 75 ? 10.859 37.312 20.891 1 96.5 75 SER B O 1
ATOM 3429 N N . LEU B 1 76 ? 11.367 35.125 21.312 1 97.56 76 LEU B N 1
ATOM 3430 C CA . LEU B 1 76 ? 9.977 34.75 21.516 1 97.56 76 LEU B CA 1
ATOM 3431 C C . LEU B 1 76 ? 9.398 35.406 22.75 1 97.56 76 LEU B C 1
ATOM 3433 O O . LEU B 1 76 ? 8.227 35.781 22.781 1 97.56 76 LEU B O 1
ATOM 3437 N N . GLU B 1 77 ? 10.203 35.594 23.75 1 96.62 77 GLU B N 1
ATOM 3438 C CA . GLU B 1 77 ? 9.766 36.219 25 1 96.62 77 GLU B CA 1
ATOM 3439 C C . GLU B 1 77 ? 9.266 37.656 24.75 1 96.62 77 GLU B C 1
ATOM 3441 O O . GLU B 1 77 ? 8.195 38.031 25.234 1 96.62 77 GLU B O 1
ATOM 3446 N N . GLU B 1 78 ? 10.062 38.406 24.031 1 97.12 78 GLU B N 1
ATOM 3447 C CA . GLU B 1 78 ? 9.664 39.781 23.703 1 97.12 78 GLU B CA 1
ATOM 3448 C C . GLU B 1 78 ? 8.445 39.812 22.781 1 97.12 78 GLU B C 1
ATOM 3450 O O . GLU B 1 78 ? 7.543 40.625 22.953 1 97.12 78 GLU B O 1
ATOM 3455 N N . PHE B 1 79 ? 8.523 38.938 21.875 1 97.88 79 PHE B N 1
ATOM 3456 C CA . PHE B 1 79 ? 7.453 38.75 20.891 1 97.88 79 PHE B CA 1
ATOM 3457 C C . PHE B 1 79 ? 6.117 38.531 21.594 1 97.88 79 PHE B C 1
ATOM 3459 O O . PHE B 1 79 ? 5.105 39.125 21.234 1 97.88 79 PHE B O 1
ATOM 3466 N N . LEU B 1 80 ? 6.059 37.719 22.641 1 98.25 80 LEU B N 1
ATOM 3467 C CA . LEU B 1 80 ? 4.836 37.25 23.297 1 98.25 80 LEU B CA 1
ATOM 3468 C C . LEU B 1 80 ? 4.262 38.344 24.188 1 98.25 80 LEU B C 1
ATOM 3470 O O . LEU B 1 80 ? 3.104 38.25 24.609 1 98.25 80 LEU B O 1
ATOM 3474 N N . LYS B 1 81 ? 5.008 39.406 24.453 1 97.75 81 LYS B N 1
ATOM 3475 C CA . LYS B 1 81 ? 4.539 40.531 25.266 1 97.75 81 LYS B CA 1
ATOM 3476 C C . LYS B 1 81 ? 3.746 41.531 24.422 1 97.75 81 LYS B C 1
ATOM 3478 O O . LYS B 1 81 ? 3.082 42.406 24.953 1 97.75 81 LYS B O 1
ATOM 3483 N N . ASP B 1 82 ? 3.822 41.406 23.141 1 98.19 82 ASP B N 1
ATOM 3484 C CA . ASP B 1 82 ? 3.107 42.312 22.234 1 98.19 82 ASP B CA 1
ATOM 3485 C C . ASP B 1 82 ? 1.599 42.094 22.328 1 98.19 82 ASP B C 1
ATOM 3487 O O . ASP B 1 82 ? 1.088 41.062 21.891 1 98.19 82 ASP B O 1
ATOM 3491 N N . PRO B 1 83 ? 0.884 43.031 22.844 1 97.56 83 PRO B N 1
ATOM 3492 C CA . PRO B 1 83 ? -0.556 42.844 23.047 1 97.56 83 PRO B CA 1
ATOM 3493 C C . PRO B 1 83 ? -1.336 42.875 21.734 1 97.56 83 PRO B C 1
ATOM 3495 O O . PRO B 1 83 ? -2.518 42.5 21.703 1 97.56 83 PRO B O 1
ATOM 3498 N N . GLU B 1 84 ? -0.689 43.219 20.656 1 97.75 84 GLU B N 1
ATOM 3499 C CA . GLU B 1 84 ? -1.398 43.344 19.391 1 97.75 84 GLU B CA 1
ATOM 3500 C C . GLU B 1 84 ? -1.278 42.062 18.562 1 97.75 84 GLU B C 1
ATOM 3502 O O . GLU B 1 84 ? -1.827 41.969 17.469 1 97.75 84 GLU B O 1
ATOM 3507 N N . VAL B 1 85 ? -0.596 41.062 19.078 1 98.5 85 VAL B N 1
ATOM 3508 C CA . VAL B 1 85 ? -0.593 39.75 18.453 1 98.5 85 VAL B CA 1
ATOM 3509 C C . VAL B 1 85 ? -1.792 38.938 18.953 1 98.5 85 VAL B C 1
ATOM 3511 O O . VAL B 1 85 ? -1.854 38.562 20.125 1 98.5 85 VAL B O 1
ATOM 3514 N N . ASP B 1 86 ? -2.695 38.625 18.047 1 98.62 86 ASP B N 1
ATOM 3515 C CA . ASP B 1 86 ? -3.918 37.938 18.406 1 98.62 86 ASP B CA 1
ATOM 3516 C C . ASP B 1 86 ? -3.697 36.406 18.391 1 98.62 86 ASP B C 1
ATOM 3518 O O . ASP B 1 86 ? -4.348 35.688 19.141 1 98.62 86 ASP B O 1
ATOM 3522 N N . VAL B 1 87 ? -2.863 35.938 17.531 1 98.88 87 VAL B N 1
ATOM 3523 C CA . VAL B 1 87 ? -2.615 34.5 17.344 1 98.88 87 VAL B CA 1
ATOM 3524 C C . VAL B 1 87 ? -1.211 34.312 16.781 1 98.88 87 VAL B C 1
ATOM 3526 O O . VAL B 1 87 ? -0.685 35.156 16.062 1 98.88 87 VAL B O 1
ATOM 3529 N N . VAL B 1 88 ? -0.646 33.219 17.109 1 98.94 88 VAL B N 1
ATOM 3530 C CA . VAL B 1 88 ? 0.729 32.938 16.719 1 98.94 88 VAL B CA 1
ATOM 3531 C C . VAL B 1 88 ? 0.76 31.734 15.773 1 98.94 88 VAL B C 1
ATOM 3533 O O . VAL B 1 88 ? 0.148 30.688 16.047 1 98.94 88 VAL B O 1
ATOM 3536 N N . TYR B 1 89 ? 1.376 31.859 14.625 1 98.88 89 TYR B N 1
ATOM 3537 C CA . TYR B 1 89 ? 1.756 30.75 13.75 1 98.88 89 TYR B CA 1
ATOM 3538 C C . TYR B 1 89 ? 3.17 30.281 14.062 1 98.88 89 TYR B C 1
ATOM 3540 O O . TYR B 1 89 ? 4.141 31 13.82 1 98.88 89 TYR B O 1
ATOM 3548 N N . VAL B 1 90 ? 3.26 29.094 14.609 1 98.88 90 VAL B N 1
ATOM 3549 C CA . VAL B 1 90 ? 4.559 28.516 14.945 1 98.88 90 VAL B CA 1
ATOM 3550 C C . VAL B 1 90 ? 5.051 27.625 13.805 1 98.88 90 VAL B C 1
ATOM 3552 O O . VAL B 1 90 ? 4.492 26.562 13.555 1 98.88 90 VAL B O 1
ATOM 3555 N N . SER B 1 91 ? 6.137 28.078 13.156 1 98 91 SER B N 1
ATOM 3556 C CA . SER B 1 91 ? 6.68 27.359 12 1 98 91 SER B CA 1
ATOM 3557 C C . SER B 1 91 ? 8.156 27.047 12.195 1 98 91 SER B C 1
ATOM 3559 O O . SER B 1 91 ? 8.93 27.047 11.234 1 98 91 SER B O 1
ATOM 3561 N N . SER B 1 92 ? 8.602 26.938 13.438 1 96.38 92 SER B N 1
ATOM 3562 C CA . SER B 1 92 ? 9.961 26.5 13.758 1 96.38 92 SER B CA 1
ATOM 3563 C C . SER B 1 92 ? 10.211 25.062 13.32 1 96.38 92 SER B C 1
ATOM 3565 O O . SER B 1 92 ? 9.32 24.422 12.758 1 96.38 92 SER B O 1
ATOM 3567 N N . ILE B 1 93 ? 11.438 24.641 13.484 1 94.44 93 ILE B N 1
ATOM 3568 C CA . ILE B 1 93 ? 11.727 23.219 13.273 1 94.44 93 ILE B CA 1
ATOM 3569 C C . ILE B 1 93 ? 10.898 22.375 14.242 1 94.44 93 ILE B C 1
ATOM 3571 O O . ILE B 1 93 ? 10.578 22.828 15.344 1 94.44 93 ILE B O 1
ATOM 3575 N N . THR B 1 94 ? 10.617 21.172 13.891 1 96.38 94 THR B N 1
ATOM 3576 C CA . THR B 1 94 ? 9.68 20.344 14.633 1 96.38 94 THR B CA 1
ATOM 3577 C C . THR B 1 94 ? 10.164 20.125 16.062 1 9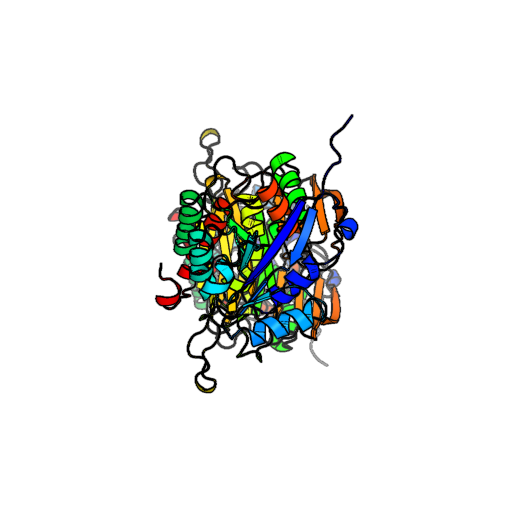6.38 94 THR B C 1
ATOM 3579 O O . THR B 1 94 ? 9.367 20.141 17 1 96.38 94 THR B O 1
ATOM 3582 N N . SER B 1 95 ? 11.414 19.984 16.203 1 96 95 SER B N 1
ATOM 3583 C CA . SER B 1 95 ? 11.977 19.719 17.516 1 96 95 SER B CA 1
ATOM 3584 C C . SER B 1 95 ? 11.789 20.906 18.453 1 96 95 SER B C 1
ATOM 3586 O O . SER B 1 95 ? 11.961 20.781 19.672 1 96 95 SER B O 1
ATOM 3588 N N . ALA B 1 96 ? 11.453 22.031 17.938 1 96.56 96 ALA B N 1
ATOM 3589 C CA . ALA B 1 96 ? 11.266 23.234 18.75 1 96.56 96 ALA B CA 1
ATOM 3590 C C . ALA B 1 96 ? 9.781 23.516 18.953 1 96.56 96 ALA B C 1
ATOM 3592 O O . ALA B 1 96 ? 9.422 24.453 19.688 1 96.56 96 ALA B O 1
ATOM 3593 N N . HIS B 1 97 ? 8.898 22.766 18.328 1 98.5 97 HIS B N 1
ATOM 3594 C CA . HIS B 1 97 ? 7.465 23.031 18.406 1 98.5 97 HIS B CA 1
ATOM 3595 C C . HIS B 1 97 ? 6.973 23 19.844 1 98.5 97 HIS B C 1
ATOM 3597 O O . HIS B 1 97 ? 6.336 23.953 20.297 1 98.5 97 HIS B O 1
ATOM 3603 N N . TYR B 1 98 ? 7.328 21.953 20.516 1 98.62 98 TYR B N 1
ATOM 3604 C CA . TYR B 1 98 ? 6.812 21.797 21.875 1 98.62 98 TYR B CA 1
ATOM 3605 C C . TYR B 1 98 ? 7.168 23 22.734 1 98.62 98 TYR B C 1
ATOM 3607 O O . TYR B 1 98 ? 6.293 23.609 23.344 1 98.62 98 TYR B O 1
ATOM 3615 N N . ALA B 1 99 ? 8.414 23.312 22.766 1 98.06 99 ALA B N 1
ATOM 3616 C CA . ALA B 1 99 ? 8.891 24.406 23.609 1 98.06 99 ALA B CA 1
ATOM 3617 C C . ALA B 1 99 ? 8.258 25.719 23.203 1 98.06 99 ALA B C 1
ATOM 3619 O O . ALA B 1 99 ? 7.805 26.5 24.047 1 98.06 99 ALA B O 1
ATOM 3620 N N . ASN B 1 100 ? 8.234 26.031 21.906 1 98.56 100 ASN B N 1
ATOM 3621 C CA . ASN B 1 100 ? 7.684 27.297 21.422 1 98.56 100 ASN B CA 1
ATOM 3622 C C . ASN B 1 100 ? 6.188 27.406 21.703 1 98.56 100 ASN B C 1
ATOM 3624 O O . ASN B 1 100 ? 5.711 28.438 22.172 1 98.56 100 ASN B O 1
ATOM 3628 N N . VAL B 1 101 ? 5.465 26.344 21.438 1 98.88 101 VAL B N 1
ATOM 3629 C CA . VAL B 1 101 ? 4.02 26.344 21.656 1 98.88 101 VAL B CA 1
ATOM 3630 C C . VAL B 1 101 ? 3.721 26.484 23.141 1 98.88 101 VAL B C 1
ATOM 3632 O O . VAL B 1 101 ? 2.809 27.219 23.547 1 98.88 101 VAL B O 1
ATOM 3635 N N . LYS B 1 102 ? 4.469 25.734 23.922 1 98.81 102 LYS B N 1
ATOM 3636 C CA . LYS B 1 102 ? 4.289 25.828 25.375 1 98.81 102 LYS B CA 1
ATOM 3637 C C . LYS B 1 102 ? 4.414 27.266 25.859 1 98.81 102 LYS B C 1
ATOM 3639 O O . LYS B 1 102 ? 3.57 27.734 26.625 1 98.81 102 LYS B O 1
ATOM 3644 N N . LEU B 1 103 ? 5.438 27.938 25.453 1 98.56 103 LEU B N 1
ATOM 3645 C CA . LEU B 1 103 ? 5.652 29.328 25.844 1 98.56 103 LEU B CA 1
ATOM 3646 C C . LEU B 1 103 ? 4.484 30.203 25.406 1 98.56 103 LEU B C 1
ATOM 3648 O O . LEU B 1 103 ? 4.043 31.078 26.156 1 98.56 103 LEU B O 1
ATOM 3652 N N . CYS B 1 104 ? 3.998 29.984 24.203 1 98.88 104 CYS B N 1
ATOM 3653 C CA . CYS B 1 104 ? 2.863 30.75 23.703 1 98.88 104 CYS B CA 1
ATOM 3654 C C . CYS B 1 104 ? 1.629 30.531 24.562 1 98.88 104 CYS B C 1
ATOM 3656 O O . CYS B 1 104 ? 0.949 31.484 24.938 1 98.88 104 CYS B O 1
ATOM 3658 N N . LEU B 1 105 ? 1.329 29.312 24.875 1 98.81 105 LEU B N 1
ATOM 3659 C CA . LEU B 1 105 ? 0.146 28.969 25.672 1 98.81 105 LEU B CA 1
ATOM 3660 C C . LEU B 1 105 ? 0.254 29.547 27.078 1 98.81 105 LEU B C 1
ATOM 3662 O O . LEU B 1 105 ? -0.732 30.031 27.641 1 98.81 105 LEU B O 1
ATOM 3666 N N . GLU B 1 106 ? 1.434 29.438 27.625 1 98.44 106 GLU B N 1
ATOM 3667 C CA . GLU B 1 106 ? 1.652 30.016 28.938 1 98.44 106 GLU B CA 1
ATOM 3668 C C . GLU B 1 106 ? 1.401 31.516 28.953 1 98.44 106 GLU B C 1
ATOM 3670 O O . GLU B 1 106 ? 0.951 32.062 29.953 1 98.44 106 GLU B O 1
ATOM 3675 N N . ALA B 1 107 ? 1.652 32.188 27.844 1 98.44 107 ALA B N 1
ATOM 3676 C CA . ALA B 1 107 ? 1.408 33.594 27.688 1 98.44 107 ALA B CA 1
ATOM 3677 C C . ALA B 1 107 ? -0.028 33.875 27.234 1 98.44 107 ALA B C 1
ATOM 3679 O O . ALA B 1 107 ? -0.395 35 26.953 1 98.44 107 ALA B O 1
ATOM 3680 N N . LYS B 1 108 ? -0.826 32.781 27.109 1 98.12 108 LYS B N 1
ATOM 3681 C CA . LYS B 1 108 ? -2.236 32.844 26.734 1 98.12 108 LYS B CA 1
ATOM 3682 C C . LYS B 1 108 ? -2.408 33.375 25.328 1 98.12 108 LYS B C 1
ATOM 3684 O O . LYS B 1 108 ? -3.344 34.156 25.062 1 98.12 108 LYS B O 1
ATOM 3689 N N . LYS B 1 109 ? -1.454 33.125 24.516 1 98.69 109 LYS B N 1
ATOM 3690 C CA . LYS B 1 109 ? -1.549 33.438 23.094 1 98.69 109 LYS B CA 1
ATOM 3691 C C . LYS B 1 109 ? -2.062 32.25 22.297 1 98.69 109 LYS B C 1
ATOM 3693 O O . LYS B 1 109 ? -1.483 31.172 22.344 1 98.69 109 LYS B O 1
ATOM 3698 N N . PRO B 1 110 ? -3.207 32.406 21.594 1 98.88 110 PRO B N 1
ATOM 3699 C CA . PRO B 1 110 ? -3.664 31.359 20.672 1 98.88 110 PRO B CA 1
ATOM 3700 C C . PRO B 1 110 ? -2.582 30.922 19.688 1 98.88 110 PRO B C 1
ATOM 3702 O O . PRO B 1 110 ? -1.764 31.75 19.266 1 98.88 110 PRO B O 1
ATOM 3705 N N . VAL B 1 111 ? -2.629 29.578 19.312 1 98.94 111 VAL B N 1
ATOM 3706 C CA . VAL B 1 111 ? -1.517 29.062 18.531 1 98.94 111 VAL B CA 1
ATOM 3707 C C . VAL B 1 111 ? -2.051 28.203 17.391 1 98.94 111 VAL B C 1
ATOM 3709 O O . VAL B 1 111 ? -2.959 27.391 17.594 1 98.94 111 VAL B O 1
ATOM 3712 N N . LEU B 1 112 ? -1.557 28.391 16.172 1 98.94 112 LEU B N 1
ATOM 3713 C CA . LEU B 1 112 ? -1.526 27.438 15.062 1 98.94 112 LEU B CA 1
ATOM 3714 C C . LEU B 1 112 ? -0.11 26.922 14.828 1 98.94 112 LEU B C 1
ATOM 3716 O O . LEU B 1 112 ? 0.763 27.688 14.391 1 98.94 112 LEU B O 1
ATOM 3720 N N . CYS B 1 113 ? 0.138 25.688 15.117 1 98.94 113 CYS B N 1
ATOM 3721 C CA . CYS B 1 113 ? 1.482 25.125 15.047 1 98.94 113 CYS B CA 1
ATOM 3722 C C . CYS B 1 113 ? 1.633 24.203 13.836 1 98.94 113 CYS B C 1
ATOM 3724 O O . CYS B 1 113 ? 0.785 23.344 13.594 1 98.94 113 CYS B O 1
ATOM 3726 N N . GLU B 1 114 ? 2.666 24.297 13.125 1 98.56 114 GLU B N 1
ATOM 3727 C CA . GLU B 1 114 ? 2.963 23.5 11.938 1 98.56 114 GLU B CA 1
ATOM 3728 C C . GLU B 1 114 ? 2.986 22.016 12.273 1 98.56 114 GLU B C 1
ATOM 3730 O O . GLU B 1 114 ? 3.291 21.625 13.398 1 98.56 114 GLU B O 1
ATOM 3735 N N . LYS B 1 115 ? 2.684 21.219 11.297 1 98.19 115 LYS B N 1
ATOM 3736 C CA . LYS B 1 115 ? 2.811 19.766 11.367 1 98.19 115 LYS B CA 1
ATOM 3737 C C . LYS B 1 115 ? 4.25 19.328 11.125 1 98.19 115 LYS B C 1
ATOM 3739 O O . LYS B 1 115 ? 5 20.016 10.422 1 98.19 115 LYS B O 1
ATOM 3744 N N . ALA B 1 116 ? 4.738 18.297 11.492 1 97.31 116 ALA B N 1
ATOM 3745 C CA . ALA B 1 116 ? 4.086 17.484 12.508 1 97.31 116 ALA B CA 1
ATOM 3746 C C . ALA B 1 116 ? 3.943 18.25 13.82 1 97.31 116 ALA B C 1
ATOM 3748 O O . ALA B 1 116 ? 4.812 19.047 14.18 1 97.31 116 ALA B O 1
ATOM 3749 N N . PHE B 1 117 ? 2.992 17.953 14.539 1 98.25 117 PHE B N 1
ATOM 3750 C CA . PHE B 1 117 ? 2.613 18.797 15.664 1 98.25 117 PHE B CA 1
ATOM 3751 C C . PHE B 1 117 ? 3.758 18.906 16.672 1 98.25 117 PHE B C 1
ATOM 3753 O O . PHE B 1 117 ? 4.152 20.016 17.047 1 98.25 117 PHE B O 1
ATOM 3760 N N . THR B 1 118 ? 4.238 17.812 17.109 1 98.5 118 THR B N 1
ATOM 3761 C CA . THR B 1 118 ? 5.387 17.688 18 1 98.5 118 THR B CA 1
ATOM 3762 C C . THR B 1 118 ? 6.215 16.453 17.641 1 98.5 118 THR B C 1
ATOM 3764 O O . THR B 1 118 ? 5.965 15.805 16.641 1 98.5 118 THR B O 1
ATOM 3767 N N . MET B 1 119 ? 7.234 16.188 18.469 1 97.75 119 MET B N 1
ATOM 3768 C CA . MET B 1 119 ? 8.117 15.055 18.188 1 97.75 119 MET B CA 1
ATOM 3769 C C . MET B 1 119 ? 7.426 13.727 18.516 1 97.75 119 MET B C 1
ATOM 3771 O O . MET B 1 119 ? 7.781 12.688 17.953 1 97.75 119 MET B O 1
ATOM 3775 N N . ASN B 1 120 ? 6.516 13.766 19.453 1 98 120 ASN B N 1
ATOM 3776 C CA . ASN B 1 120 ? 5.82 12.539 19.859 1 98 120 ASN B CA 1
ATOM 3777 C C . ASN B 1 120 ? 4.473 12.852 20.5 1 98 120 ASN B C 1
ATOM 3779 O O . ASN B 1 120 ? 4.129 14.016 20.703 1 98 120 ASN B O 1
ATOM 3783 N N . ALA B 1 121 ? 3.713 11.812 20.75 1 98.69 121 ALA B N 1
ATOM 3784 C CA . ALA B 1 121 ? 2.357 11.938 21.266 1 98.69 121 ALA B CA 1
ATOM 3785 C C . ALA B 1 121 ? 2.371 12.516 22.688 1 98.69 121 ALA B C 1
ATOM 3787 O O . ALA B 1 121 ? 1.46 13.258 23.062 1 98.69 121 ALA B O 1
ATOM 3788 N N . ALA B 1 122 ? 3.377 12.195 23.438 1 98.75 122 ALA B N 1
ATOM 3789 C CA . ALA B 1 122 ? 3.451 12.695 24.812 1 98.75 122 ALA B CA 1
ATOM 3790 C C . ALA B 1 122 ? 3.529 14.219 24.828 1 98.75 122 ALA B C 1
ATOM 3792 O O . ALA B 1 122 ? 2.84 14.867 25.625 1 98.75 122 ALA B O 1
ATOM 3793 N N . GLN B 1 123 ? 4.32 14.781 24 1 98.81 123 GLN B N 1
ATOM 3794 C CA . GLN B 1 123 ? 4.434 16.234 23.891 1 98.81 123 GLN B CA 1
ATOM 3795 C C . GLN B 1 123 ? 3.117 16.844 23.422 1 98.81 123 GLN B C 1
ATOM 3797 O O . GLN B 1 123 ? 2.688 17.875 23.953 1 98.81 123 GLN B O 1
ATOM 3802 N N . THR B 1 124 ? 2.518 16.25 22.453 1 98.88 124 THR B N 1
ATOM 3803 C CA . THR B 1 124 ? 1.229 16.734 21.953 1 98.88 124 THR B CA 1
ATOM 3804 C C . THR B 1 124 ? 0.19 16.719 23.078 1 98.88 124 THR B C 1
ATOM 3806 O O . THR B 1 124 ? -0.526 17.703 23.281 1 98.88 124 THR B O 1
ATOM 3809 N N . SER B 1 125 ? 0.149 15.609 23.766 1 98.88 125 SER B N 1
ATOM 3810 C CA . SER B 1 125 ? -0.791 15.477 24.875 1 98.88 125 SER B CA 1
ATOM 3811 C C . SER B 1 125 ? -0.567 16.562 25.922 1 98.88 125 SER B C 1
ATOM 3813 O O . SER B 1 125 ? -1.525 17.141 26.438 1 98.88 125 SER B O 1
ATOM 3815 N N . ALA B 1 126 ? 0.631 16.844 26.203 1 98.88 126 ALA B N 1
ATOM 3816 C CA . ALA B 1 126 ? 0.969 17.875 27.188 1 98.88 126 ALA B CA 1
ATOM 3817 C C . ALA B 1 126 ? 0.501 19.25 26.734 1 98.88 126 ALA B C 1
ATOM 3819 O O . ALA B 1 126 ? -0.036 20.031 27.531 1 98.88 126 ALA B O 1
ATOM 3820 N N . LEU B 1 127 ? 0.702 19.547 25.5 1 98.94 127 LEU B N 1
ATOM 3821 C CA . LEU B 1 127 ? 0.287 20.844 24.969 1 98.94 127 LEU B CA 1
ATOM 3822 C C . LEU B 1 127 ? -1.232 20.984 24.984 1 98.94 127 LEU B C 1
ATOM 3824 O O . LEU B 1 127 ? -1.767 22.047 25.281 1 98.94 127 LEU B O 1
ATOM 3828 N N . ILE B 1 128 ? -1.904 19.906 24.609 1 98.94 128 ILE B N 1
ATOM 3829 C CA . ILE B 1 128 ? -3.363 19.906 24.641 1 98.94 128 ILE B CA 1
ATOM 3830 C C . ILE B 1 128 ? -3.857 20.172 26.062 1 98.94 128 ILE B C 1
ATOM 3832 O O . ILE B 1 128 ? -4.758 20.984 26.266 1 98.94 128 ILE B O 1
ATOM 3836 N N . SER B 1 129 ? -3.277 19.5 26.984 1 98.81 129 SER B N 1
ATOM 3837 C CA . SER B 1 129 ? -3.633 19.703 28.391 1 98.81 129 SER B CA 1
ATOM 3838 C C . SER B 1 129 ? -3.406 21.141 28.812 1 98.81 129 SER B C 1
ATOM 3840 O O . SER B 1 129 ? -4.242 21.734 29.5 1 98.81 129 SER B O 1
ATOM 3842 N N . LEU B 1 130 ? -2.295 21.688 28.422 1 98.81 130 LEU B N 1
ATOM 3843 C CA . LEU B 1 130 ? -1.974 23.078 28.75 1 98.81 130 LEU B CA 1
ATOM 3844 C C . LEU B 1 130 ? -2.967 24.031 28.109 1 98.81 130 LEU B C 1
ATOM 3846 O O . LEU B 1 130 ? -3.408 25 28.75 1 98.81 130 LEU B O 1
ATOM 3850 N N . SER B 1 131 ? -3.271 23.828 26.875 1 98.88 131 SER B N 1
ATOM 3851 C CA . SER B 1 131 ? -4.266 24.641 26.188 1 98.88 131 SER B CA 1
ATOM 3852 C C . SER B 1 131 ? -5.59 24.656 26.938 1 98.88 131 SER B C 1
ATOM 3854 O O . SER B 1 131 ? -6.191 25.719 27.141 1 98.88 131 SER B O 1
ATOM 3856 N N . LYS B 1 132 ? -6.031 23.516 27.375 1 98.5 132 LYS B N 1
ATOM 3857 C CA . LYS B 1 132 ? -7.281 23.391 28.125 1 98.5 132 LYS B CA 1
ATOM 3858 C C . LYS B 1 132 ? -7.191 24.109 29.469 1 98.5 132 LYS B C 1
ATOM 3860 O O . LYS B 1 132 ? -8.102 24.844 29.844 1 98.5 132 LYS B O 1
ATOM 3865 N N . SER B 1 133 ? -6.102 23.922 30.109 1 98.25 133 SER B N 1
ATOM 3866 C CA . SER B 1 133 ? -5.949 24.5 31.438 1 98.25 133 SER B CA 1
ATOM 3867 C C . SER B 1 133 ? -5.898 26.016 31.391 1 98.25 133 SER B C 1
ATOM 3869 O O . SER B 1 133 ? -6.352 26.703 32.312 1 98.25 133 SER B O 1
ATOM 3871 N N . THR B 1 134 ? -5.414 26.562 30.328 1 97.75 134 THR B N 1
ATOM 3872 C CA . THR B 1 134 ? -5.301 28.016 30.203 1 97.75 134 THR B CA 1
ATOM 3873 C C . THR B 1 134 ? -6.457 28.562 29.375 1 97.75 134 THR B C 1
ATOM 3875 O O . THR B 1 134 ? -6.566 29.781 29.188 1 97.75 134 THR B O 1
ATOM 3878 N N . THR B 1 135 ? -7.309 27.672 28.875 1 98.31 135 THR B N 1
ATOM 3879 C CA . THR B 1 135 ? -8.398 28.031 27.969 1 98.31 135 THR B CA 1
ATOM 3880 C C . THR B 1 135 ? -7.887 28.859 26.797 1 98.31 135 THR B C 1
ATOM 3882 O O . THR B 1 135 ? -8.453 29.906 26.469 1 98.31 135 THR B O 1
ATOM 3885 N N . THR B 1 136 ? -6.801 28.469 26.266 1 98.81 136 THR B N 1
ATOM 3886 C CA . THR B 1 136 ? -6.156 29.141 25.141 1 98.81 136 THR B CA 1
ATOM 3887 C C . THR B 1 136 ? -6.25 28.312 23.875 1 98.81 136 THR B C 1
ATOM 3889 O O . THR B 1 136 ? -6.016 27.094 23.906 1 98.81 136 THR B O 1
ATOM 3892 N N . PHE B 1 137 ? -6.559 28.875 22.766 1 98.88 137 PHE B N 1
ATOM 3893 C CA . PHE B 1 137 ? -6.742 28.219 21.469 1 98.88 137 PHE B CA 1
ATOM 3894 C C . PHE B 1 137 ? -5.461 27.531 21.016 1 98.88 137 PHE B C 1
ATOM 3896 O O . PHE B 1 137 ? -4.367 28.094 21.156 1 98.88 137 PHE B O 1
ATOM 3903 N N . LEU B 1 138 ? -5.617 26.297 20.531 1 98.94 138 LEU B N 1
ATOM 3904 C CA . LEU B 1 138 ? -4.523 25.5 19.969 1 98.94 138 LEU B CA 1
ATOM 3905 C C . LEU B 1 138 ? -4.988 24.719 18.766 1 98.94 138 LEU B C 1
ATOM 3907 O O . LEU B 1 138 ? -6.07 24.125 18.766 1 98.94 138 LEU B O 1
ATOM 3911 N N . ALA B 1 139 ? -4.156 24.75 17.719 1 98.94 139 ALA B N 1
ATOM 3912 C CA . ALA B 1 139 ? -4.457 23.953 16.531 1 98.94 139 ALA B CA 1
ATOM 3913 C C . ALA B 1 139 ? -3.178 23.5 15.836 1 98.94 139 ALA B C 1
ATOM 3915 O O . ALA B 1 139 ? -2.129 24.141 15.977 1 98.94 139 ALA B O 1
ATOM 3916 N N . GLU B 1 140 ? -3.311 22.344 15.219 1 98.94 140 GLU B N 1
ATOM 3917 C CA . GLU B 1 140 ? -2.242 21.859 14.359 1 98.94 140 GLU B CA 1
ATOM 3918 C C . GLU B 1 140 ? -2.438 22.312 12.914 1 98.94 140 GLU B C 1
ATOM 3920 O O . GLU B 1 140 ? -3.537 22.203 12.367 1 98.94 140 GLU B O 1
ATOM 3925 N N . ALA B 1 141 ? -1.357 22.797 12.344 1 98.75 141 ALA B N 1
ATOM 3926 C CA . ALA B 1 141 ? -1.374 23.25 10.953 1 98.75 141 ALA B CA 1
ATOM 3927 C C . ALA B 1 141 ? -1.115 22.094 9.992 1 98.75 141 ALA B C 1
ATOM 3929 O O . ALA B 1 141 ? -0.173 22.141 9.195 1 98.75 141 ALA B O 1
ATOM 3930 N N . LEU B 1 142 ? -1.915 21.094 10.055 1 98.56 142 LEU B N 1
ATOM 3931 C CA . LEU B 1 142 ? -2.02 20.094 9.008 1 98.56 142 LEU B CA 1
ATOM 3932 C C . LEU B 1 142 ? -2.949 20.562 7.895 1 98.56 142 LEU B C 1
ATOM 3934 O O . LEU B 1 142 ? -4.117 20.156 7.844 1 98.56 142 LEU B O 1
ATOM 3938 N N . TRP B 1 143 ? -2.422 21.266 6.992 1 98.5 143 TRP B N 1
ATOM 3939 C CA . TRP B 1 143 ? -3.199 22.125 6.102 1 98.5 143 TRP B CA 1
ATOM 3940 C C . TRP B 1 143 ? -4.168 21.297 5.262 1 98.5 143 TRP B C 1
ATOM 3942 O O . TRP B 1 143 ? -5.254 21.766 4.91 1 98.5 143 TRP B O 1
ATOM 3952 N N . THR B 1 144 ? -3.85 20.016 5.023 1 98.62 144 THR B N 1
ATOM 3953 C CA . THR B 1 144 ? -4.715 19.125 4.258 1 98.62 144 THR B CA 1
ATOM 3954 C C . THR B 1 144 ? -6.102 19.047 4.887 1 98.62 144 THR B C 1
ATOM 3956 O O . THR B 1 144 ? -7.102 18.906 4.18 1 98.62 144 THR B O 1
ATOM 3959 N N . ARG B 1 145 ? -6.184 19.172 6.16 1 98.62 145 ARG B N 1
ATOM 3960 C CA . ARG B 1 145 ? -7.441 19.016 6.883 1 98.62 145 ARG B CA 1
ATOM 3961 C C . ARG B 1 145 ? -8.32 20.25 6.742 1 98.62 145 ARG B C 1
ATOM 3963 O O . ARG B 1 145 ? -9.5 20.219 7.09 1 98.62 145 ARG B O 1
ATOM 3970 N N . TYR B 1 146 ? -7.777 21.344 6.234 1 98.62 146 TYR B N 1
ATOM 3971 C CA . TYR B 1 146 ? -8.516 22.594 6.23 1 98.62 146 TYR B CA 1
ATOM 3972 C C . TYR B 1 146 ? -9.016 22.938 4.832 1 98.62 146 TYR B C 1
ATOM 3974 O O . TYR B 1 146 ? -9.773 23.891 4.648 1 98.62 146 TYR B O 1
ATOM 3982 N N . PHE B 1 147 ? -8.633 22.125 3.838 1 98.5 147 PHE B N 1
ATOM 3983 C CA . PHE B 1 147 ? -9.094 22.359 2.475 1 98.5 147 PHE B CA 1
ATOM 3984 C C . PHE B 1 147 ? -10.578 22.062 2.346 1 98.5 147 PHE B C 1
ATOM 3986 O O . PHE B 1 147 ? -11.07 21.078 2.912 1 98.5 147 PHE B O 1
ATOM 3993 N N . PRO B 1 148 ? -11.312 22.844 1.528 1 97.81 148 PRO B N 1
ATOM 3994 C CA . PRO B 1 148 ? -12.734 22.562 1.283 1 97.81 148 PRO B CA 1
ATOM 3995 C C . PRO B 1 148 ? -12.969 21.156 0.753 1 97.81 148 PRO B C 1
ATOM 3997 O O . PRO B 1 148 ? -13.953 20.516 1.116 1 97.81 148 PRO B O 1
ATOM 4000 N N . ILE B 1 149 ? -12.117 20.625 -0.035 1 98.5 149 ILE B N 1
ATOM 4001 C CA . ILE B 1 149 ? -12.266 19.297 -0.608 1 98.5 149 ILE B CA 1
ATOM 4002 C C . ILE B 1 149 ? -12.234 18.25 0.503 1 98.5 149 ILE B C 1
ATOM 4004 O O . ILE B 1 149 ? -12.969 17.266 0.456 1 98.5 149 ILE B O 1
ATOM 4008 N N . THR B 1 150 ? -11.391 18.406 1.502 1 98.62 150 THR B N 1
ATOM 4009 C CA . THR B 1 150 ? -11.266 17.422 2.574 1 98.62 150 THR B CA 1
ATOM 4010 C C . THR B 1 150 ? -12.547 17.359 3.4 1 98.62 150 THR B C 1
ATOM 4012 O O . THR B 1 150 ? -13.031 16.281 3.723 1 98.62 150 THR B O 1
ATOM 4015 N N . SER B 1 151 ? -13.102 18.516 3.742 1 97.81 151 SER B N 1
ATOM 4016 C CA . SER B 1 151 ? -14.383 18.547 4.441 1 97.81 151 SER B CA 1
ATOM 4017 C C . SER B 1 151 ? -15.484 17.906 3.602 1 97.81 151 SER B C 1
ATOM 4019 O O . SER B 1 151 ? -16.344 17.203 4.129 1 97.81 151 SER B O 1
ATOM 4021 N N . HIS B 1 152 ? -15.453 18.25 2.332 1 98.44 152 HIS B N 1
ATOM 4022 C CA . HIS B 1 152 ? -16.438 17.656 1.42 1 98.44 152 HIS B CA 1
ATOM 4023 C C . HIS B 1 152 ? -16.328 16.141 1.403 1 98.44 152 HIS B C 1
ATOM 4025 O O . HIS B 1 152 ? -17.344 15.438 1.514 1 98.44 152 HIS B O 1
ATOM 4031 N N . ILE B 1 153 ? -15.148 15.594 1.298 1 98.75 153 ILE B N 1
ATOM 4032 C CA . ILE B 1 153 ? -14.914 14.156 1.276 1 98.75 153 ILE B CA 1
ATOM 4033 C C . ILE B 1 153 ? -15.352 13.539 2.605 1 98.75 153 ILE B C 1
ATOM 4035 O O . ILE B 1 153 ? -15.961 12.469 2.635 1 98.75 153 ILE B O 1
ATOM 4039 N N . TYR B 1 154 ? -15.031 14.203 3.719 1 98.44 154 TYR B N 1
ATOM 4040 C CA . TYR B 1 154 ? -15.492 13.734 5.02 1 98.44 154 TYR B CA 1
ATOM 4041 C C . TYR B 1 154 ? -17 13.562 5.031 1 98.44 154 TYR B C 1
ATOM 4043 O O . TYR B 1 154 ? -17.516 12.539 5.492 1 98.44 154 TYR B O 1
ATOM 4051 N N . THR B 1 155 ? -17.688 14.555 4.531 1 98.31 155 THR B N 1
ATOM 4052 C CA . THR B 1 155 ? -19.141 14.508 4.473 1 98.31 155 THR B CA 1
ATOM 4053 C C . THR B 1 155 ? -19.609 13.352 3.6 1 98.31 155 THR B C 1
ATOM 4055 O O . THR B 1 155 ? -20.547 12.625 3.967 1 98.31 155 THR B O 1
ATOM 4058 N N . LEU B 1 156 ? -19.016 13.172 2.439 1 98.38 156 LEU B N 1
ATOM 4059 C CA . LEU B 1 156 ? -19.359 12.086 1.528 1 98.38 156 LEU B CA 1
ATOM 4060 C C . LEU B 1 156 ? -19.219 10.734 2.221 1 98.38 156 LEU B C 1
ATOM 4062 O O . LEU B 1 156 ? -20.078 9.867 2.08 1 98.38 156 LEU B O 1
ATOM 4066 N N . LEU B 1 157 ? -18.141 10.555 2.984 1 98.38 157 LEU B N 1
ATOM 4067 C CA . LEU B 1 157 ? -17.812 9.258 3.566 1 98.38 157 LEU B CA 1
ATOM 4068 C C . LEU B 1 157 ? -18.672 8.969 4.793 1 98.38 157 LEU B C 1
ATOM 4070 O O . LEU B 1 157 ? -19.156 7.848 4.965 1 98.38 157 LEU B O 1
ATOM 4074 N N . HIS B 1 158 ? -18.906 10 5.641 1 97.56 158 HIS B N 1
ATOM 4075 C CA . HIS B 1 158 ? -19.406 9.695 6.98 1 97.56 158 HIS B CA 1
ATOM 4076 C C . HIS B 1 158 ? -20.828 10.203 7.168 1 97.56 158 HIS B C 1
ATOM 4078 O O . HIS B 1 158 ? -21.594 9.633 7.945 1 97.56 158 HIS B O 1
ATOM 4084 N N . THR B 1 159 ? -21.125 11.297 6.559 1 97.62 159 THR B N 1
ATOM 4085 C CA . THR B 1 159 ? -22.469 11.82 6.664 1 97.62 159 THR B CA 1
ATOM 4086 C C . THR B 1 159 ? -23.391 11.18 5.621 1 97.62 159 THR B C 1
ATOM 4088 O O . THR B 1 159 ? -24.422 10.602 5.965 1 97.62 159 THR B O 1
ATOM 4091 N N . GLN B 1 160 ? -22.953 11.219 4.371 1 97.88 160 GLN B N 1
ATOM 4092 C CA . GLN B 1 160 ? -23.766 10.68 3.281 1 97.88 160 GLN B CA 1
ATOM 4093 C C . GLN B 1 160 ? -23.547 9.172 3.129 1 97.88 160 GLN B C 1
ATOM 4095 O O . GLN B 1 160 ? -24.359 8.484 2.492 1 97.88 160 GLN B O 1
ATOM 4100 N N . ARG B 1 161 ? -22.469 8.68 3.633 1 97.5 161 ARG B N 1
ATOM 4101 C CA . ARG B 1 161 ? -22.109 7.27 3.566 1 97.5 161 ARG B CA 1
ATOM 4102 C C . ARG B 1 161 ? -22.141 6.766 2.129 1 97.5 161 ARG B C 1
ATOM 4104 O O . ARG B 1 161 ? -22.688 5.703 1.85 1 97.5 161 ARG B O 1
ATOM 4111 N N . ALA B 1 162 ? -21.5 7.578 1.296 1 97.19 162 ALA B N 1
ATOM 4112 C CA . ALA B 1 162 ? -21.547 7.324 -0.143 1 97.19 162 ALA B CA 1
ATOM 4113 C C . ALA B 1 162 ? -20.891 5.988 -0.484 1 97.19 162 ALA B C 1
ATOM 4115 O O . ALA B 1 162 ? -21.266 5.344 -1.47 1 97.19 162 ALA B O 1
ATOM 4116 N N . LEU B 1 163 ? -19.984 5.469 0.325 1 96.88 163 LEU B N 1
ATOM 4117 C CA . LEU B 1 163 ? -19.266 4.234 0.039 1 96.88 163 LEU B CA 1
ATOM 4118 C C . LEU B 1 163 ? -19.781 3.088 0.902 1 96.88 163 LEU B C 1
ATOM 4120 O O . LEU B 1 163 ? -19.266 1.971 0.831 1 96.88 163 LEU B O 1
ATOM 4124 N N . GLY B 1 164 ? -20.812 3.35 1.697 1 95.88 164 GLY B N 1
ATOM 4125 C CA . GLY B 1 164 ? -21.172 2.363 2.705 1 95.88 164 GLY B CA 1
ATOM 4126 C C . GLY B 1 164 ? -20.062 2.115 3.711 1 95.88 164 GLY B C 1
ATOM 4127 O O . GLY B 1 164 ? -19.359 3.045 4.117 1 95.88 164 GLY B O 1
ATOM 4128 N N . LYS B 1 165 ? -20 0.858 4.133 1 95.06 165 LYS B N 1
ATOM 4129 C CA . LYS B 1 165 ? -18.891 0.503 5.027 1 95.06 165 LYS B CA 1
ATOM 4130 C C . LYS B 1 165 ? -17.547 0.575 4.301 1 95.06 165 LYS B C 1
ATOM 4132 O O . LYS B 1 165 ? -17.391 0.006 3.219 1 95.06 165 LYS B O 1
ATOM 4137 N N . ILE B 1 166 ? -16.609 1.308 4.852 1 97.19 166 ILE B N 1
ATOM 4138 C CA . ILE B 1 166 ? -15.273 1.38 4.266 1 97.19 166 ILE B CA 1
ATOM 4139 C C . ILE B 1 166 ? -14.469 0.147 4.668 1 97.19 166 ILE B C 1
ATOM 4141 O O . ILE B 1 166 ? -14.414 -0.212 5.848 1 97.19 166 ILE B O 1
ATOM 4145 N N . HIS B 1 167 ? -13.805 -0.515 3.688 1 96.06 167 HIS B N 1
ATOM 4146 C CA . HIS B 1 167 ? -13.07 -1.747 3.936 1 96.06 167 HIS B CA 1
ATOM 4147 C C . HIS B 1 167 ? -11.562 -1.487 3.982 1 96.06 167 HIS B C 1
ATOM 4149 O O . HIS B 1 167 ? -10.844 -2.123 4.754 1 96.06 167 HIS B O 1
ATOM 4155 N N . ARG B 1 168 ? -11.164 -0.6 3.16 1 97.75 168 ARG B N 1
ATOM 4156 C CA . ARG B 1 168 ? -9.719 -0.399 3.193 1 97.75 168 ARG B CA 1
ATOM 4157 C C . ARG B 1 168 ? -9.336 0.941 2.572 1 97.75 168 ARG B C 1
ATOM 4159 O O . ARG B 1 168 ? -10.102 1.506 1.786 1 97.75 168 ARG B O 1
ATOM 4166 N N . VAL B 1 169 ? -8.211 1.445 2.943 1 98.62 169 VAL B N 1
ATOM 4167 C CA . VAL B 1 169 ? -7.594 2.676 2.457 1 98.62 169 VAL B CA 1
ATOM 4168 C C . VAL B 1 169 ? -6.148 2.404 2.049 1 98.62 169 VAL B C 1
ATOM 4170 O O . VAL B 1 169 ? -5.422 1.692 2.75 1 98.62 169 VAL B O 1
ATOM 4173 N N . SER B 1 170 ? -5.742 2.805 0.91 1 98.44 170 SER B N 1
ATOM 4174 C CA . SER B 1 170 ? -4.344 2.891 0.505 1 98.44 170 SER B CA 1
ATOM 4175 C C . SER B 1 170 ? -3.926 4.336 0.264 1 98.44 170 SER B C 1
ATOM 4177 O O . SER B 1 170 ? -4.59 5.066 -0.478 1 98.44 170 SER B O 1
ATOM 4179 N N . SER B 1 171 ? -2.902 4.762 0.87 1 98.56 171 SER B N 1
ATOM 4180 C CA . SER B 1 171 ? -2.471 6.152 0.788 1 98.56 171 SER B CA 1
ATOM 4181 C C . SER B 1 171 ? -0.95 6.258 0.742 1 98.56 171 SER B C 1
ATOM 4183 O O . SER B 1 171 ? -0.252 5.57 1.49 1 98.56 171 SER B O 1
ATOM 4185 N N . ASP B 1 172 ? -0.446 7.102 -0.162 1 98.25 172 ASP B N 1
ATOM 4186 C CA . ASP B 1 172 ? 0.988 7.281 -0.373 1 98.25 172 ASP B CA 1
ATOM 4187 C C . ASP B 1 172 ? 1.329 8.75 -0.617 1 98.25 172 ASP B C 1
ATOM 4189 O O . ASP B 1 172 ? 0.628 9.438 -1.36 1 98.25 172 ASP B O 1
ATOM 4193 N N . LEU B 1 173 ? 2.277 9.234 0.06 1 97.88 173 LEU B N 1
ATOM 4194 C CA . LEU B 1 173 ? 2.961 10.469 -0.306 1 97.88 173 LEU B CA 1
ATOM 4195 C C . LEU B 1 173 ? 4.473 10.297 -0.217 1 97.88 173 LEU B C 1
ATOM 4197 O O . LEU B 1 173 ? 5.023 10.172 0.879 1 97.88 173 LEU B O 1
ATOM 4201 N N . SER B 1 174 ? 5.027 10.32 -1.316 1 95.19 174 SER B N 1
ATOM 4202 C CA . SER B 1 174 ? 6.473 10.195 -1.451 1 95.19 174 SER B CA 1
ATOM 4203 C C . SER B 1 174 ? 7.039 11.266 -2.379 1 95.19 174 SER B C 1
ATOM 4205 O O . SER B 1 174 ? 6.426 11.602 -3.391 1 95.19 174 SER B O 1
ATOM 4207 N N . LEU B 1 175 ? 8.055 11.781 -1.913 1 90.31 175 LEU B N 1
ATOM 4208 C CA . LEU B 1 175 ? 8.75 12.828 -2.648 1 90.31 175 LEU B CA 1
ATOM 4209 C C . LEU B 1 175 ? 10.211 12.461 -2.871 1 90.31 175 LEU B C 1
ATOM 4211 O O . LEU B 1 175 ? 10.828 11.797 -2.029 1 90.31 175 LEU B O 1
ATOM 4215 N N . ASP B 1 176 ? 10.672 12.789 -4.012 1 85.94 176 ASP B N 1
ATOM 4216 C CA . ASP B 1 176 ? 12.086 12.555 -4.277 1 85.94 176 ASP B CA 1
ATOM 4217 C C . ASP B 1 176 ? 12.922 13.797 -3.941 1 85.94 176 ASP B C 1
ATOM 4219 O O . ASP B 1 176 ? 13.094 14.68 -4.785 1 85.94 176 ASP B O 1
ATOM 4223 N N . PHE B 1 177 ? 13.266 13.789 -2.76 1 76.5 177 PHE B N 1
ATOM 4224 C CA . PHE B 1 177 ? 14.141 14.875 -2.34 1 76.5 177 PHE B CA 1
ATOM 4225 C C . PHE B 1 177 ? 15.602 14.539 -2.609 1 76.5 177 PHE B C 1
ATOM 4227 O O . PHE B 1 177 ? 16.188 13.703 -1.915 1 76.5 177 PHE B O 1
ATOM 4234 N N . ALA B 1 178 ? 16.047 14.797 -3.918 1 60.69 178 ALA B N 1
ATOM 4235 C CA . ALA B 1 178 ? 17.422 14.547 -4.34 1 60.69 178 ALA B CA 1
ATOM 4236 C C . ALA B 1 178 ? 18.406 15.383 -3.529 1 60.69 178 ALA B C 1
ATOM 4238 O O . ALA B 1 178 ? 19.562 15.531 -3.914 1 60.69 178 ALA B O 1
ATOM 4239 N N . VAL B 1 179 ? 17.906 15.977 -2.627 1 54.09 179 VAL B N 1
ATOM 4240 C CA . VAL B 1 179 ? 18.812 16.891 -1.936 1 54.09 179 VAL B CA 1
ATOM 4241 C C . VAL B 1 179 ? 19.75 16.094 -1.036 1 54.09 179 VAL B C 1
ATOM 4243 O O . VAL B 1 179 ? 19.406 15.008 -0.567 1 54.09 179 VAL B O 1
ATOM 4246 N N . ASN B 1 180 ? 21.062 16.281 -1.261 1 54.16 180 ASN B N 1
ATOM 4247 C CA . ASN B 1 180 ? 22.141 15.711 -0.457 1 54.16 180 ASN B CA 1
ATOM 4248 C C . ASN B 1 180 ? 21.984 16.078 1.019 1 54.16 180 ASN B C 1
ATOM 4250 O O . ASN B 1 180 ? 21.688 17.219 1.356 1 54.16 180 ASN B O 1
ATOM 4254 N N . LEU B 1 181 ? 21.734 14.992 1.962 1 51.5 181 LEU B N 1
ATOM 4255 C CA . LEU B 1 181 ? 22.125 15.234 3.342 1 51.5 181 LEU B CA 1
ATOM 4256 C C . LEU B 1 181 ? 23.562 15.758 3.408 1 51.5 181 LEU B C 1
ATOM 4258 O O . LEU B 1 181 ? 24.359 15.508 2.502 1 51.5 181 LEU B O 1
ATOM 4262 N N . PRO B 1 182 ? 23.609 16.609 4.676 1 53.62 182 PRO B N 1
ATOM 4263 C CA . PRO B 1 182 ? 22.828 17.016 5.848 1 53.62 182 PRO B CA 1
ATOM 4264 C C . PRO B 1 182 ? 22.047 18.312 5.613 1 53.62 182 PRO B C 1
ATOM 4266 O O . PRO B 1 182 ? 21.375 18.797 6.52 1 53.62 182 PRO B O 1
ATOM 4269 N N . ASN B 1 183 ? 22.031 18.656 4.441 1 61.97 183 ASN B N 1
ATOM 4270 C CA . ASN B 1 183 ? 21.812 20.109 4.402 1 61.97 183 ASN B CA 1
ATOM 4271 C C . ASN B 1 183 ? 20.328 20.438 4.293 1 61.97 183 ASN B C 1
ATOM 4273 O O . ASN B 1 183 ? 19.953 21.594 4.043 1 61.97 183 ASN B O 1
ATOM 4277 N N . HIS B 1 184 ? 19.578 19.391 4.441 1 74 184 HIS B N 1
ATOM 4278 C CA . HIS B 1 184 ? 18.172 19.766 4.414 1 74 184 HIS B CA 1
ATOM 4279 C C . HIS B 1 184 ? 17.422 19.141 5.586 1 74 184 HIS B C 1
ATOM 4281 O O . HIS B 1 184 ? 17.453 17.922 5.773 1 74 184 HIS B O 1
ATOM 4287 N N . GLY B 1 185 ? 16.766 19.984 6.305 1 82.06 185 GLY B N 1
ATOM 4288 C CA . GLY B 1 185 ? 16.094 19.609 7.539 1 82.06 185 GLY B CA 1
ATOM 4289 C C . GLY B 1 185 ? 15.117 18.453 7.359 1 82.06 185 GLY B C 1
ATOM 4290 O O . GLY B 1 185 ? 14.875 17.688 8.297 1 82.06 185 GLY B O 1
ATOM 4291 N N . ILE B 1 186 ? 14.773 18.25 6.137 1 83.88 186 ILE B N 1
ATOM 4292 C CA . ILE B 1 186 ? 13.727 17.266 5.891 1 83.88 186 ILE B CA 1
ATOM 4293 C C . ILE B 1 186 ? 14.273 15.852 6.133 1 83.88 186 ILE B C 1
ATOM 4295 O O . ILE B 1 186 ? 13.516 14.922 6.391 1 83.88 186 ILE B O 1
ATOM 4299 N N . LYS B 1 187 ? 15.594 15.727 6.098 1 86 187 LYS B N 1
ATOM 4300 C CA . LYS B 1 187 ? 16.219 14.414 6.281 1 86 187 LYS B CA 1
ATOM 4301 C C . LYS B 1 187 ? 16.891 14.312 7.645 1 86 187 LYS B C 1
ATOM 4303 O O . LYS B 1 187 ? 17.375 13.25 8.023 1 86 187 LYS B O 1
ATOM 4308 N N . ASP B 1 188 ? 16.906 15.391 8.391 1 88 188 ASP B N 1
ATOM 4309 C CA . ASP B 1 188 ? 17.672 15.484 9.633 1 88 188 ASP B CA 1
ATOM 4310 C C . ASP B 1 188 ? 16.828 15.055 10.836 1 88 188 ASP B C 1
ATOM 4312 O O . ASP B 1 188 ? 15.898 15.75 11.219 1 88 188 ASP B O 1
ATOM 4316 N N . PRO B 1 189 ? 17.219 13.938 11.5 1 89.5 189 PRO B N 1
ATOM 4317 C CA . PRO B 1 189 ? 16.422 13.484 12.641 1 89.5 189 PRO B CA 1
ATOM 4318 C C . PRO B 1 189 ? 16.469 14.461 13.82 1 89.5 189 PRO B C 1
ATOM 4320 O O . PRO B 1 189 ? 15.57 14.461 14.656 1 89.5 189 PRO B O 1
ATOM 4323 N N . LEU B 1 190 ? 17.422 15.305 13.852 1 89.75 190 LEU B N 1
ATOM 4324 C CA . LEU B 1 190 ? 17.609 16.219 14.984 1 89.75 190 LEU B CA 1
ATOM 4325 C C . LEU B 1 190 ? 16.578 17.344 14.953 1 89.75 190 LEU B C 1
ATOM 4327 O O . LEU B 1 190 ? 16.359 18.016 15.969 1 89.75 190 LEU B O 1
ATOM 4331 N N . VAL B 1 191 ? 15.953 17.5 13.852 1 90.69 191 VAL B N 1
ATOM 4332 C CA . VAL B 1 191 ? 14.969 18.562 13.758 1 90.69 191 VAL B CA 1
ATOM 4333 C C . VAL B 1 191 ? 13.617 17.984 13.352 1 90.69 191 VAL B C 1
ATOM 4335 O O . VAL B 1 191 ? 12.75 18.703 12.852 1 90.69 191 VAL B O 1
ATOM 4338 N N . GLY B 1 192 ? 13.492 16.703 13.461 1 88.06 192 GLY B N 1
ATOM 4339 C CA . GLY B 1 192 ? 12.227 16.047 13.164 1 88.06 192 GLY B CA 1
ATOM 4340 C C . GLY B 1 192 ? 12.094 15.633 11.719 1 88.06 192 GLY B C 1
ATOM 4341 O O . GLY B 1 192 ? 10.977 15.438 11.219 1 88.06 192 GLY B O 1
ATOM 4342 N N . GLY B 1 193 ? 13.211 15.555 11.062 1 90.25 193 GLY B N 1
ATOM 4343 C CA . GLY B 1 193 ? 13.203 15.086 9.688 1 90.25 193 GLY B CA 1
ATOM 4344 C C . GLY B 1 193 ? 12.984 13.594 9.562 1 90.25 193 GLY B C 1
ATOM 4345 O O . GLY B 1 193 ? 12.852 12.891 10.57 1 90.25 193 GLY B O 1
ATOM 4346 N N . GLY B 1 194 ? 12.961 13.133 8.258 1 94.31 194 GLY B N 1
ATOM 4347 C CA . GLY B 1 194 ? 12.602 11.766 7.922 1 94.31 194 GLY B CA 1
ATOM 4348 C C . GLY B 1 194 ? 11.281 11.648 7.191 1 94.31 194 GLY B C 1
ATOM 4349 O O . GLY B 1 194 ? 10.406 12.508 7.34 1 94.31 194 GLY B O 1
ATOM 4350 N N . ALA B 1 195 ? 11.141 10.602 6.512 1 96.31 195 ALA B N 1
ATOM 4351 C CA . ALA B 1 195 ? 9.953 10.43 5.68 1 96.31 195 ALA B CA 1
ATOM 4352 C C . ALA B 1 195 ? 8.688 10.43 6.531 1 96.31 195 ALA B C 1
ATOM 4354 O O . ALA B 1 195 ? 7.691 11.062 6.176 1 96.31 195 ALA B O 1
ATOM 4355 N N . LEU B 1 196 ? 8.734 9.773 7.641 1 97.75 196 LEU B N 1
ATOM 4356 C CA . LEU B 1 196 ? 7.531 9.555 8.438 1 97.75 196 LEU B CA 1
ATOM 4357 C C . LEU B 1 196 ? 6.996 10.875 8.984 1 97.75 196 LEU B C 1
ATOM 4359 O O . LEU B 1 196 ? 5.859 11.258 8.695 1 97.75 196 LEU B O 1
ATOM 4363 N N . LEU B 1 197 ? 7.805 11.625 9.664 1 95.88 197 LEU B N 1
ATOM 4364 C CA . LEU B 1 197 ? 7.309 12.828 10.328 1 95.88 197 LEU B CA 1
ATOM 4365 C C . LEU B 1 197 ? 7.141 13.969 9.328 1 95.88 197 LEU B C 1
ATOM 4367 O O . LEU B 1 197 ? 6.223 14.789 9.461 1 95.88 197 LEU B O 1
ATOM 4371 N N . ALA B 1 198 ? 7.992 13.984 8.344 1 93.56 198 ALA B N 1
ATOM 4372 C CA . ALA B 1 198 ? 7.98 15.094 7.398 1 93.56 198 ALA B CA 1
ATOM 4373 C C . ALA B 1 198 ? 6.859 14.938 6.379 1 93.56 198 ALA B C 1
ATOM 4375 O O . ALA B 1 198 ? 6.227 15.922 5.984 1 93.56 198 ALA B O 1
ATOM 4376 N N . VAL B 1 199 ? 6.648 13.711 5.953 1 95.5 199 VAL B N 1
ATOM 4377 C CA . VAL B 1 199 ? 5.719 13.555 4.836 1 95.5 199 VAL B CA 1
ATOM 4378 C C . VAL B 1 199 ? 4.676 12.492 5.176 1 95.5 199 VAL B C 1
ATOM 4380 O O . VAL B 1 199 ? 3.541 12.555 4.699 1 95.5 199 VAL B O 1
ATOM 4383 N N . GLY B 1 200 ? 5.004 11.523 6.023 1 97.94 200 GLY B N 1
ATOM 4384 C CA . GLY B 1 200 ? 4.141 10.398 6.348 1 97.94 200 GLY B CA 1
ATOM 4385 C C . GLY B 1 200 ? 2.873 10.812 7.078 1 97.94 200 GLY B C 1
ATOM 4386 O O . GLY B 1 200 ? 1.898 10.055 7.109 1 97.94 200 GLY B O 1
ATOM 4387 N N . VAL B 1 201 ? 2.836 11.984 7.637 1 98.44 201 VAL B N 1
ATOM 4388 C CA . VAL B 1 201 ? 1.657 12.484 8.336 1 98.44 201 VAL B CA 1
ATOM 4389 C C . VAL B 1 201 ? 0.491 12.609 7.355 1 98.44 201 VAL B C 1
ATOM 4391 O O . VAL B 1 201 ? -0.67 12.461 7.742 1 98.44 201 VAL B O 1
ATOM 4394 N N . TYR B 1 202 ? 0.813 12.844 6.102 1 98.62 202 TYR B N 1
ATOM 4395 C CA . TYR B 1 202 ? -0.234 13.133 5.133 1 98.62 202 TYR B CA 1
ATOM 4396 C C . TYR B 1 202 ? -0.973 11.867 4.727 1 98.62 202 TYR B C 1
ATOM 4398 O O . TYR B 1 202 ? -2.199 11.789 4.832 1 98.62 202 TYR B O 1
ATOM 4406 N N . PRO B 1 203 ? -0.226 10.828 4.305 1 98.69 203 PRO B N 1
ATOM 4407 C CA . PRO B 1 203 ? -0.992 9.617 4.012 1 98.69 203 PRO B CA 1
ATOM 4408 C C . PRO B 1 203 ? -1.716 9.062 5.238 1 98.69 203 PRO B C 1
ATOM 4410 O O . PRO B 1 203 ? -2.811 8.508 5.113 1 98.69 203 PRO B O 1
ATOM 4413 N N . LEU B 1 204 ? -1.146 9.203 6.371 1 98.81 204 LEU B N 1
ATOM 4414 C CA . LEU B 1 204 ? -1.808 8.758 7.594 1 98.81 204 LEU B CA 1
ATOM 4415 C C . LEU B 1 204 ? -3.076 9.562 7.852 1 98.81 204 LEU B C 1
ATOM 4417 O O . LEU B 1 204 ? -4.066 9.023 8.352 1 98.81 204 LEU B O 1
ATOM 4421 N N . THR B 1 205 ? -3.064 10.828 7.535 1 98.81 205 THR B N 1
ATOM 4422 C CA . THR B 1 205 ? -4.227 11.688 7.695 1 98.81 205 THR B CA 1
ATOM 4423 C C . THR B 1 205 ? -5.422 11.141 6.922 1 98.81 205 THR B C 1
ATOM 4425 O O . THR B 1 205 ? -6.535 11.086 7.445 1 98.81 205 THR B O 1
ATOM 4428 N N . TRP B 1 206 ? -5.238 10.688 5.73 1 98.88 206 TRP B N 1
ATOM 4429 C CA . TRP B 1 206 ? -6.324 10.156 4.918 1 98.88 206 TRP B CA 1
ATOM 4430 C C . TRP B 1 206 ? -6.852 8.852 5.496 1 98.88 206 TRP B C 1
ATOM 4432 O O . TRP B 1 206 ? -8.062 8.602 5.488 1 98.88 206 TRP B O 1
ATOM 4442 N N . ALA B 1 207 ? -5.957 8.016 5.988 1 98.81 207 ALA B N 1
ATOM 4443 C CA . ALA B 1 207 ? -6.367 6.766 6.617 1 98.81 207 ALA B CA 1
ATOM 4444 C C . ALA B 1 207 ? -7.211 7.031 7.863 1 98.81 207 ALA B C 1
ATOM 4446 O O . ALA B 1 207 ? -8.281 6.438 8.031 1 98.81 207 ALA B O 1
ATOM 4447 N N . MET B 1 208 ? -6.742 7.945 8.711 1 98.81 208 MET B N 1
ATOM 4448 C CA . MET B 1 208 ? -7.418 8.242 9.969 1 98.81 208 MET B CA 1
ATOM 4449 C C . MET B 1 208 ? -8.742 8.953 9.719 1 98.81 208 MET B C 1
ATOM 4451 O O . MET B 1 208 ? -9.727 8.711 10.43 1 98.81 208 MET B O 1
ATOM 4455 N N . LEU B 1 209 ? -8.727 9.844 8.734 1 98.62 209 LEU B N 1
ATOM 4456 C CA . LEU B 1 209 ? -9.961 10.531 8.359 1 98.62 209 LEU B CA 1
ATOM 4457 C C . LEU B 1 209 ? -11.031 9.523 7.949 1 98.62 209 LEU B C 1
ATOM 4459 O O . LEU B 1 209 ? -12.188 9.633 8.383 1 98.62 209 LEU B O 1
ATOM 4463 N N . ALA B 1 210 ? -10.68 8.523 7.188 1 98.56 210 ALA B N 1
ATOM 4464 C CA . ALA B 1 210 ? -11.633 7.594 6.594 1 98.56 210 ALA B CA 1
ATOM 4465 C C . ALA B 1 210 ? -12.078 6.543 7.605 1 98.56 210 ALA B C 1
ATOM 4467 O O . ALA B 1 210 ? -13.227 6.09 7.574 1 98.56 210 ALA B O 1
ATOM 4468 N N . LEU B 1 211 ? -11.172 6.172 8.555 1 98.44 211 LEU B N 1
ATOM 4469 C CA . LEU B 1 211 ? -11.445 4.93 9.273 1 98.44 211 LEU B CA 1
ATOM 4470 C C . LEU B 1 211 ? -11.555 5.188 10.773 1 98.44 211 LEU B C 1
ATOM 4472 O O . LEU B 1 211 ? -11.977 4.309 11.523 1 98.44 211 LEU B O 1
ATOM 4476 N N . TYR B 1 212 ? -11.156 6.336 11.234 1 98.12 212 TYR B N 1
ATOM 4477 C CA . TYR B 1 212 ? -11.125 6.598 12.672 1 98.12 212 TYR B CA 1
ATOM 4478 C C . TYR B 1 212 ? -12.039 7.762 13.031 1 98.12 212 TYR B C 1
ATOM 4480 O O . TYR B 1 212 ? -12.961 7.609 13.836 1 98.12 212 TYR B O 1
ATOM 4488 N N . GLU B 1 213 ? -12 8.867 12.336 1 94.81 213 GLU B N 1
ATOM 4489 C CA . GLU B 1 213 ? -12.555 10.141 12.789 1 94.81 213 GLU B CA 1
ATOM 4490 C C . GLU B 1 213 ? -14.078 10.148 12.703 1 94.81 213 GLU B C 1
ATOM 4492 O O . GLU B 1 213 ? -14.742 10.797 13.508 1 94.81 213 GLU B O 1
ATOM 4497 N N . GLY B 1 214 ? -14.594 9.406 11.75 1 92.38 214 GLY B N 1
ATOM 4498 C CA . GLY B 1 214 ? -16.031 9.406 11.578 1 92.38 214 GLY B CA 1
ATOM 4499 C C . GLY B 1 214 ? -16.719 8.289 12.344 1 92.38 214 GLY B C 1
ATOM 4500 O O . GLY B 1 214 ? -17.953 8.188 12.328 1 92.38 214 GLY B O 1
ATOM 4501 N N . GLU B 1 215 ? -15.953 7.496 13.047 1 91.62 215 GLU B N 1
ATOM 4502 C CA . GLU B 1 215 ? -16.516 6.336 13.734 1 91.62 215 GLU B CA 1
ATOM 4503 C C . GLU B 1 215 ? -17.156 6.73 15.062 1 91.62 215 GLU B C 1
ATOM 4505 O O . GLU B 1 215 ? -16.609 7.578 15.781 1 91.62 215 GLU B O 1
ATOM 4510 N N . LYS B 1 216 ? -18.25 6.16 15.32 1 87.38 216 LYS B N 1
ATOM 4511 C CA . LYS B 1 216 ? -18.922 6.395 16.594 1 87.38 216 LYS B CA 1
ATOM 4512 C C . LYS B 1 216 ? -18.062 5.938 17.766 1 87.38 216 LYS B C 1
ATOM 4514 O O . LYS B 1 216 ? -17.906 6.664 18.75 1 87.38 216 LYS B O 1
ATOM 4519 N N . GLU B 1 217 ? -17.578 4.73 17.609 1 89.75 217 GLU B N 1
ATOM 4520 C CA . GLU B 1 217 ? -16.625 4.199 18.578 1 89.75 217 GLU B CA 1
ATOM 4521 C C . GLU B 1 217 ? -15.203 4.207 18 1 89.75 217 GLU B C 1
ATOM 4523 O O . GLU B 1 217 ? -14.781 3.24 17.375 1 89.75 217 GLU B O 1
ATOM 4528 N N . LYS B 1 218 ? -14.492 5.305 18.328 1 93.06 218 LYS B N 1
ATOM 4529 C CA . LYS B 1 218 ? -13.133 5.465 17.812 1 93.06 218 LYS B CA 1
ATOM 4530 C C . LYS B 1 218 ? -12.18 4.449 18.438 1 93.06 218 LYS B C 1
ATOM 4532 O O . LYS B 1 218 ? -12.273 4.16 19.625 1 93.06 218 LYS B O 1
ATOM 4537 N N . GLU B 1 219 ? -11.438 3.822 17.609 1 94.44 219 GLU B N 1
ATOM 4538 C CA . GLU B 1 219 ? -10.406 2.879 18.031 1 94.44 219 GLU B CA 1
ATOM 4539 C C . GLU B 1 219 ? -9.094 3.137 17.281 1 94.44 219 GLU B C 1
ATOM 4541 O O . GLU B 1 219 ? -9.078 3.227 16.062 1 94.44 219 GLU B O 1
ATOM 4546 N N . LEU B 1 220 ? -8.023 3.289 18.125 1 98.19 220 LEU B N 1
ATOM 4547 C CA . LEU B 1 220 ? -6.73 3.367 17.453 1 98.19 220 LEU B CA 1
ATOM 4548 C C . LEU B 1 220 ? -6.402 2.055 16.75 1 98.19 220 LEU B C 1
ATOM 4550 O O . LEU B 1 220 ? -6.695 0.975 17.266 1 98.19 220 LEU B O 1
ATOM 4554 N N . PRO B 1 221 ? -5.789 2.107 15.664 1 98.69 221 PRO B N 1
ATOM 4555 C CA . PRO B 1 221 ? -5.48 0.886 14.922 1 98.69 221 PRO B CA 1
ATOM 4556 C C . PRO B 1 221 ? -4.312 0.108 15.523 1 98.69 221 PRO B C 1
ATOM 4558 O O . PRO B 1 221 ? -3.443 0.695 16.172 1 98.69 221 PRO B O 1
ATOM 4561 N N . GLU B 1 222 ? -4.332 -1.222 15.32 1 98.69 222 GLU B N 1
ATOM 4562 C CA . GLU B 1 222 ? -3.096 -1.988 15.406 1 98.69 222 GLU B CA 1
ATOM 4563 C C . GLU B 1 222 ? -2.164 -1.67 14.242 1 98.69 222 GLU B C 1
ATOM 4565 O O . GLU B 1 222 ? -2.615 -1.504 13.109 1 98.69 222 GLU B O 1
ATOM 4570 N N . VAL B 1 223 ? -0.854 -1.604 14.562 1 98.88 223 VAL B N 1
ATOM 4571 C CA . VAL B 1 223 ? 0.099 -1.161 13.555 1 98.88 223 VAL B CA 1
ATOM 4572 C C . VAL B 1 223 ? 1.096 -2.279 13.258 1 98.88 223 VAL B C 1
ATOM 4574 O O . VAL B 1 223 ? 1.539 -2.982 14.172 1 98.88 223 VAL B O 1
ATOM 4577 N N . ALA B 1 224 ? 1.395 -2.557 12.008 1 98.88 224 ALA B N 1
ATOM 4578 C CA . ALA B 1 224 ? 2.559 -3.291 11.516 1 98.88 224 ALA B CA 1
ATOM 4579 C C . ALA B 1 224 ? 3.377 -2.439 10.547 1 98.88 224 ALA B C 1
ATOM 4581 O O . ALA B 1 224 ? 2.9 -2.088 9.461 1 98.88 224 ALA B O 1
ATOM 4582 N N . ALA B 1 225 ? 4.621 -2.113 10.922 1 98.81 225 ALA B N 1
ATOM 4583 C CA . ALA B 1 225 ? 5.352 -1.111 10.148 1 98.81 225 ALA B CA 1
ATOM 4584 C C . ALA B 1 225 ? 6.809 -1.522 9.961 1 98.81 225 ALA B C 1
ATOM 4586 O O . ALA B 1 225 ? 7.336 -2.33 10.727 1 98.81 225 ALA B O 1
ATOM 4587 N N . GLN B 1 226 ? 7.395 -1.033 8.93 1 98.69 226 GLN B N 1
ATOM 4588 C CA . GLN B 1 226 ? 8.812 -1.189 8.625 1 98.69 226 GLN B CA 1
ATOM 4589 C C . GLN B 1 226 ? 9.391 0.087 8.023 1 98.69 226 GLN B C 1
ATOM 4591 O O . GLN B 1 226 ? 8.664 0.877 7.414 1 98.69 226 GLN B O 1
ATOM 4596 N N . MET B 1 227 ? 10.742 0.234 8.234 1 98.31 227 MET B N 1
ATOM 4597 C CA . MET B 1 227 ? 11.422 1.418 7.711 1 98.31 227 MET B CA 1
ATOM 4598 C C . MET B 1 227 ? 12.742 1.042 7.055 1 98.31 227 MET B C 1
ATOM 4600 O O . MET B 1 227 ? 13.398 0.082 7.469 1 98.31 227 MET B O 1
ATOM 4604 N N . VAL B 1 228 ? 13.031 1.723 5.992 1 97.56 228 VAL B N 1
ATOM 4605 C CA . VAL B 1 228 ? 14.414 1.826 5.523 1 97.56 228 VAL B CA 1
ATOM 4606 C C . VAL B 1 228 ? 15.039 3.119 6.047 1 97.56 228 VAL B C 1
ATOM 4608 O O . VAL B 1 228 ? 14.547 4.211 5.762 1 97.56 228 VAL B O 1
ATOM 4611 N N . MET B 1 229 ? 16.094 2.986 6.824 1 95.5 229 MET B N 1
ATOM 4612 C CA . MET B 1 229 ? 16.781 4.156 7.359 1 95.5 229 MET B CA 1
ATOM 4613 C C . MET B 1 229 ? 17.703 4.77 6.316 1 95.5 229 MET B C 1
ATOM 4615 O O . MET B 1 229 ? 18.234 4.059 5.461 1 95.5 229 MET B O 1
ATOM 4619 N N . GLN B 1 230 ? 17.844 6.051 6.406 1 92.69 230 GLN B N 1
ATOM 4620 C CA . GLN B 1 230 ? 18.891 6.684 5.613 1 92.69 230 GLN B CA 1
ATOM 4621 C C . GLN B 1 230 ? 20.266 6.105 5.957 1 92.69 230 GLN B C 1
ATOM 4623 O O . GLN B 1 230 ? 20.422 5.426 6.973 1 92.69 230 GLN B O 1
ATOM 4628 N N . GLU B 1 231 ? 21.219 6.383 5.086 1 90 231 GLU B N 1
ATOM 4629 C CA . GLU B 1 231 ? 22.547 5.848 5.328 1 90 231 GLU B CA 1
ATOM 4630 C C . GLU B 1 231 ? 23.391 6.824 6.148 1 90 231 GLU B C 1
ATOM 4632 O O . GLU B 1 231 ? 23.328 8.039 5.945 1 90 231 GLU B O 1
ATOM 4637 N N . ILE B 1 232 ? 24.125 6.199 7.039 1 88.69 232 ILE B N 1
ATOM 4638 C CA . ILE B 1 232 ? 25.125 6.965 7.777 1 88.69 232 ILE B CA 1
ATOM 4639 C C . ILE B 1 232 ? 26.312 7.27 6.879 1 88.69 232 ILE B C 1
ATOM 4641 O O . ILE B 1 232 ? 26.766 6.41 6.109 1 88.69 232 ILE B O 1
ATOM 4645 N N . ASP B 1 233 ? 26.703 8.477 6.93 1 86.88 233 ASP B N 1
ATOM 4646 C CA . ASP B 1 233 ? 27.906 8.914 6.227 1 86.88 233 ASP B CA 1
ATOM 4647 C C . ASP B 1 233 ? 28.828 9.703 7.156 1 86.88 233 ASP B C 1
ATOM 4649 O O . ASP B 1 233 ? 28.781 10.938 7.191 1 86.88 233 ASP B O 1
ATOM 4653 N N . GLU B 1 234 ? 29.656 8.93 7.738 1 87.31 234 GLU B N 1
ATOM 4654 C CA . GLU B 1 234 ? 30.531 9.547 8.742 1 87.31 234 GLU B CA 1
ATOM 4655 C C . GLU B 1 234 ? 31.453 10.578 8.109 1 87.31 234 GLU B C 1
ATOM 4657 O O . GLU B 1 234 ? 31.734 11.617 8.711 1 87.31 234 GLU B O 1
ATOM 4662 N N . ALA B 1 235 ? 31.922 10.25 6.988 1 88 235 ALA B N 1
ATOM 4663 C CA . ALA B 1 235 ? 32.844 11.148 6.297 1 88 235 ALA B CA 1
ATOM 4664 C C . ALA B 1 235 ? 32.156 12.492 6.016 1 88 235 ALA B C 1
ATOM 4666 O O . ALA B 1 235 ? 32.844 13.531 5.996 1 88 235 ALA B O 1
ATOM 4667 N N . LYS B 1 236 ? 30.906 12.453 5.938 1 83.25 236 LYS B N 1
ATOM 4668 C CA . LYS B 1 236 ? 30.156 13.68 5.652 1 83.25 236 LYS B CA 1
ATOM 4669 C C . LYS B 1 236 ? 29.5 14.234 6.918 1 83.25 236 LYS B C 1
ATOM 4671 O O . LYS B 1 236 ? 28.656 15.117 6.848 1 83.25 236 LYS B O 1
ATOM 4676 N N . GLY B 1 237 ? 29.828 13.539 8.008 1 80.12 237 GLY B N 1
ATOM 4677 C CA . GLY B 1 237 ? 29.344 14.023 9.289 1 80.12 237 GLY B CA 1
ATOM 4678 C C . GLY B 1 237 ? 27.938 13.562 9.602 1 80.12 237 GLY B C 1
ATOM 4679 O O . GLY B 1 237 ? 27.281 14.109 10.492 1 80.12 237 GLY B O 1
ATOM 4680 N N . VAL B 1 238 ? 27.375 12.688 8.758 1 82.5 238 VAL B N 1
ATOM 4681 C CA . VAL B 1 238 ? 26.062 12.117 9 1 82.5 238 VAL B CA 1
ATOM 4682 C C . VAL B 1 238 ? 26.172 10.953 9.977 1 82.5 238 VAL B C 1
ATOM 4684 O O . VAL B 1 238 ? 26.453 9.82 9.57 1 82.5 238 VAL B O 1
ATOM 4687 N N . LEU B 1 239 ? 25.875 11.219 11.219 1 85.62 239 LEU B N 1
ATOM 4688 C CA . LEU B 1 239 ? 26.094 10.227 12.258 1 85.62 239 LEU B CA 1
ATOM 4689 C C . LEU B 1 239 ? 24.75 9.656 12.742 1 85.62 239 LEU B C 1
ATOM 4691 O O . LEU B 1 239 ? 24.719 8.562 13.305 1 85.62 239 LEU B O 1
ATOM 4695 N N . GLU B 1 240 ? 23.75 10.414 12.609 1 89.38 240 GLU B N 1
ATOM 4696 C CA . GLU B 1 240 ? 22.375 10.008 12.938 1 89.38 240 GLU B CA 1
ATOM 4697 C C . GLU B 1 240 ? 21.438 10.203 11.75 1 89.38 240 GLU B C 1
ATOM 4699 O O . GLU B 1 240 ? 21.547 11.188 11.023 1 89.38 240 GLU B O 1
ATOM 4704 N N . VAL B 1 241 ? 20.609 9.203 11.57 1 91.19 241 VAL B N 1
ATOM 4705 C CA . VAL B 1 241 ? 19.766 9.289 10.383 1 91.19 241 VAL B CA 1
ATOM 4706 C C . VAL B 1 241 ? 18.312 8.992 10.75 1 91.19 241 VAL B C 1
ATOM 4708 O O . VAL B 1 241 ? 18.047 8.359 11.773 1 91.19 241 VAL B O 1
ATOM 4711 N N . ALA B 1 242 ? 17.453 9.57 9.969 1 94.44 242 ALA B N 1
ATOM 4712 C CA . ALA B 1 242 ? 16.031 9.242 10.031 1 94.44 242 ALA B CA 1
ATOM 4713 C C . ALA B 1 242 ? 15.641 8.281 8.914 1 94.44 242 ALA B C 1
ATOM 4715 O O . ALA B 1 242 ? 16.5 7.801 8.172 1 94.44 242 ALA B O 1
ATOM 4716 N N . ASP B 1 243 ? 14.383 7.906 8.93 1 96.5 243 ASP B N 1
ATOM 4717 C CA . ASP B 1 243 ? 13.891 6.988 7.91 1 96.5 243 ASP B CA 1
ATOM 4718 C C . ASP B 1 243 ? 13.906 7.641 6.531 1 96.5 243 ASP B C 1
ATOM 4720 O O . ASP B 1 243 ? 13.633 8.836 6.398 1 96.5 243 ASP B O 1
ATOM 4724 N N . GLU B 1 244 ? 14.195 6.836 5.539 1 95.44 244 GLU B N 1
ATOM 4725 C CA . GLU B 1 244 ? 14.109 7.223 4.137 1 95.44 244 GLU B CA 1
ATOM 4726 C C . GLU B 1 244 ? 12.797 6.742 3.516 1 95.44 244 GLU B C 1
ATOM 4728 O O . GLU B 1 244 ? 12.211 7.434 2.678 1 95.44 244 GLU B O 1
ATOM 4733 N N . GLN B 1 245 ? 12.422 5.566 3.861 1 97.12 245 GLN B N 1
ATOM 4734 C CA . GLN B 1 245 ? 11.164 4.945 3.455 1 97.12 245 GLN B CA 1
ATOM 4735 C C . GLN B 1 245 ? 10.422 4.359 4.656 1 97.12 245 GLN B C 1
ATOM 4737 O O . GLN B 1 245 ? 11.047 3.781 5.551 1 97.12 245 GLN B O 1
ATOM 4742 N N . THR B 1 246 ? 9.164 4.52 4.68 1 98.69 246 THR B N 1
ATOM 4743 C CA . THR B 1 246 ? 8.336 3.932 5.727 1 98.69 246 THR B CA 1
ATOM 4744 C C . THR B 1 246 ? 7.062 3.336 5.133 1 98.69 246 THR B C 1
ATOM 4746 O O . THR B 1 246 ? 6.402 3.965 4.305 1 98.69 246 THR B O 1
ATOM 4749 N N . ASN B 1 247 ? 6.758 2.088 5.461 1 98.88 247 ASN B N 1
ATOM 4750 C CA . ASN B 1 247 ? 5.484 1.429 5.188 1 98.88 247 ASN B CA 1
ATOM 4751 C C . ASN B 1 247 ? 4.797 0.99 6.477 1 98.88 247 ASN B C 1
ATOM 4753 O O . ASN B 1 247 ? 5.449 0.508 7.406 1 98.88 247 ASN B O 1
ATOM 4757 N N . ALA B 1 248 ? 3.482 1.16 6.512 1 98.88 248 ALA B N 1
ATOM 4758 C CA . ALA B 1 248 ? 2.721 0.691 7.668 1 98.88 248 ALA B CA 1
ATOM 4759 C C . ALA B 1 248 ? 1.36 0.146 7.242 1 98.88 248 ALA B C 1
ATOM 4761 O O . ALA B 1 248 ? 0.716 0.696 6.348 1 98.88 248 ALA B O 1
ATOM 4762 N N . SER B 1 249 ? 0.986 -0.937 7.809 1 98.81 249 SER B N 1
ATOM 4763 C CA . SER B 1 249 ? -0.38 -1.448 7.77 1 98.81 249 SER B CA 1
ATOM 4764 C C . SER B 1 249 ? -1.122 -1.14 9.07 1 98.81 249 SER B C 1
ATOM 4766 O O . SER B 1 249 ? -0.594 -1.363 10.156 1 98.81 249 SER B O 1
ATOM 4768 N N . LEU B 1 250 ? -2.264 -0.583 8.906 1 98.88 250 LEU B N 1
ATOM 4769 C CA . LEU B 1 250 ? -3.141 -0.289 10.031 1 98.88 250 LEU B CA 1
ATOM 4770 C C . LEU B 1 250 ? -4.355 -1.211 10.031 1 98.88 250 LEU B C 1
ATOM 4772 O O . LEU B 1 250 ? -5.008 -1.381 9 1 98.88 250 LEU B O 1
ATOM 4776 N N . LEU B 1 251 ? -4.652 -1.8 11.172 1 98.69 251 LEU B N 1
ATOM 4777 C CA . LEU B 1 251 ? -5.82 -2.662 11.32 1 98.69 251 LEU B CA 1
ATOM 4778 C C . LEU B 1 251 ? -6.785 -2.096 12.359 1 98.69 251 LEU B C 1
ATOM 4780 O O . LEU B 1 251 ? -6.43 -1.958 13.531 1 98.69 251 LEU B O 1
ATOM 4784 N N . PHE B 1 252 ? -7.887 -1.693 11.859 1 98.12 252 PHE B N 1
ATOM 4785 C CA . PHE B 1 252 ? -8.984 -1.295 12.734 1 98.12 252 PHE B CA 1
ATOM 4786 C C . PHE B 1 252 ? -9.898 -2.479 13.031 1 98.12 252 PHE B C 1
ATOM 4788 O O . PHE B 1 252 ? -10.781 -2.807 12.234 1 98.12 252 PHE B O 1
ATOM 4795 N N . ARG B 1 253 ? -9.773 -3.094 14.164 1 95.19 253 ARG B N 1
ATOM 4796 C CA . ARG B 1 253 ? -10.383 -4.383 14.469 1 95.19 253 ARG B CA 1
ATOM 4797 C C . ARG B 1 253 ? -11.898 -4.27 14.547 1 95.19 253 ARG B C 1
ATOM 4799 O O . ARG B 1 253 ? -12.617 -5.121 14.016 1 95.19 253 ARG B O 1
ATOM 4806 N N . LYS B 1 254 ? -12.344 -3.248 15.25 1 94.25 254 LYS B N 1
ATOM 4807 C CA . LYS B 1 254 ? -13.781 -3.127 15.469 1 94.25 254 LYS B CA 1
ATOM 4808 C C . LYS B 1 254 ? -14.531 -2.971 14.148 1 94.25 254 LYS B C 1
ATOM 4810 O O . LYS B 1 254 ? -15.562 -3.617 13.938 1 94.25 254 LYS B O 1
ATOM 4815 N N . SER B 1 255 ? -14 -2.188 13.281 1 94.81 255 SER B N 1
ATOM 4816 C CA . SER B 1 255 ? -14.672 -1.963 12 1 94.81 255 SER B CA 1
ATOM 4817 C C . SER B 1 255 ? -14.219 -2.975 10.953 1 94.81 255 SER B C 1
ATOM 4819 O O . SER B 1 255 ? -14.75 -3.01 9.844 1 94.81 255 SER B O 1
ATOM 4821 N N . ARG B 1 256 ? -13.227 -3.822 11.266 1 95.81 256 ARG B N 1
ATOM 4822 C CA . ARG B 1 256 ? -12.672 -4.816 10.352 1 95.81 256 ARG B CA 1
ATOM 4823 C C . ARG B 1 256 ? -12.188 -4.168 9.062 1 95.81 256 ARG B C 1
ATOM 4825 O O . ARG B 1 256 ? -12.477 -4.652 7.965 1 95.81 256 ARG B O 1
ATOM 4832 N N . ALA B 1 257 ? -11.602 -2.996 9.164 1 97.38 257 ALA B N 1
ATOM 4833 C CA . ALA B 1 257 ? -11.031 -2.242 8.055 1 97.38 257 ALA B CA 1
ATOM 4834 C C . ALA B 1 257 ? -9.516 -2.143 8.172 1 97.38 257 ALA B C 1
ATOM 4836 O O . ALA B 1 257 ? -8.961 -2.309 9.266 1 97.38 257 ALA B O 1
ATOM 4837 N N . THR B 1 258 ? -8.883 -1.971 7.074 1 98.44 258 THR B N 1
ATOM 4838 C CA . THR B 1 258 ? -7.43 -1.876 7.074 1 98.44 258 THR B CA 1
ATOM 4839 C C . THR B 1 258 ? -6.965 -0.673 6.258 1 98.44 258 THR B C 1
ATOM 4841 O O . THR B 1 258 ? -7.719 -0.143 5.441 1 98.44 258 THR B O 1
ATOM 4844 N N . ALA B 1 259 ? -5.785 -0.212 6.52 1 98.81 259 ALA B N 1
ATOM 4845 C CA . ALA B 1 259 ? -5.141 0.805 5.695 1 98.81 259 ALA B CA 1
ATOM 4846 C C . ALA B 1 259 ? -3.672 0.465 5.457 1 98.81 259 ALA B C 1
ATOM 4848 O O . ALA B 1 259 ? -3.018 -0.128 6.316 1 98.81 259 ALA B O 1
ATOM 4849 N N . VAL B 1 260 ? -3.221 0.75 4.324 1 98.81 260 VAL B N 1
ATOM 4850 C CA . VAL B 1 260 ? -1.798 0.726 4.004 1 98.81 260 VAL B CA 1
ATOM 4851 C C . VAL B 1 260 ? -1.307 2.143 3.723 1 98.81 260 VAL B C 1
ATOM 4853 O O . VAL B 1 260 ? -1.858 2.84 2.865 1 98.81 260 VAL B O 1
ATOM 4856 N N . VAL B 1 261 ? -0.296 2.541 4.422 1 98.81 261 VAL B N 1
ATOM 4857 C CA . VAL B 1 261 ? 0.278 3.875 4.273 1 98.81 261 VAL B CA 1
ATOM 4858 C C . VAL B 1 261 ? 1.758 3.764 3.916 1 98.81 261 VAL B C 1
ATOM 4860 O O . VAL B 1 261 ? 2.477 2.932 4.473 1 98.81 261 VAL B O 1
ATOM 4863 N N . SER B 1 262 ? 2.17 4.598 2.953 1 98.69 262 SER B N 1
ATOM 4864 C CA . SER B 1 262 ? 3.568 4.625 2.531 1 98.69 262 SER B CA 1
ATOM 4865 C C . SER B 1 262 ? 4.07 6.055 2.379 1 98.69 262 SER B C 1
ATOM 4867 O O . SER B 1 262 ? 3.307 6.953 2.02 1 98.69 262 SER B O 1
ATOM 4869 N N . CYS B 1 263 ? 5.332 6.211 2.674 1 97.88 263 CYS B N 1
ATOM 4870 C CA . CYS B 1 263 ? 6.012 7.473 2.398 1 97.88 263 CYS B CA 1
ATOM 4871 C C . CYS B 1 263 ? 7.5 7.25 2.148 1 97.88 263 CYS B C 1
ATOM 4873 O O . CYS B 1 263 ? 8.07 6.27 2.629 1 97.88 263 CYS B O 1
ATOM 4875 N N . SER B 1 264 ? 8.07 8.148 1.391 1 95.75 264 SER B N 1
ATOM 4876 C CA . SER B 1 264 ? 9.484 8.062 1.045 1 95.75 264 SER B CA 1
ATOM 4877 C C . SER B 1 264 ? 10.055 9.43 0.702 1 95.75 264 SER B C 1
ATOM 4879 O O . SER B 1 264 ? 9.312 10.352 0.358 1 95.75 264 SER B O 1
ATOM 4881 N N . LEU B 1 265 ? 11.359 9.547 0.886 1 92.56 265 LEU B N 1
ATOM 4882 C CA . LEU B 1 265 ? 12.062 10.766 0.506 1 92.56 265 LEU B CA 1
ATOM 4883 C C . LEU B 1 265 ? 12.93 10.531 -0.724 1 92.56 265 LEU B C 1
ATOM 4885 O O . LEU B 1 265 ? 13.656 11.438 -1.158 1 92.56 265 LEU B O 1
ATOM 4889 N N . ASN B 1 266 ? 12.812 9.336 -1.307 1 88.94 266 ASN B N 1
ATOM 4890 C CA . ASN B 1 266 ? 13.711 9.086 -2.432 1 88.94 266 ASN B CA 1
ATOM 4891 C C . ASN B 1 266 ? 12.938 8.633 -3.67 1 88.94 266 ASN B C 1
ATOM 4893 O O . ASN B 1 266 ? 13.539 8.273 -4.684 1 88.94 266 ASN B O 1
ATOM 4897 N N . MET B 1 267 ? 11.664 8.641 -3.572 1 88.5 267 MET B N 1
ATOM 4898 C CA . MET B 1 267 ? 10.797 8.336 -4.707 1 88.5 267 MET B CA 1
ATOM 4899 C C . MET B 1 267 ? 9.562 9.227 -4.695 1 88.5 267 MET B C 1
ATOM 4901 O O . MET B 1 267 ? 9.219 9.812 -3.666 1 88.5 267 MET B O 1
ATOM 4905 N N . ARG B 1 268 ? 8.969 9.266 -5.836 1 90.25 268 ARG B N 1
ATOM 4906 C CA . ARG B 1 268 ? 7.746 10.055 -5.918 1 90.25 268 ARG B CA 1
ATOM 4907 C C . ARG B 1 268 ? 6.523 9.156 -6.047 1 90.25 268 ARG B C 1
ATOM 4909 O O . ARG B 1 268 ? 6.555 8.156 -6.77 1 90.25 268 ARG B O 1
ATOM 4916 N N . THR B 1 269 ? 5.48 9.523 -5.348 1 93.88 269 THR B N 1
ATOM 4917 C CA . THR B 1 269 ? 4.195 8.859 -5.535 1 93.88 269 THR B CA 1
ATOM 4918 C C . THR B 1 269 ? 3.727 8.984 -6.98 1 93.88 269 THR B C 1
ATOM 4920 O O . THR B 1 269 ? 3.771 10.07 -7.562 1 93.88 269 THR B O 1
ATOM 4923 N N . SER B 1 270 ? 3.32 7.891 -7.543 1 89.88 270 SER B N 1
ATOM 4924 C CA . SER B 1 270 ? 2.75 7.945 -8.891 1 89.88 270 SER B CA 1
ATOM 4925 C C . SER B 1 270 ? 1.45 8.742 -8.906 1 89.88 270 SER B C 1
ATOM 4927 O O . SER B 1 270 ? 0.632 8.625 -7.992 1 89.88 270 SER B O 1
ATOM 4929 N N . PRO B 1 271 ? 1.164 9.539 -9.922 1 86.31 271 PRO B N 1
ATOM 4930 C CA . PRO B 1 271 ? 0.027 10.461 -9.961 1 86.31 271 PRO B CA 1
ATOM 4931 C C . PRO B 1 271 ? -1.303 9.766 -9.664 1 86.31 271 PRO B C 1
ATOM 4933 O O . PRO B 1 271 ? -2.186 10.367 -9.039 1 86.31 271 PRO B O 1
ATOM 4936 N N . GLY B 1 272 ? -1.55 8.633 -9.984 1 88.25 272 GLY B N 1
ATOM 4937 C CA . GLY B 1 272 ? -2.814 7.953 -9.75 1 88.25 272 GLY B CA 1
ATOM 4938 C C . GLY B 1 272 ? -2.814 7.102 -8.5 1 88.25 272 GLY B C 1
ATOM 4939 O O . GLY B 1 272 ? -3.766 6.359 -8.242 1 88.25 272 GLY B O 1
ATOM 4940 N N . ARG B 1 273 ? -1.828 7.395 -7.625 1 92.19 273 ARG B N 1
ATOM 4941 C CA . ARG B 1 273 ? -1.7 6.488 -6.488 1 92.19 273 ARG B CA 1
ATOM 4942 C C . ARG B 1 273 ? -1.603 7.258 -5.18 1 92.19 273 ARG B C 1
ATOM 4944 O O . ARG B 1 273 ? -0.943 6.812 -4.238 1 92.19 273 ARG B O 1
ATOM 4951 N N . GLY B 1 274 ? -2.254 8.391 -5.215 1 96.5 274 GLY B N 1
ATOM 4952 C CA . GLY B 1 274 ? -2.279 9.18 -3.992 1 96.5 274 GLY B CA 1
ATOM 4953 C C . GLY B 1 274 ? -3.061 8.523 -2.871 1 96.5 274 GLY B C 1
ATOM 4954 O O . GLY B 1 274 ? -2.475 7.941 -1.956 1 96.5 274 GLY B O 1
ATOM 4955 N N . VAL B 1 275 ? -4.387 8.555 -3.006 1 98.62 275 VAL B N 1
ATOM 4956 C CA . VAL B 1 275 ? -5.262 7.953 -2 1 98.62 275 VAL B CA 1
ATOM 4957 C C . VAL B 1 275 ? -6.363 7.152 -2.686 1 98.62 275 VAL B C 1
ATOM 4959 O O . VAL B 1 275 ? -6.91 7.578 -3.705 1 98.62 275 VAL B O 1
ATOM 4962 N N . LEU B 1 276 ? -6.637 5.996 -2.189 1 98.5 276 LEU B N 1
ATOM 4963 C CA . LEU B 1 276 ? -7.793 5.199 -2.576 1 98.5 276 LEU B CA 1
ATOM 4964 C C . LEU B 1 276 ? -8.555 4.711 -1.348 1 98.5 276 LEU B C 1
ATOM 4966 O O . LEU B 1 276 ? -7.977 4.059 -0.476 1 98.5 276 LEU B O 1
ATOM 4970 N N . ILE B 1 277 ? -9.766 5.109 -1.236 1 98.56 277 ILE B N 1
ATOM 4971 C CA . ILE B 1 277 ? -10.68 4.656 -0.19 1 98.56 277 ILE B CA 1
ATOM 4972 C C . ILE B 1 277 ? -11.742 3.74 -0.792 1 98.56 277 ILE B C 1
ATOM 4974 O O . ILE B 1 277 ? -12.508 4.156 -1.665 1 98.56 277 ILE B O 1
ATOM 4978 N N . GLN B 1 278 ? -11.805 2.506 -0.362 1 97 278 GLN B N 1
ATOM 4979 C CA . GLN B 1 278 ? -12.727 1.539 -0.944 1 97 278 GLN B CA 1
ATOM 4980 C C . GLN B 1 278 ? -13.742 1.06 0.089 1 97 278 GLN B C 1
ATOM 4982 O O . GLN B 1 278 ? -13.367 0.667 1.196 1 97 278 GLN B O 1
ATOM 4987 N N . GLY B 1 279 ? -14.977 1.098 -0.31 1 95.5 279 GLY B N 1
ATOM 4988 C CA . GLY B 1 279 ? -16.062 0.608 0.53 1 95.5 279 GLY B CA 1
ATOM 4989 C C . GLY B 1 279 ? -17 -0.342 -0.195 1 95.5 279 GLY B C 1
ATOM 4990 O O . GLY B 1 279 ? -16.688 -0.81 -1.292 1 95.5 279 GLY B O 1
ATOM 4991 N N . GLU B 1 280 ? -18.047 -0.65 0.427 1 92.19 280 GLU B N 1
ATOM 4992 C CA . GLU B 1 280 ? -19.047 -1.613 -0.03 1 92.19 280 GLU B CA 1
ATOM 4993 C C . GLU B 1 280 ? -19.688 -1.163 -1.339 1 92.19 280 GLU B C 1
ATOM 4995 O O . GLU B 1 280 ? -20.016 -1.989 -2.193 1 92.19 280 GLU B O 1
ATOM 5000 N N . LYS B 1 281 ? -19.812 0.127 -1.512 1 94.12 281 LYS B N 1
ATOM 5001 C CA . LYS B 1 281 ? -20.656 0.622 -2.59 1 94.12 281 LYS B CA 1
ATOM 5002 C C . LYS B 1 281 ? -19.828 1.292 -3.682 1 94.12 281 LYS B C 1
ATOM 5004 O O . LYS B 1 281 ? -20.359 1.676 -4.727 1 94.12 281 LYS B O 1
ATOM 5009 N N . GLY B 1 282 ? -18.594 1.43 -3.459 1 94.81 282 GLY B N 1
ATOM 5010 C CA . GLY B 1 282 ? -17.75 2.129 -4.418 1 94.81 282 GLY B CA 1
ATOM 5011 C C . GLY B 1 282 ? -16.391 2.502 -3.859 1 94.81 282 GLY B C 1
ATOM 5012 O O . GLY B 1 282 ? -15.969 1.964 -2.834 1 94.81 282 GLY B O 1
ATOM 5013 N N . HIS B 1 283 ? -15.695 3.307 -4.582 1 96.44 283 HIS B N 1
ATOM 5014 C CA . HIS B 1 283 ? -14.406 3.795 -4.09 1 96.44 283 HIS B CA 1
ATOM 5015 C C . HIS B 1 283 ? -14.195 5.254 -4.477 1 96.44 283 HIS B C 1
ATOM 5017 O O . HIS B 1 283 ? -14.844 5.762 -5.391 1 96.44 283 HIS B O 1
ATOM 5023 N N . LEU B 1 284 ? -13.414 5.91 -3.707 1 98.19 284 LEU B N 1
ATOM 5024 C CA . LEU B 1 284 ? -13.023 7.301 -3.9 1 98.19 284 LEU B CA 1
ATOM 5025 C C . LEU B 1 284 ? -11.508 7.426 -4.051 1 98.19 284 LEU B C 1
ATOM 5027 O O . LEU B 1 284 ? -10.758 6.91 -3.221 1 98.19 284 LEU B O 1
ATOM 5031 N N . MET B 1 285 ? -11.109 8.102 -5.105 1 98.12 285 MET B N 1
ATOM 5032 C CA . MET B 1 285 ? -9.68 8.273 -5.379 1 98.12 285 MET B CA 1
ATOM 5033 C C . MET B 1 285 ? -9.289 9.742 -5.324 1 98.12 285 MET B C 1
ATOM 5035 O O . MET B 1 285 ? -9.977 10.594 -5.895 1 98.12 285 MET B O 1
ATOM 5039 N N . VAL B 1 286 ? -8.25 10.039 -4.586 1 98.44 286 VAL B N 1
ATOM 5040 C CA . VAL B 1 286 ? -7.59 11.344 -4.621 1 98.44 286 VAL B CA 1
ATOM 5041 C C . VAL B 1 286 ? -6.25 11.219 -5.348 1 98.44 286 VAL B C 1
ATOM 5043 O O . VAL B 1 286 ? -5.32 10.586 -4.848 1 98.44 286 VAL B O 1
ATOM 5046 N N . PRO B 1 287 ? -6.152 11.812 -6.535 1 96.25 287 PRO B N 1
ATOM 5047 C CA . PRO B 1 287 ? -4.891 11.719 -7.273 1 96.25 287 PRO B CA 1
ATOM 5048 C C . PRO B 1 287 ? -3.799 12.617 -6.688 1 96.25 287 PRO B C 1
ATOM 5050 O O . PRO B 1 287 ? -3.961 13.156 -5.59 1 96.25 287 PRO B O 1
ATOM 5053 N N . TRP B 1 288 ? -2.621 12.672 -7.344 1 92.25 288 TRP B N 1
ATOM 5054 C CA . TRP B 1 288 ? -1.569 13.617 -6.977 1 92.25 288 TRP B CA 1
ATOM 5055 C C . TRP B 1 288 ? -2.066 15.055 -7.078 1 92.25 288 TRP B C 1
ATOM 5057 O O . TRP B 1 288 ? -2.742 15.422 -8.039 1 92.25 288 TRP B O 1
ATOM 5067 N N . SER B 1 289 ? -1.709 15.742 -5.914 1 93.19 289 SER B N 1
ATOM 5068 C CA . SER B 1 289 ? -0.95 15.57 -4.676 1 93.19 289 SER B CA 1
ATOM 5069 C C . SER B 1 289 ? -1.876 15.43 -3.475 1 93.19 289 SER B C 1
ATOM 5071 O O . SER B 1 289 ? -2.604 16.359 -3.127 1 93.19 289 SER B O 1
ATOM 5073 N N . PRO B 1 290 ? 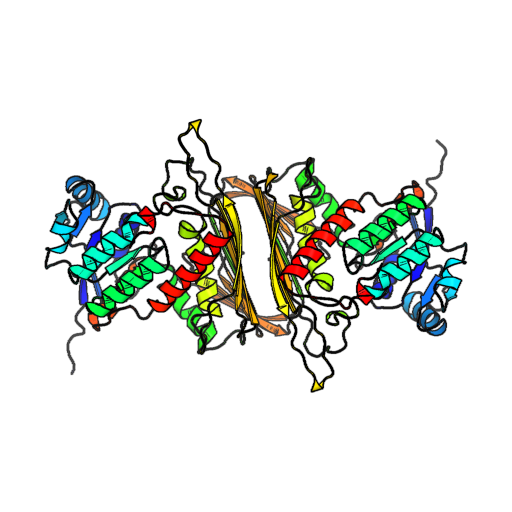-1.776 14.352 -2.73 1 95.44 290 PRO B N 1
ATOM 5074 C CA . PRO B 1 290 ? -2.771 14.102 -1.686 1 95.44 290 PRO B CA 1
ATOM 5075 C C . PRO B 1 290 ? -2.619 15.031 -0.488 1 95.44 290 PRO B C 1
ATOM 5077 O O . PRO B 1 290 ? -3.512 15.102 0.361 1 95.44 290 PRO B O 1
ATOM 5080 N N . HIS B 1 291 ? -1.464 15.711 -0.358 1 97.62 291 HIS B N 1
ATOM 5081 C CA . HIS B 1 291 ? -1.299 16.672 0.727 1 97.62 291 HIS B CA 1
ATOM 5082 C C . HIS B 1 291 ? -1.917 18.016 0.369 1 97.62 291 HIS B C 1
ATOM 5084 O O . HIS B 1 291 ? -2.107 18.875 1.241 1 97.62 291 HIS B O 1
ATOM 5090 N N . ARG B 1 292 ? -2.188 18.312 -0.879 1 98 292 ARG B N 1
ATOM 5091 C CA . ARG B 1 292 ? -2.855 19.484 -1.424 1 98 292 ARG B CA 1
ATOM 5092 C C . ARG B 1 292 ? -3.852 19.094 -2.512 1 98 292 ARG B C 1
ATOM 5094 O O . ARG B 1 292 ? -3.709 19.516 -3.664 1 98 292 ARG B O 1
ATOM 5101 N N . PRO B 1 293 ? -4.852 18.391 -2.055 1 98.12 293 PRO B N 1
ATOM 5102 C CA . PRO B 1 293 ? -5.75 17.797 -3.049 1 98.12 293 PRO B CA 1
ATOM 5103 C C . PRO B 1 293 ? -6.602 18.828 -3.771 1 98.12 293 PRO B C 1
ATOM 5105 O O . PRO B 1 293 ? -7.121 19.766 -3.141 1 98.12 293 PRO B O 1
ATOM 5108 N N . GLU B 1 294 ? -6.797 18.625 -5.086 1 98.06 294 GLU B N 1
ATOM 5109 C CA . GLU B 1 294 ? -7.59 19.562 -5.879 1 98.06 294 GLU B CA 1
ATOM 5110 C C . GLU B 1 294 ? -8.742 18.844 -6.582 1 98.06 294 GLU B C 1
ATOM 5112 O O . GLU B 1 294 ? -9.57 19.484 -7.234 1 98.06 294 GLU B O 1
ATOM 5117 N N . SER B 1 295 ? -8.742 17.578 -6.512 1 98.44 295 SER B N 1
ATOM 5118 C CA . SER B 1 295 ? -9.836 16.828 -7.129 1 98.44 295 SER B CA 1
ATOM 5119 C C . SER B 1 295 ? -9.961 15.438 -6.516 1 98.44 295 SER B C 1
ATOM 5121 O O . SER B 1 295 ? -9.062 14.977 -5.812 1 98.44 295 SER B O 1
ATOM 5123 N N . TYR B 1 296 ? -11.07 14.852 -6.688 1 98.31 296 TYR B N 1
ATOM 5124 C CA . TYR B 1 296 ? -11.281 13.438 -6.406 1 98.31 296 TYR B CA 1
ATOM 5125 C C . TYR B 1 296 ? -12.18 12.797 -7.457 1 98.31 296 TYR B C 1
ATOM 5127 O O . TYR B 1 296 ? -12.859 13.5 -8.211 1 98.31 296 TYR B O 1
ATOM 5135 N N . THR B 1 297 ? -12.078 11.531 -7.617 1 97.94 297 THR B N 1
ATOM 5136 C CA . THR B 1 297 ? -13 10.742 -8.43 1 97.94 297 THR B CA 1
ATOM 5137 C C . THR B 1 297 ? -13.75 9.734 -7.574 1 97.94 297 THR B C 1
ATOM 5139 O O . THR B 1 297 ? -13.148 9.008 -6.781 1 97.94 297 THR B O 1
ATOM 5142 N N . LEU B 1 298 ? -15.031 9.75 -7.664 1 97.62 298 LEU B N 1
ATOM 5143 C CA . LEU B 1 298 ? -15.914 8.836 -6.957 1 97.62 298 LEU B CA 1
ATOM 5144 C C . LEU B 1 298 ? -16.547 7.836 -7.918 1 97.62 298 LEU B C 1
ATOM 5146 O O . LEU B 1 298 ? -17.203 8.234 -8.883 1 97.62 298 LEU B O 1
ATOM 5150 N N . ASP B 1 299 ? -16.281 6.582 -7.727 1 95.69 299 ASP B N 1
ATOM 5151 C CA . ASP B 1 299 ? -16.922 5.496 -8.469 1 95.69 299 ASP B CA 1
ATOM 5152 C C . ASP B 1 299 ? -17.922 4.742 -7.59 1 95.69 299 ASP B C 1
ATOM 5154 O O . ASP B 1 299 ? -17.547 4.23 -6.531 1 95.69 299 ASP B O 1
ATOM 5158 N N . ILE B 1 300 ? -19.109 4.734 -8.047 1 95.69 300 ILE B N 1
ATOM 5159 C CA . ILE B 1 300 ? -20.141 3.951 -7.371 1 95.69 300 ILE B CA 1
ATOM 5160 C C . ILE B 1 300 ? -20.406 2.66 -8.148 1 95.69 300 ILE B C 1
ATOM 5162 O O . ILE B 1 300 ? -20.594 2.689 -9.367 1 95.69 300 ILE B O 1
ATOM 5166 N N . TYR B 1 301 ? -20.391 1.605 -7.422 1 89.88 301 TYR B N 1
ATOM 5167 C CA . TYR B 1 301 ? -20.5 0.293 -8.055 1 89.88 301 TYR B CA 1
ATOM 5168 C C . TYR B 1 301 ? -21.953 -0.008 -8.438 1 89.88 301 TYR B C 1
ATOM 5170 O O . TYR B 1 301 ? -22.875 0.316 -7.691 1 89.88 301 TYR B O 1
ATOM 5178 N N . LYS B 1 302 ? -22.219 -0.468 -9.711 1 83.06 302 LYS B N 1
ATOM 5179 C CA . LYS B 1 302 ? -23.469 -1.13 -10.039 1 83.06 302 LYS B CA 1
ATOM 5180 C C . LYS B 1 302 ? -23.516 -2.551 -9.484 1 83.06 302 LYS B C 1
ATOM 5182 O O . LYS B 1 302 ? -24.484 -2.945 -8.844 1 83.06 302 LYS B O 1
ATOM 5187 N N . THR B 1 303 ? -22.516 -3.154 -9.914 1 73.5 303 THR B N 1
ATOM 5188 C CA . THR B 1 303 ? -22.141 -4.438 -9.328 1 73.5 303 THR B CA 1
ATOM 5189 C C . THR B 1 303 ? -20.719 -4.387 -8.766 1 73.5 303 THR B C 1
ATOM 5191 O O . THR B 1 303 ? -20.047 -3.361 -8.875 1 73.5 303 THR B O 1
ATOM 5194 N N . LYS B 1 304 ? -20.359 -5.41 -8.164 1 61.94 304 LYS B N 1
ATOM 5195 C CA . LYS B 1 304 ? -19.031 -5.414 -7.559 1 61.94 304 LYS B CA 1
ATOM 5196 C C . LYS B 1 304 ? -17.938 -5.344 -8.625 1 61.94 304 LYS B C 1
ATOM 5198 O O . LYS B 1 304 ? -16.797 -4.977 -8.328 1 61.94 304 LYS B O 1
ATOM 5203 N N . THR B 1 305 ? -18.312 -5.645 -9.82 1 64 305 THR B N 1
ATOM 5204 C CA . THR B 1 305 ? -17.312 -5.656 -10.875 1 64 305 THR B CA 1
ATOM 5205 C C . THR B 1 305 ? -17.609 -4.582 -11.922 1 64 305 THR B C 1
ATOM 5207 O O . THR B 1 305 ? -16.922 -4.492 -12.938 1 64 305 THR B O 1
ATOM 5210 N N . SER B 1 306 ? -18.672 -3.871 -11.633 1 76.69 306 SER B N 1
ATOM 5211 C CA . SER B 1 306 ? -19.016 -2.855 -12.617 1 76.69 306 SER B CA 1
ATOM 5212 C C . SER B 1 306 ? -19.391 -1.537 -11.953 1 76.69 306 SER B C 1
ATOM 5214 O O . SER B 1 306 ? -20.031 -1.53 -10.898 1 76.69 306 SER B O 1
ATOM 5216 N N . THR B 1 307 ? -18.906 -0.501 -12.609 1 80.31 307 THR B N 1
ATOM 5217 C CA . THR B 1 307 ? -19.203 0.84 -12.117 1 80.31 307 THR B CA 1
ATOM 5218 C C . THR B 1 307 ? -20.531 1.343 -12.656 1 80.31 307 THR B C 1
ATOM 5220 O O . THR B 1 307 ? -20.812 1.217 -13.852 1 80.31 307 THR B O 1
ATOM 5223 N N . ALA B 1 308 ? -21.312 1.761 -11.75 1 84.31 308 ALA B N 1
ATOM 5224 C CA . ALA B 1 308 ? -22.594 2.373 -12.125 1 84.31 308 ALA B CA 1
ATOM 5225 C C . ALA B 1 308 ? -22.391 3.826 -12.555 1 84.31 308 ALA B C 1
ATOM 5227 O O . ALA B 1 308 ? -23.016 4.289 -13.516 1 84.31 308 ALA B O 1
ATOM 5228 N N . SER B 1 309 ? -21.547 4.516 -11.82 1 91.44 309 SER B N 1
ATOM 5229 C CA . SER B 1 309 ? -21.281 5.914 -12.133 1 91.44 309 SER B CA 1
ATOM 5230 C C . SER B 1 309 ? -19.891 6.328 -11.688 1 91.44 309 SER B C 1
ATOM 5232 O O . SER B 1 309 ? -19.328 5.734 -10.766 1 91.44 309 SER B O 1
ATOM 5234 N N . THR B 1 310 ? -19.406 7.25 -12.422 1 94.56 310 THR B N 1
ATOM 5235 C CA . THR B 1 310 ? -18.141 7.902 -12.102 1 94.56 310 THR B CA 1
ATOM 5236 C C . THR B 1 310 ? -18.297 9.422 -12.102 1 94.56 310 THR B C 1
ATOM 5238 O O . THR B 1 310 ? -18.828 9.992 -13.055 1 94.56 310 THR B O 1
ATOM 5241 N N . GLU B 1 311 ? -17.875 10.031 -10.992 1 96.94 311 GLU B N 1
ATOM 5242 C CA . GLU B 1 311 ? -17.922 11.484 -10.891 1 96.94 311 GLU B CA 1
ATOM 5243 C C . GLU B 1 311 ? -16.594 12.055 -10.43 1 96.94 311 GLU B C 1
ATOM 5245 O O . GLU B 1 311 ? -15.992 11.555 -9.477 1 96.94 311 GLU B O 1
ATOM 5250 N N . THR B 1 312 ? -16.172 13.008 -11.195 1 98 312 THR B N 1
ATOM 5251 C CA . THR B 1 312 ? -14.984 13.758 -10.773 1 98 312 THR B CA 1
ATOM 5252 C C . THR B 1 312 ? -15.359 15.188 -10.398 1 98 312 THR B C 1
ATOM 5254 O O . THR B 1 312 ? -16.078 15.867 -11.141 1 98 312 THR B O 1
ATOM 5257 N N . LYS B 1 313 ? -14.906 15.609 -9.234 1 98.38 313 LYS B N 1
ATOM 5258 C CA . LYS B 1 313 ? -15.125 16.984 -8.789 1 98.38 313 LYS B CA 1
ATOM 5259 C C . LYS B 1 313 ? -13.805 17.719 -8.578 1 98.38 313 LYS B C 1
ATOM 5261 O O . LYS B 1 313 ? -12.852 17.141 -8.055 1 98.38 313 LYS B O 1
ATOM 5266 N N . GLU B 1 314 ? -13.812 18.938 -8.945 1 98.12 314 GLU B N 1
ATOM 5267 C CA . GLU B 1 314 ? -12.625 19.781 -8.836 1 98.12 314 GLU B CA 1
ATOM 5268 C C . GLU B 1 314 ? -12.812 20.875 -7.789 1 98.12 314 GLU B C 1
ATOM 5270 O O . GLU B 1 314 ? -13.914 21.406 -7.629 1 98.12 314 GLU B O 1
ATOM 5275 N N . PHE B 1 315 ? -11.727 21.141 -7.129 1 97.88 315 PHE B N 1
ATOM 5276 C CA . PHE B 1 315 ? -11.672 22.188 -6.109 1 97.88 315 PHE B CA 1
ATOM 5277 C C . PHE B 1 315 ? -10.453 23.078 -6.32 1 97.88 315 PHE B C 1
ATOM 5279 O O . PHE B 1 315 ? -9.43 22.922 -5.652 1 97.88 315 PHE B O 1
ATOM 5286 N N . PRO B 1 316 ? -10.617 24.047 -7.199 1 95.81 316 PRO B N 1
ATOM 5287 C CA . PRO B 1 316 ? -9.477 24.922 -7.422 1 95.81 316 PRO B CA 1
ATOM 5288 C C . PRO B 1 316 ? -9.023 25.641 -6.152 1 95.81 316 PRO B C 1
ATOM 5290 O O . PRO B 1 316 ? -9.852 26.016 -5.32 1 95.81 316 PRO B O 1
ATOM 5293 N N . ILE B 1 317 ? -7.773 25.781 -5.98 1 96.31 317 ILE B N 1
ATOM 5294 C CA . ILE B 1 317 ? -7.168 26.438 -4.832 1 96.31 317 ILE B CA 1
ATOM 5295 C C . ILE B 1 317 ? -6.469 27.719 -5.285 1 96.31 317 ILE B C 1
ATOM 5297 O O . ILE B 1 317 ? -5.457 27.672 -5.988 1 96.31 317 ILE B O 1
ATOM 5301 N N . PRO B 1 318 ? -6.992 28.875 -4.898 1 93.5 318 PRO B N 1
ATOM 5302 C CA . PRO B 1 318 ? -6.195 30.078 -5.137 1 93.5 318 PRO B CA 1
ATOM 5303 C C . PRO B 1 318 ? -4.91 30.109 -4.316 1 93.5 318 PRO B C 1
ATOM 5305 O O . PRO B 1 318 ? -4.926 29.797 -3.125 1 93.5 318 PRO B O 1
ATOM 5308 N N . GLY B 1 319 ? -3.766 30.328 -4.957 1 94.75 319 GLY B N 1
ATOM 5309 C CA . GLY B 1 319 ? -2.498 30.25 -4.246 1 94.75 319 GLY B CA 1
ATOM 5310 C C . GLY B 1 319 ? -2.115 28.828 -3.879 1 94.75 319 GLY B C 1
ATOM 5311 O O . GLY B 1 319 ? -2.342 27.906 -4.656 1 94.75 319 GLY B O 1
ATOM 5312 N N . LYS B 1 320 ? -1.594 28.703 -2.594 1 96.88 320 LYS B N 1
ATOM 5313 C CA . LYS B 1 320 ? -1.179 27.375 -2.137 1 96.88 320 LYS B CA 1
ATOM 5314 C C . LYS B 1 320 ? -2.246 26.75 -1.25 1 96.88 320 LYS B C 1
ATOM 5316 O O . LYS B 1 320 ? -2.291 25.516 -1.103 1 96.88 320 LYS B O 1
ATOM 5321 N N . GLY B 1 321 ? -3.004 27.5 -0.632 1 97.81 321 GLY B N 1
ATOM 5322 C CA . GLY B 1 321 ? -4.121 26.984 0.134 1 97.81 321 GLY B CA 1
ATOM 5323 C C . GLY B 1 321 ? -3.904 27.047 1.633 1 97.81 321 GLY B C 1
ATOM 5324 O O . GLY B 1 321 ? -4.766 26.625 2.412 1 97.81 321 GLY B O 1
ATOM 5325 N N . LEU B 1 322 ? -2.82 27.688 2.08 1 98.38 322 LEU B N 1
ATOM 5326 C CA . LEU B 1 322 ? -2.539 27.75 3.51 1 98.38 322 LEU B CA 1
ATOM 5327 C C . LEU B 1 322 ? -3.482 28.719 4.203 1 98.38 322 LEU B C 1
ATOM 5329 O O . LEU B 1 322 ? -3.678 28.641 5.418 1 98.38 322 LEU B O 1
ATOM 5333 N N . PHE B 1 323 ? -4.137 29.672 3.465 1 98.12 323 PHE B N 1
ATOM 5334 C CA . PHE B 1 323 ? -5.086 30.625 4.02 1 98.12 323 PHE B CA 1
ATOM 5335 C C . PHE B 1 323 ? -6.328 29.922 4.543 1 98.12 323 PHE B C 1
ATOM 5337 O O . PHE B 1 323 ? -7.074 30.469 5.352 1 98.12 323 PHE B O 1
ATOM 5344 N N . PHE B 1 324 ? -6.609 28.656 4.078 1 98.31 324 PHE B N 1
ATOM 5345 C CA . PHE B 1 324 ? -7.793 27.953 4.562 1 98.31 324 PHE B CA 1
ATOM 5346 C C . PHE B 1 324 ? -7.684 27.688 6.059 1 98.31 324 PHE B C 1
ATOM 5348 O O . PHE B 1 324 ? -8.664 27.828 6.797 1 98.31 324 PHE B O 1
ATOM 5355 N N . GLN B 1 325 ? -6.469 27.266 6.492 1 98.75 325 GLN B N 1
ATOM 5356 C CA . GLN B 1 325 ? -6.301 27.031 7.922 1 98.75 325 GLN B CA 1
ATOM 5357 C C . GLN B 1 325 ? -6.32 28.344 8.703 1 98.75 325 GLN B C 1
ATOM 5359 O O . GLN B 1 325 ? -6.816 28.391 9.836 1 98.75 325 GLN B O 1
ATOM 5364 N N . ALA B 1 326 ? -5.797 29.406 8.125 1 98.75 326 ALA B N 1
ATOM 5365 C CA . ALA B 1 326 ? -5.871 30.719 8.773 1 98.75 326 ALA B CA 1
ATOM 5366 C C . ALA B 1 326 ? -7.316 31.156 8.938 1 98.75 326 ALA B C 1
ATOM 5368 O O . ALA B 1 326 ? -7.699 31.672 9.992 1 98.75 326 ALA B O 1
ATOM 5369 N N . ASP B 1 327 ? -8.109 30.969 7.891 1 98.44 327 ASP B N 1
ATOM 5370 C CA . ASP B 1 327 ? -9.523 31.328 7.949 1 98.44 327 ASP B CA 1
ATOM 5371 C C . ASP B 1 327 ? -10.242 30.531 9.039 1 98.44 327 ASP B C 1
ATOM 5373 O O . ASP B 1 327 ? -11.062 31.078 9.773 1 98.44 327 ASP B O 1
ATOM 5377 N N . ALA B 1 328 ? -9.922 29.25 9.133 1 98.56 328 ALA B N 1
ATOM 5378 C CA . ALA B 1 328 ? -10.523 28.406 10.164 1 98.56 328 ALA B CA 1
ATOM 5379 C C . ALA B 1 328 ? -10.18 28.906 11.562 1 98.56 328 ALA B C 1
ATOM 5381 O O . ALA B 1 328 ? -11.039 28.953 12.438 1 98.56 328 ALA B O 1
ATOM 5382 N N . VAL B 1 329 ? -8.945 29.25 11.766 1 98.81 329 VAL B N 1
ATOM 5383 C CA . VAL B 1 329 ? -8.484 29.781 13.047 1 98.81 329 VAL B CA 1
ATOM 5384 C C . VAL B 1 329 ? -9.234 31.062 13.375 1 98.81 329 VAL B C 1
ATOM 5386 O O . VAL B 1 329 ? -9.734 31.234 14.492 1 98.81 329 VAL B O 1
ATOM 5389 N N . ALA B 1 330 ? -9.328 31.984 12.422 1 98.56 330 ALA B N 1
ATOM 5390 C CA . ALA B 1 330 ? -10.016 33.25 12.625 1 98.56 330 ALA B CA 1
ATOM 5391 C C . ALA B 1 330 ? -11.469 33.031 13.047 1 98.56 330 ALA B C 1
ATOM 5393 O O . ALA B 1 330 ? -11.945 33.656 14.008 1 98.56 330 ALA B O 1
ATOM 5394 N N . ARG B 1 331 ? -12.125 32.156 12.359 1 98.12 331 ARG B N 1
ATOM 5395 C CA . ARG B 1 331 ? -13.523 31.906 12.664 1 98.12 331 ARG B CA 1
ATOM 5396 C C . ARG B 1 331 ? -13.672 31.266 14.047 1 98.12 331 ARG B C 1
ATOM 5398 O O . ARG B 1 331 ? -14.586 31.625 14.797 1 98.12 331 ARG B O 1
ATOM 5405 N N . ALA B 1 332 ? -12.828 30.344 14.383 1 98.62 332 ALA B N 1
ATOM 5406 C CA . ALA B 1 332 ? -12.867 29.719 15.695 1 98.62 332 ALA B CA 1
ATOM 5407 C C . ALA B 1 332 ? -12.664 30.75 16.812 1 98.62 332 ALA B C 1
ATOM 5409 O O . ALA B 1 332 ? -13.414 30.766 17.781 1 98.62 332 ALA B O 1
ATOM 5410 N N . LEU B 1 333 ? -11.648 31.562 16.594 1 98.56 333 LEU B N 1
ATOM 5411 C CA . LEU B 1 333 ? -11.336 32.594 17.594 1 98.56 333 LEU B CA 1
ATOM 5412 C C . LEU B 1 333 ? -12.484 33.594 17.719 1 98.56 333 LEU B C 1
ATOM 5414 O O . LEU B 1 333 ? -12.836 34 18.828 1 98.56 333 LEU B O 1
ATOM 5418 N N . ARG B 1 334 ? -13.023 34 16.609 1 97.94 334 ARG B N 1
ATOM 5419 C CA . ARG B 1 334 ? -14.164 34.906 16.609 1 97.94 334 ARG B CA 1
ATOM 5420 C C . ARG B 1 334 ? -15.312 34.312 17.438 1 97.94 334 ARG B C 1
ATOM 5422 O O . ARG B 1 334 ? -16.016 35.062 18.125 1 97.94 334 ARG B O 1
ATOM 5429 N N . GLU B 1 335 ? -15.445 33.062 17.406 1 97.81 335 GLU B N 1
ATOM 5430 C CA . GLU B 1 335 ? -16.547 32.375 18.078 1 97.81 335 GLU B CA 1
ATOM 5431 C C . GLU B 1 335 ? -16.172 31.953 19.5 1 97.81 335 GLU B C 1
ATOM 5433 O O . GLU B 1 335 ? -16.953 31.312 20.203 1 97.81 335 GLU B O 1
ATOM 5438 N N . GLY B 1 336 ? -14.984 32.219 19.875 1 97.62 336 GLY B N 1
ATOM 5439 C CA . GLY B 1 336 ? -14.547 31.922 21.234 1 97.62 336 GLY B CA 1
ATOM 5440 C C . GLY B 1 336 ? -14.203 30.453 21.453 1 97.62 336 GLY B C 1
ATOM 5441 O O . GLY B 1 336 ? -14.172 29.984 22.578 1 97.62 336 GLY B O 1
ATOM 5442 N N . LYS B 1 337 ? -13.93 29.719 20.391 1 98 337 LYS B N 1
ATOM 5443 C CA . LYS B 1 337 ? -13.555 28.312 20.469 1 98 337 LYS B CA 1
ATOM 5444 C C . LYS B 1 337 ? -12.078 28.141 20.797 1 98 337 LYS B C 1
ATOM 5446 O O . LYS B 1 337 ? -11.266 29.031 20.484 1 98 337 LYS B O 1
ATOM 5451 N N . ILE B 1 338 ? -11.727 27 21.375 1 97.75 338 ILE B N 1
ATOM 5452 C CA . ILE B 1 338 ? -10.328 26.797 21.75 1 97.75 338 ILE B CA 1
ATOM 5453 C C . ILE B 1 338 ? -9.664 25.828 20.766 1 97.75 338 ILE B C 1
ATOM 5455 O O . ILE B 1 338 ? -8.492 25.484 20.922 1 97.75 338 ILE B O 1
ATOM 5459 N N . GLU B 1 339 ? -10.352 25.312 19.797 1 98.38 339 GLU B N 1
ATOM 5460 C CA . GLU B 1 339 ? -9.844 24.562 18.672 1 98.38 339 GLU B CA 1
ATOM 5461 C C . GLU B 1 339 ? -10.734 24.734 17.438 1 98.38 339 GLU B C 1
ATOM 5463 O O . GLU B 1 339 ? -11.898 25.109 17.562 1 98.38 339 GLU B O 1
ATOM 5468 N N . PRO B 1 340 ? -10.234 24.531 16.266 1 97.94 340 PRO B N 1
ATOM 5469 C CA . PRO B 1 340 ? -11.062 24.672 15.07 1 97.94 340 PRO B CA 1
ATOM 5470 C C . PRO B 1 340 ? -11.992 23.469 14.859 1 97.94 340 PRO B C 1
ATOM 5472 O O . PRO B 1 340 ? -11.734 22.391 15.391 1 97.94 340 PRO B O 1
ATOM 5475 N N . ASP B 1 341 ? -13.023 23.656 14.078 1 96.38 341 ASP B N 1
ATOM 5476 C CA . ASP B 1 341 ? -13.992 22.594 13.797 1 96.38 341 ASP B CA 1
ATOM 5477 C C . ASP B 1 341 ? -13.438 21.594 12.789 1 96.38 341 ASP B C 1
ATOM 5479 O O . ASP B 1 341 ? -13.805 20.422 12.805 1 96.38 341 ASP B O 1
ATOM 5483 N N . GLU B 1 342 ? -12.539 22.031 11.93 1 97 342 GLU B N 1
ATOM 5484 C CA . GLU B 1 342 ? -12.078 21.266 10.773 1 97 342 GLU B CA 1
ATOM 5485 C C . GLU B 1 342 ? -11.148 20.141 11.203 1 97 342 GLU B C 1
ATOM 5487 O O . GLU B 1 342 ? -11.109 19.078 10.57 1 97 342 GLU B O 1
ATOM 5492 N N . TYR B 1 343 ? -10.406 20.391 12.273 1 97.94 343 TYR B N 1
ATOM 5493 C CA . TYR B 1 343 ? -9.422 19.406 12.719 1 97.94 343 TYR B CA 1
ATOM 5494 C C . TYR B 1 343 ? -9.242 19.453 14.227 1 97.94 343 TYR B C 1
ATOM 5496 O O . TYR B 1 343 ? -8.539 20.328 14.742 1 97.94 343 TYR B O 1
ATOM 5504 N N . LYS B 1 344 ? -9.742 18.453 14.891 1 97.75 344 LYS B N 1
ATOM 5505 C CA . LYS B 1 344 ? -9.797 18.438 16.344 1 97.75 344 LYS B CA 1
ATOM 5506 C C . LYS B 1 344 ? -8.453 18 16.953 1 97.75 344 LYS B C 1
ATOM 5508 O O . LYS B 1 344 ? -7.75 17.172 16.359 1 97.75 344 LYS B O 1
ATOM 5513 N N . LEU B 1 345 ? -8.18 18.547 18.109 1 98.62 345 LEU B N 1
ATOM 5514 C CA . LEU B 1 345 ? -6.949 18.219 18.812 1 98.62 345 LEU B CA 1
ATOM 5515 C C . LEU B 1 345 ? -6.906 16.719 19.156 1 98.62 345 LEU B C 1
ATOM 5517 O O . LEU B 1 345 ? -5.836 16.109 19.141 1 98.62 345 LEU B O 1
ATOM 5521 N N . GLU B 1 346 ? -8.023 16.125 19.422 1 97.75 346 GLU B N 1
ATOM 5522 C CA . GLU B 1 346 ? -8.07 14.688 19.719 1 97.75 346 GLU B CA 1
ATOM 5523 C C . GLU B 1 346 ? -7.605 13.867 18.516 1 97.75 346 GLU B C 1
ATOM 5525 O O . GLU B 1 346 ? -7 12.805 18.688 1 97.75 346 GLU B O 1
ATOM 5530 N N . ASP B 1 347 ? -7.965 14.312 17.328 1 98.19 347 ASP B N 1
ATOM 5531 C CA . ASP B 1 347 ? -7.539 13.625 16.125 1 98.19 347 ASP B CA 1
ATOM 5532 C C . ASP B 1 347 ? -6.039 13.797 15.883 1 98.19 347 ASP B C 1
ATOM 5534 O O . ASP B 1 347 ? -5.359 12.867 15.453 1 98.19 347 ASP B O 1
ATOM 5538 N N . SER B 1 348 ? -5.535 15.023 16.172 1 98.56 348 SER B N 1
ATOM 5539 C CA . SER B 1 348 ? -4.098 15.25 16.125 1 98.56 348 SER B CA 1
ATOM 5540 C C . SER B 1 348 ? -3.35 14.305 17.047 1 98.56 348 SER B C 1
ATOM 5542 O O . SER B 1 348 ? -2.332 13.727 16.672 1 98.56 348 SER B O 1
ATOM 5544 N N . LEU B 1 349 ? -3.848 14.188 18.25 1 98.81 349 LEU B N 1
ATOM 5545 C CA . LEU B 1 349 ? -3.211 13.32 19.234 1 98.81 349 LEU B CA 1
ATOM 5546 C C . LEU B 1 349 ? -3.244 11.867 18.781 1 98.81 349 LEU B C 1
ATOM 5548 O O . LEU B 1 349 ? -2.248 11.148 18.906 1 98.81 349 LEU B O 1
ATOM 5552 N N . ALA B 1 350 ? -4.383 11.406 18.281 1 98.81 350 ALA B N 1
ATOM 5553 C CA . ALA B 1 350 ? -4.504 10.047 17.766 1 98.81 350 ALA B CA 1
ATOM 5554 C C . ALA B 1 350 ? -3.496 9.781 16.656 1 98.81 350 ALA B C 1
ATOM 5556 O O . ALA B 1 350 ? -2.848 8.727 16.641 1 98.81 350 ALA B O 1
ATOM 5557 N N . LEU B 1 351 ? -3.402 10.734 15.797 1 98.81 351 LEU B N 1
ATOM 5558 C CA . LEU B 1 351 ? -2.447 10.602 14.703 1 98.81 351 LEU B CA 1
ATOM 5559 C C . LEU B 1 351 ? -1.024 10.469 15.234 1 98.81 351 LEU B C 1
ATOM 5561 O O . LEU B 1 351 ? -0.263 9.609 14.781 1 98.81 351 LEU B O 1
ATOM 5565 N N . MET B 1 352 ? -0.651 11.305 16.188 1 98.81 352 MET B N 1
ATOM 5566 C CA . MET B 1 352 ? 0.689 11.273 16.766 1 98.81 352 MET B CA 1
ATOM 5567 C C . MET B 1 352 ? 0.964 9.93 17.438 1 98.81 352 MET B C 1
ATOM 5569 O O . MET B 1 352 ? 2.086 9.422 17.375 1 98.81 352 MET B O 1
ATOM 5573 N N . LYS B 1 353 ? -0.025 9.367 18.078 1 98.88 353 LYS B N 1
ATOM 5574 C CA . LYS B 1 353 ? 0.142 8.062 18.719 1 98.88 353 LYS B CA 1
ATOM 5575 C C . LYS B 1 353 ? 0.464 6.988 17.688 1 98.88 353 LYS B C 1
ATOM 5577 O O . LYS B 1 353 ? 1.318 6.129 17.906 1 98.88 353 LYS B O 1
ATOM 5582 N N . VAL B 1 354 ? -0.21 7.012 16.562 1 98.94 354 VAL B N 1
ATOM 5583 C CA . VAL B 1 354 ? 0.048 6.047 15.492 1 98.94 354 VAL B CA 1
ATOM 5584 C C . VAL B 1 354 ? 1.451 6.262 14.93 1 98.94 354 VAL B C 1
ATOM 5586 O O . VAL B 1 354 ? 2.186 5.297 14.695 1 98.94 354 VAL B O 1
ATOM 5589 N N . LEU B 1 355 ? 1.817 7.539 14.758 1 98.81 355 LEU B N 1
ATOM 5590 C CA . LEU B 1 355 ? 3.162 7.855 14.289 1 98.81 355 LEU B CA 1
ATOM 5591 C C . LEU B 1 355 ? 4.215 7.293 15.242 1 98.81 355 LEU B C 1
ATOM 5593 O O . LEU B 1 355 ? 5.223 6.734 14.797 1 98.81 355 LEU B O 1
ATOM 5597 N N . ASP B 1 356 ? 3.965 7.457 16.531 1 98.62 356 ASP B N 1
ATOM 5598 C CA . ASP B 1 356 ? 4.895 6.938 17.531 1 98.62 356 ASP B CA 1
ATOM 5599 C C . ASP B 1 356 ? 5.055 5.426 17.391 1 98.62 356 ASP B C 1
ATOM 5601 O O . ASP B 1 356 ? 6.168 4.902 17.469 1 98.62 356 ASP B O 1
ATOM 5605 N N . GLU B 1 357 ? 3.947 4.738 17.219 1 98.88 357 GLU B N 1
ATOM 5606 C CA . GLU B 1 357 ? 3.988 3.283 17.109 1 98.88 357 GLU B CA 1
ATOM 5607 C C . GLU B 1 357 ? 4.734 2.844 15.852 1 98.88 357 GLU B C 1
ATOM 5609 O O . GLU B 1 357 ? 5.516 1.89 15.891 1 98.88 357 GLU B O 1
ATOM 5614 N N . ILE B 1 358 ? 4.508 3.506 14.75 1 98.88 358 ILE B N 1
ATOM 5615 C CA . ILE B 1 358 ? 5.207 3.215 13.5 1 98.88 358 ILE B CA 1
ATOM 5616 C C . ILE B 1 358 ? 6.711 3.406 13.695 1 98.88 358 ILE B C 1
ATOM 5618 O O . ILE B 1 358 ? 7.508 2.555 13.297 1 98.88 358 ILE B O 1
ATOM 5622 N N . ARG B 1 359 ? 7.062 4.547 14.297 1 98 359 ARG B N 1
ATOM 5623 C CA . ARG B 1 359 ? 8.469 4.852 14.57 1 98 359 ARG B CA 1
ATOM 5624 C C . ARG B 1 359 ? 9.102 3.77 15.43 1 98 359 ARG B C 1
ATOM 5626 O O . ARG B 1 359 ? 10.203 3.301 15.133 1 98 359 ARG B O 1
ATOM 5633 N N . LYS B 1 360 ? 8.438 3.402 16.484 1 98.25 360 LYS B N 1
ATOM 5634 C CA . LYS B 1 360 ? 8.922 2.381 17.406 1 98.25 360 LYS B CA 1
ATOM 5635 C C . LYS B 1 360 ? 9.211 1.073 16.672 1 98.25 360 LYS B C 1
ATOM 5637 O O . LYS B 1 360 ? 10.289 0.496 16.828 1 98.25 360 LYS B O 1
ATOM 5642 N N . GLN B 1 361 ? 8.344 0.638 15.836 1 98.5 361 GLN B N 1
ATOM 5643 C CA . GLN B 1 361 ? 8.5 -0.625 15.117 1 98.5 361 GLN B CA 1
ATOM 5644 C C . GLN B 1 361 ? 9.586 -0.523 14.055 1 98.5 361 GLN B C 1
ATOM 5646 O O . GLN B 1 361 ? 10.289 -1.5 13.773 1 98.5 361 GLN B O 1
ATOM 5651 N N . GLY B 1 362 ? 9.68 0.657 13.508 1 97.12 362 GLY B N 1
ATOM 5652 C CA . GLY B 1 362 ? 10.688 0.876 12.484 1 97.12 362 GLY B CA 1
ATOM 5653 C C . GLY B 1 362 ? 12.086 1.043 13.047 1 97.12 362 GLY B C 1
ATOM 5654 O O . GLY B 1 362 ? 13.07 1.044 12.305 1 97.12 362 GLY B O 1
ATOM 5655 N N . GLY B 1 363 ? 12.203 1.293 14.344 1 95.69 363 GLY B N 1
ATOM 5656 C CA . GLY B 1 363 ? 13.484 1.431 15.016 1 95.69 363 GLY B CA 1
ATOM 5657 C C . GLY B 1 363 ? 14.031 2.846 14.977 1 95.69 363 GLY B C 1
ATOM 5658 O O . GLY B 1 363 ? 15.227 3.061 15.172 1 95.69 363 GLY B O 1
ATOM 5659 N N . LEU B 1 364 ? 13.203 3.795 14.625 1 96.12 364 LEU B N 1
ATOM 5660 C CA . LEU B 1 364 ? 13.633 5.188 14.633 1 96.12 364 LEU B CA 1
ATOM 5661 C C . LEU B 1 364 ? 13.578 5.766 16.047 1 96.12 364 LEU B C 1
ATOM 5663 O O . LEU B 1 364 ? 12.492 5.891 16.625 1 96.12 364 LEU B O 1
ATOM 5667 N N . LYS B 1 365 ? 14.711 6.199 16.547 1 92.5 365 LYS B N 1
ATOM 5668 C CA . LYS B 1 365 ? 14.828 6.758 17.891 1 92.5 365 LYS B CA 1
ATOM 5669 C C . LYS B 1 365 ? 15.414 8.164 17.859 1 92.5 365 LYS B C 1
ATOM 5671 O O . LYS B 1 365 ? 16.438 8.398 17.203 1 92.5 365 LYS B O 1
ATOM 5676 N N . TYR B 1 366 ? 14.719 9.016 18.594 1 93.19 366 TYR B N 1
ATOM 5677 C CA . TYR B 1 366 ? 15.242 10.367 18.75 1 93.19 366 TYR B CA 1
ATOM 5678 C C . TYR B 1 366 ? 16.109 10.477 20 1 93.19 366 TYR B C 1
ATOM 5680 O O . TYR B 1 366 ? 15.961 9.672 20.922 1 93.19 366 TYR B O 1
ATOM 5688 N N . ARG B 1 367 ? 16.922 11.516 19.984 1 93.94 367 ARG B N 1
ATOM 5689 C CA . ARG B 1 367 ? 17.594 11.844 21.234 1 93.94 367 ARG B CA 1
ATOM 5690 C C . ARG B 1 367 ? 16.594 12.195 22.328 1 93.94 367 ARG B C 1
ATOM 5692 O O . ARG B 1 367 ? 15.586 12.844 22.078 1 93.94 367 ARG B O 1
ATOM 5699 N N . PRO B 1 368 ? 16.922 11.742 23.469 1 94.25 368 PRO B N 1
ATOM 5700 C CA . PRO B 1 368 ? 15.992 11.969 24.578 1 94.25 368 PRO B CA 1
ATOM 5701 C C . PRO B 1 368 ? 15.625 13.445 24.734 1 94.25 368 PRO B C 1
ATOM 5703 O O . PRO B 1 368 ? 14.484 13.766 25.078 1 94.25 368 PRO B O 1
ATOM 5706 N N . GLU B 1 369 ? 16.484 14.344 24.469 1 94.5 369 GLU B N 1
ATOM 5707 C CA . GLU B 1 369 ? 16.25 15.773 24.656 1 94.5 369 GLU B CA 1
ATOM 5708 C C . GLU B 1 369 ? 15.172 16.281 23.688 1 94.5 369 GLU B C 1
ATOM 5710 O O . GLU B 1 369 ? 14.461 17.234 23.984 1 94.5 369 GLU B O 1
ATOM 5715 N N . LEU B 1 370 ? 15.047 15.578 22.547 1 94.31 370 LEU B N 1
ATOM 5716 C CA . LEU B 1 370 ? 14.07 15.984 21.547 1 94.31 370 LEU B CA 1
ATOM 5717 C C . LEU B 1 370 ? 12.664 15.531 21.938 1 94.31 370 LEU B C 1
ATOM 5719 O O . LEU B 1 370 ? 11.672 16.047 21.422 1 94.31 370 LEU B O 1
ATOM 5723 N N . GLU B 1 371 ? 12.609 14.602 22.859 1 94.12 371 GLU B N 1
ATOM 5724 C CA . GLU B 1 371 ? 11.328 14.031 23.234 1 94.12 371 GLU B CA 1
ATOM 5725 C C . GLU B 1 371 ? 10.93 14.461 24.656 1 94.12 371 GLU B C 1
ATOM 5727 O O . GLU B 1 371 ? 9.875 14.07 25.156 1 94.12 371 GLU B O 1
ATOM 5732 N N . ALA B 1 372 ? 11.773 15.266 25.234 1 91.25 372 ALA B N 1
ATOM 5733 C CA . ALA B 1 372 ? 11.594 15.664 26.625 1 91.25 372 ALA B CA 1
ATOM 5734 C C . ALA B 1 372 ? 10.359 16.547 26.781 1 91.25 372 ALA B C 1
ATOM 5736 O O . ALA B 1 372 ? 10.008 17.312 25.875 1 91.25 372 ALA B O 1
ATOM 5737 N N . LEU B 1 373 ? 9.727 16.469 27.984 1 93.88 373 LEU B N 1
ATOM 5738 C CA . LEU B 1 373 ? 8.586 17.297 28.359 1 93.88 373 LEU B CA 1
ATOM 5739 C C . LEU B 1 373 ? 9.023 18.469 29.219 1 93.88 373 LEU B C 1
ATOM 5741 O O . LEU B 1 373 ? 10 18.359 29.969 1 93.88 373 LEU B O 1
#

InterPro domains:
  IPR000683 Gfo/Idh/MocA-like oxidoreductase, N-terminal [PF01408] (10-134)
  IPR036291 NAD(P)-binding domain superfamily [SSF51735] (9-173)
  IPR050984 Gfo/Idh/MocA domain-containing protein [PTHR22604] (5-371)
  IPR055170 GFO/IDH/MocA-like oxidoreductase domain [PF22725] (160-284)

Secondary structure (DSSP, 8-state):
-------EEEEEEEE--SHHHHHHHHHHTS-GGGGT--SEEEEEEEEE-TT-HHHHHHHHHHHT-TT--PEEES-HHHHHT-TT--EEEE-S-HHHHHHHHHHHHHTT--EEEESS-SSSHHHHHHHHHHHHHHT--EEEE-GGGGSHHHHHHHIIIIIS-TTSSEEEEEEEEE-B--TT-TT-GGG-GGGT-SHIIIIIHHHHHHHHIIIIIT-SS--PPEEEEEEEEPPPBGGGTB-S--EEEEEEEEEETTTTEEEEEEEESBS---GGGSEEEEESSEEEEE-S-TTS--EEEEEEEEETTEEEEEEEEE---STTSTHHHHHHHHHHHHTT-SS-SSS-HHHHHHHHHHHHHHHHHHT----HHHH--/-------EEEEEEEE--SHHHHHHHHHHTS-GGGGT--SEEEEEEEEE-TT-HHHHHHHHHHHT-TT--PEEES-HHHHHT-TT--EEEE-S-GGGHHHHHHHHHHTT--EEEESS-SSSHHHHHHHHHHHHHHT--EEEE-GGGGSHHHHHHHIIIIIS-TTSSEEEEEEEEE-B----TTS-GGG-GGGT-SHIIIIIHHHHHHHHIIIIIT-SS--PPEEEEEEEEPPPBGGGTB-S--EEEEEEEEEETTTTEEEEEEEESBS---GGGSEEEEESSEEEEE-S-TTS--EEEEEEEEETTEEEEEEEEE---SSSSTHHHHHHHHHHHHTT-SS-SSS-HHHHHHHHHHHHHHHHHHT----HHHH--

Organism: NCBI:txid1423351

Radius of gyration: 30.11 Å; Cα contacts (8 Å, |Δi|>4): 1713; chains: 2; bounding box: 66×96×76 Å

Nearest PDB structures (foldseek):
  1ydw-assembly1_B  TM=8.214E-01  e=1.763E-22  Arabidopsis thaliana
  1ydw-assembly1_A  TM=8.281E-01  e=2.197E-21  Arabidopsis thaliana
  1h6d-assembly3_I  TM=8.254E-01  e=4.254E-21  Zymomonas mobilis
  6jw7-assembly1_A  TM=7.907E-01  e=1.472E-19  Streptomyces kanamyceticus
  3u3x-assembly3_M-2  TM=7.369E-01  e=6.483E-15  Sinorhizobium meliloti 1021

Solvent-accessible surface area (backbone atoms only — not comparable to full-atom values): 38370 Å² total; per-residue (Å²): 144,78,85,74,81,69,60,46,72,43,27,31,23,35,34,34,79,42,71,63,36,51,52,38,51,54,30,43,66,45,64,44,63,74,74,76,42,74,52,57,44,67,43,70,40,32,29,23,15,85,89,22,32,67,56,18,42,50,48,40,41,74,65,72,31,84,84,53,82,46,44,54,21,41,34,68,73,66,50,65,66,43,85,70,48,60,31,33,40,40,38,54,53,31,48,45,31,53,63,53,50,48,54,35,37,75,64,57,34,24,38,39,30,35,59,45,61,35,74,35,32,68,49,40,50,50,48,52,52,48,22,60,74,60,70,20,30,45,37,68,46,51,53,46,49,37,35,70,60,44,53,50,48,49,39,38,48,58,72,66,34,65,24,51,62,60,44,37,27,41,21,29,36,27,38,57,56,65,78,87,44,86,80,37,59,58,52,31,42,84,41,44,17,8,14,49,51,62,39,25,55,47,20,46,47,55,41,40,54,72,70,26,69,66,42,90,78,68,57,85,54,49,77,28,33,45,49,40,63,45,77,73,33,67,93,77,66,33,80,69,61,19,39,30,30,36,42,35,39,34,38,31,72,91,73,61,24,37,29,40,33,34,18,21,34,76,40,59,51,55,56,86,49,10,33,39,40,35,28,75,34,20,36,39,35,29,35,64,45,61,62,66,58,44,44,39,37,39,35,34,43,65,44,96,88,37,72,61,44,75,48,74,51,78,43,89,59,70,79,82,44,51,35,41,43,53,50,42,47,49,53,21,52,75,69,69,40,50,48,34,89,68,55,46,67,69,58,53,40,53,51,30,45,52,52,44,53,40,32,58,61,36,67,61,77,73,60,66,79,55,65,59,128,131,85,81,83,84,68,58,48,73,44,28,30,22,35,34,34,79,43,71,64,36,50,53,38,50,54,28,43,65,47,64,45,64,74,74,74,40,73,52,56,44,68,43,70,40,31,29,24,14,85,88,22,32,65,57,18,42,50,48,42,40,75,65,72,30,84,85,53,81,45,44,55,22,40,34,67,72,67,48,65,66,44,83,70,47,61,30,33,40,40,41,54,55,30,49,46,30,53,63,54,50,48,55,34,39,76,65,57,33,24,36,40,29,36,59,44,61,34,75,35,31,67,49,41,49,52,49,52,52,49,24,60,75,60,69,20,30,45,40,66,46,51,51,47,48,39,36,70,60,44,52,50,50,49,39,39,50,58,71,66,34,64,25,50,62,61,45,38,30,42,21,29,34,26,39,57,57,82,65,63,83,79,78,37,62,59,52,29,42,84,39,45,17,9,15,51,52,61,40,26,53,48,19,46,45,56,41,40,52,73,70,27,70,65,42,91,76,66,56,85,55,49,77,30,33,44,50,41,64,44,78,74,33,66,92,76,66,32,79,69,62,20,38,31,31,36,42,34,38,36,37,31,71,91,73,62,22,38,30,41,34,35,18,22,35,75,40,59,51,54,56,86,49,9,33,39,41,34,26,75,35,20,36,39,34,29,36,63,48,60,62,65,57,44,46,38,39,40,34,34,43,67,43,95,88,35,74,63,43,76,47,75,52,77,42,88,60,68,78,83,44,50,35,39,43,52,50,43,48,50,52,21,52,75,69,69,41,49,48,35,89,70,53,47,67,68,56,53,41,52,51,30,45,53,51,45,52,39,33,56,62,36,66,62,78,72,60,66,80,56,65,59,127